Protein 4LG3 (pdb70)

Foldseek 3Di:
DAEADKDWPDWDWDCPQPPAIEIETEIAGWDADPVRDIDGDLAWQVPFQLRQLNNQLVVQVVCCVVVVGQKYKYWYWLTDADPQLIDTAWIKMARPVQCGRNNPRGGGIDPTKGWRIHGHNLLNVLSNQVRCQPVQDDPNDGPLVVSLVVSCVVVVHHSVSHRPPIDIDGDDPVSSD/DAEADKDWPDWDWDCPPPPAIEIETEIAGWDQDPVRDIDGDLAWQVPFQLHQLNHQLVVQVVCCVVVVGQKYKYWYWLTDDDPQLIHTAWIKMARPVQCPRNNPRGGGIDPTKGWRIHGHNVLNVLSNLVRCQPVQDDPNDGPLVVSLVVSCVVVVHDSVSHRPPIDIDGDDPVSSD/DLLAAADKDWPDWDWDPPPPPAIEIETEIAGWDQDPVRDIDGDLAWQVRFQSRQLNNQLVVQVVCCVPVVGQKYKYWYWLTDDDPQLIDTAWIKMARPVQCPPNNPRGGGIDPTKGWRIHGHNVLNVLSNQVRCQPVQDDPNDGPLVVSLVVSCVVVVHDSVPHRPPIDIDGDDPVSSD

Nearest PDB structures (foldseek):
  4lg3-assembly2_B  TM=9.997E-01  e=8.436E-37  Desulfovibrio piger ATCC 29098
  4lg3-assembly2_B  TM=1.001E+00  e=1.025E-35  Desulfovibrio piger ATCC 29098
  6zuo-assembly1_H  TM=5.894E-01  e=9.911E+00  Homo sapiens
  6koi-assembly12_W  TM=4.021E-01  e=6.914E+00  Homo sapiens
  4lg3-assembly2_B  TM=1.004E+00  e=1.809E-37  Desulfovibrio piger ATCC 29098

Secondary structure (DSSP, 8-state):
-PPPPEEEEEEEEE--STT--EEEEEEEEEEE-TTS-EEE-S--TTSBHHHHHHHHHHHHHHHHHHHT-SEEEEEEESSSS-TTS--EEEEEEE-TTS-TTTSSS--SEEEEEE-SB---HHHHHHHHHHH--GGGEETTEE-HHHHHHHHHHHHTS-GGG---SS--EE--GGGG-/--PPPEEEEEEEEEEEETTEEEEEEEEEEEEE-TTS-EEE-S--TTSBHHHHHHHHHHHHHHHHHHHT-SEEEEEEESSS--TTS--EEEEEEE-TTS-TTTSSS--SEEEEEE-SB---HHHHHHHHHHH--GGGEETTEE-HHHHHHHHHHHHTS-GGG---SS--EE--GGGG-/-TTPPPPEEEEEEEEEEEETTEEEEEEEEEEEEE-TTS-EEE-S--TTSBHHHHHHHHHHHHHHHHHHHT-SEEEEEEESSSS-TTS--EEEEEEE-TTS-TTTSSS--SEEEEEE-SB---HHHHHHHHHHH--GGGEETTEE-HHHHHHHHHHHTTS-GGG---SS--EE--GGGG-

Radius of gyration: 26.56 Å; Cα contacts (8 Å, |Δi|>4): 1195; chains: 3; bounding box: 52×63×89 Å

CATH classification: 3.10.310.90 (+1 more: 6.10.20.130)

Solvent-accessible surface area: 26287 Å² total

Organism: NCBI:txid411464

Sequence (533 aa):
SEAQFFAPTKESPYEGIPGRLRYNVRIVLVEQDKQGNYIARRDSSTVSKRQLAATVIAAARYYAQEKRAAVVSITLDSQPGPAFGKTVLATATYAPDGKGVSGSDDWTWNTLQATPRGLTAQELKIQCLWGERGKFQVDGSTDERRLKAAIAKKLKIPAEKVLNPVFPEPFPQEWTRSEAQFFAPTKESPYEGIPGRLRYNVRIVLVEQDKQGNYIARRDSSTVSKRRQLAATVIAAARYYAQEKRAAVVSITLDSQPGPAFGKTVLATATYAPDGKGVSGSDDWTWNTLQATPRGLTAQELKIQCLWGERGKFQVDGSTDERRLKAAIAKKLKIPAEKVLNPVFPEPFPQEWTREQSEAQFFAPTKESPYEGIPGRLRYNVRIVLVEQDKQGNYIARRDSSTVSKRQLAATVIAAARYYAQEEKRAAVVSITLDSQPGPAFGKTVLATATYAPDGKGVSGSDDWTWNTLQATPRGLTAQELKIQCLWGERGKFQVDGSSTDERRRRLKAAIAKKLKIPAEKVLNPVFPEPFPQEEWTR

InterPro domains:
  IPR032383 Domain of unknown function DUF4875 [PF16175] (76-197)

Structure (mmCIF, N/CA/C/O backbone):
data_4LG3
#
_entry.id   4LG3
#
_cell.length_a   85.413
_cell.length_b   85.413
_cell.length_c   197.896
_cell.angle_alpha   90.000
_cell.angle_beta   90.000
_cell.angle_gamma   120.000
#
_symmetry.space_group_name_H-M   'P 32 2 1'
#
loop_
_entity.id
_entity.type
_entity.pdbx_description
1 polymer 'Uncharacterized protein'
2 non-polymer 'SULFATE ION'
3 non-polymer 1,2-ETHANEDIOL
4 water water
#
loop_
_atom_site.group_PDB
_atom_site.id
_atom_site.type_symbol
_atom_site.label_atom_id
_atom_site.label_alt_id
_atom_site.label_comp_id
_atom_site.label_asym_id
_atom_site.label_entity_id
_atom_site.label_seq_id
_atom_site.pdbx_PDB_ins_code
_atom_site.Cartn_x
_atom_site.Cartn_y
_atom_site.Cartn_z
_atom_site.occupancy
_atom_site.B_iso_or_equiv
_atom_site.auth_seq_id
_atom_site.auth_comp_id
_atom_site.auth_asym_id
_atom_site.auth_atom_id
_atom_site.pdbx_PDB_model_num
ATOM 1 N N . SER A 1 5 ? 18.276 40.632 34.038 1.00 79.94 33 SER A N 1
ATOM 2 C CA . SER A 1 5 ? 17.925 41.984 34.489 1.00 77.88 33 SER A CA 1
ATOM 3 C C . SER A 1 5 ? 16.754 42.580 33.671 1.00 78.59 33 SER A C 1
ATOM 4 O O . SER A 1 5 ? 16.503 43.790 33.726 1.00 78.64 33 SER A O 1
ATOM 6 N N . GLU A 1 6 ? 16.048 41.735 32.912 1.00 71.59 34 GLU A N 1
ATOM 7 C CA . GLU A 1 6 ? 14.930 42.159 32.076 1.00 68.91 34 GLU A CA 1
ATOM 8 C C . GLU A 1 6 ? 13.573 41.844 32.750 1.00 61.83 34 GLU A C 1
ATOM 9 O O . GLU A 1 6 ? 13.482 40.979 33.627 1.00 58.36 34 GLU A O 1
ATOM 15 N N . ALA A 1 7 ? 12.526 42.558 32.313 1.00 53.38 35 ALA A N 1
ATOM 16 C CA . ALA A 1 7 ? 11.178 42.432 32.824 1.00 50.17 35 ALA A CA 1
ATOM 17 C C . ALA A 1 7 ? 10.574 41.075 32.480 1.00 53.17 35 ALA A C 1
ATOM 18 O O . ALA A 1 7 ? 10.812 40.532 31.387 1.00 55.53 35 ALA A O 1
ATOM 20 N N . GLN A 1 8 ? 9.803 40.530 33.421 1.00 46.52 36 GLN A N 1
ATOM 21 C CA . GLN A 1 8 ? 9.116 39.249 33.261 1.00 45.82 36 GLN A CA 1
ATOM 22 C C . GLN A 1 8 ? 7.718 39.458 32.709 1.00 49.30 36 GLN A C 1
ATOM 23 O O . GLN A 1 8 ? 7.206 40.566 32.802 1.00 47.62 36 GLN A O 1
ATOM 29 N N . PHE A 1 9 ? 7.110 38.409 32.113 1.00 46.70 37 PHE A N 1
ATOM 30 C CA . PHE A 1 9 ? 5.735 38.493 31.634 1.00 45.02 37 PHE A CA 1
ATOM 31 C C . PHE A 1 9 ? 4.779 38.677 32.796 1.00 45.05 37 PHE A C 1
ATOM 32 O O . PHE A 1 9 ? 4.893 38.018 33.832 1.00 43.72 37 PHE A O 1
ATOM 40 N N . PHE A 1 10 ? 3.873 39.631 32.635 1.00 39.00 38 PHE A N 1
ATOM 41 C CA . PHE A 1 10 ? 2.908 39.916 33.674 1.00 38.27 38 PHE A CA 1
ATOM 42 C C . PHE A 1 10 ? 1.531 40.117 33.070 1.00 41.65 38 PHE A C 1
ATOM 43 O O . PHE A 1 10 ? 1.377 40.263 31.863 1.00 40.45 38 PHE A O 1
ATOM 51 N N . ALA A 1 11 ? 0.531 40.104 33.931 1.00 38.41 39 ALA A N 1
ATOM 52 C CA . ALA A 1 11 ? -0.856 40.388 33.587 1.00 36.64 39 ALA A CA 1
ATOM 53 C C . ALA A 1 11 ? -1.470 41.170 34.742 1.00 40.22 39 ALA A C 1
ATOM 54 O O . ALA A 1 11 ? -1.215 40.843 35.902 1.00 38.24 39 ALA A O 1
ATOM 56 N N . PRO A 1 12 ? -2.226 42.245 34.472 1.00 39.22 40 PRO A N 1
ATOM 57 C CA . PRO A 1 12 ? -2.875 42.958 35.596 1.00 38.84 40 PRO A CA 1
ATOM 58 C C . PRO A 1 12 ? -4.017 42.122 36.210 1.00 41.88 40 PRO A C 1
ATOM 59 O O . PRO A 1 12 ? -4.653 41.329 35.501 1.00 39.93 40 PRO A O 1
ATOM 63 N N . THR A 1 13 ? -4.279 42.310 37.514 1.00 38.55 41 THR A N 1
ATOM 64 C CA . THR A 1 13 ? -5.382 41.641 38.218 1.00 39.23 41 THR A CA 1
ATOM 65 C C . THR A 1 13 ? -6.345 42.692 38.744 1.00 43.13 41 THR A C 1
ATOM 66 O O . THR A 1 13 ? -7.466 42.369 39.155 1.00 44.27 41 THR A O 1
ATOM 70 N N . LYS A 1 14 ? -5.872 43.943 38.788 1.00 38.07 42 LYS A N 1
ATOM 71 C CA . LYS A 1 14 ? -6.616 45.078 39.308 1.00 39.11 42 LYS A CA 1
ATOM 72 C C . LYS A 1 14 ? -6.012 46.374 38.790 1.00 41.91 42 LYS A C 1
ATOM 73 O O . LYS A 1 14 ? -4.795 46.525 38.796 1.00 40.38 42 LYS A O 1
ATOM 79 N N . GLU A 1 15 ? -6.887 47.318 38.394 1.00 38.37 43 GLU A N 1
ATOM 80 C CA . GLU A 1 15 ? -6.546 48.646 37.860 1.00 36.88 43 GLU A CA 1
ATOM 81 C C . GLU A 1 15 ? -7.564 49.656 38.333 1.00 43.05 43 GLU A C 1
ATOM 82 O O . GLU A 1 15 ? -8.770 49.415 38.203 1.00 39.99 43 GLU A O 1
ATOM 88 N N . SER A 1 16 ? -7.115 50.780 38.894 1.00 42.95 44 SER A N 1
ATOM 89 C CA . SER A 1 16 ? -8.085 51.803 39.319 1.00 44.36 44 SER A CA 1
ATOM 90 C C . SER A 1 16 ? -7.466 53.185 39.369 1.00 47.40 44 SER A C 1
ATOM 91 O O . SER A 1 16 ? -6.347 53.342 39.849 1.00 46.18 44 SER A O 1
ATOM 94 N N . PRO A 1 17 ? -8.199 54.196 38.884 1.00 44.56 45 PRO A N 1
ATOM 95 C CA . PRO A 1 17 ? -7.702 55.571 38.992 1.00 44.82 45 PRO A CA 1
ATOM 96 C C . PRO A 1 17 ? -8.008 56.206 40.346 1.00 45.89 45 PRO A C 1
ATOM 97 O O . PRO A 1 17 ? -8.937 55.796 41.043 1.00 45.65 45 PRO A O 1
ATOM 101 N N . TYR A 1 18 ? -7.231 57.238 40.688 1.00 42.49 46 TYR A N 1
ATOM 102 C CA . TYR A 1 18 ? -7.405 58.081 41.862 1.00 42.51 46 TYR A CA 1
ATOM 103 C C . TYR A 1 18 ? -7.163 59.516 41.431 1.00 48.03 46 TYR A C 1
ATOM 104 O O . TYR A 1 18 ? -6.079 59.861 40.953 1.00 45.69 46 TYR A O 1
ATOM 113 N N . GLU A 1 19 ? -8.216 60.333 41.553 1.00 48.65 47 GLU A N 1
ATOM 114 C CA . GLU A 1 19 ? -8.198 61.728 41.142 1.00 50.49 47 GLU A CA 1
ATOM 115 C C . GLU A 1 19 ? -8.388 62.716 42.335 1.00 54.61 47 GLU A C 1
ATOM 116 O O . GLU A 1 19 ? -8.944 63.800 42.155 1.00 58.22 47 GLU A O 1
ATOM 122 N N . GLY A 1 20 ? -7.908 62.347 43.517 1.00 48.60 48 GLY A N 1
ATOM 123 C CA . GLY A 1 20 ? -8.022 63.168 44.720 1.00 48.85 48 GLY A CA 1
ATOM 124 C C . GLY A 1 20 ? -7.210 64.443 44.689 1.00 51.97 48 GLY A C 1
ATOM 125 O O . GLY A 1 20 ? -7.539 65.413 45.375 1.00 55.39 48 GLY A O 1
ATOM 126 N N . ILE A 1 21 ? -6.131 64.418 43.917 1.00 46.15 49 ILE A N 1
ATOM 127 C CA . ILE A 1 21 ? -5.243 65.535 43.701 1.00 47.28 49 ILE A CA 1
ATOM 128 C C . ILE A 1 21 ? -5.651 66.158 42.356 1.00 53.05 49 ILE A C 1
ATOM 129 O O . ILE A 1 21 ? -5.468 65.533 41.293 1.00 49.65 49 ILE A O 1
ATOM 134 N N . PRO A 1 22 ? -6.300 67.352 42.420 1.00 54.22 50 PRO A N 1
ATOM 135 C CA . PRO A 1 22 ? -6.772 68.017 41.183 1.00 55.74 50 PRO A CA 1
ATOM 136 C C . PRO A 1 22 ? -5.662 68.229 40.136 1.00 59.49 50 PRO A C 1
ATOM 137 O O . PRO A 1 22 ? -4.554 68.685 40.470 1.00 57.10 50 PRO A O 1
ATOM 141 N N . GLY A 1 23 ? -5.972 67.808 38.898 1.00 57.86 51 GLY A N 1
ATOM 142 C CA . GLY A 1 23 ? -5.081 67.849 37.739 1.00 58.50 51 GLY A CA 1
ATOM 143 C C . GLY A 1 23 ? -3.916 66.875 37.786 1.00 61.76 51 GLY A C 1
ATOM 144 O O . GLY A 1 23 ? -2.910 67.076 37.105 1.00 63.65 51 GLY A O 1
ATOM 145 N N . ARG A 1 24 ? -4.019 65.827 38.599 1.00 56.30 52 ARG A N 1
ATOM 146 C CA . ARG A 1 24 ? -2.931 64.875 38.763 1.00 53.83 52 ARG A CA 1
ATOM 147 C C . ARG A 1 24 ? -3.513 63.489 38.986 1.00 53.91 52 ARG A C 1
ATOM 148 O O . ARG A 1 24 ? -3.741 63.070 40.125 1.00 54.25 52 ARG A O 1
ATOM 156 N N . LEU A 1 25 ? -3.779 62.806 37.879 1.00 47.50 53 LEU A N 1
ATOM 157 C CA . LEU A 1 25 ? -4.340 61.468 37.852 1.00 46.54 53 LEU A CA 1
ATOM 158 C C . LEU A 1 25 ? -3.310 60.432 38.297 1.00 49.52 53 LEU A C 1
ATOM 159 O O . LEU A 1 25 ? -2.213 60.353 37.736 1.00 50.36 53 LEU A O 1
ATOM 164 N N . ARG A 1 26 ? -3.692 59.631 39.293 1.00 43.71 54 ARG A N 1
ATOM 165 C CA . ARG A 1 26 ? -2.924 58.503 39.789 1.00 41.13 54 ARG A CA 1
ATOM 166 C C . ARG A 1 26 ? -3.559 57.199 39.264 1.00 42.06 54 ARG A C 1
ATOM 167 O O . ARG A 1 26 ? -4.784 57.082 39.223 1.00 40.44 54 ARG A O 1
ATOM 175 N N . TYR A 1 27 ? -2.738 56.239 38.832 1.00 37.41 55 TYR A N 1
ATOM 176 C CA . TYR A 1 27 ? -3.279 54.972 38.365 1.00 36.41 55 TYR A CA 1
ATOM 177 C C . TYR A 1 27 ? -2.627 53.880 39.156 1.00 40.40 55 TYR A C 1
ATOM 178 O O . TYR A 1 27 ? -1.403 53.756 39.150 1.00 39.70 55 TYR A O 1
ATOM 187 N N . ASN A 1 28 ? -3.431 53.132 39.922 1.00 38.95 56 ASN A N 1
ATOM 188 C CA . ASN A 1 28 ? -2.915 52.054 40.782 1.00 38.17 56 ASN A CA 1
ATOM 189 C C . ASN A 1 28 ? -3.204 50.731 40.140 1.00 40.36 56 ASN A C 1
ATOM 190 O O . ASN A 1 28 ? -4.337 50.474 39.709 1.00 40.22 56 ASN A O 1
ATOM 195 N N . VAL A 1 29 ? -2.152 49.899 40.017 1.00 35.04 57 VAL A N 1
ATOM 196 C CA . VAL A 1 29 ? -2.269 48.606 39.346 1.00 31.83 57 VAL A CA 1
ATOM 197 C C . VAL A 1 29 ? -1.619 47.497 40.159 1.00 36.63 57 VAL A C 1
ATOM 198 O O . VAL A 1 29 ? -0.504 47.652 40.663 1.00 34.67 57 VAL A O 1
ATOM 202 N N . ARG A 1 30 ? -2.303 46.345 40.211 1.00 35.16 58 ARG A N 1
ATOM 203 C CA . ARG A 1 30 ? -1.797 45.089 40.789 1.00 33.38 58 ARG A CA 1
ATOM 204 C C . ARG A 1 30 ? -1.538 44.154 39.642 1.00 38.59 58 ARG A C 1
ATOM 205 O O . ARG A 1 30 ? -2.403 43.980 38.776 1.00 39.22 58 ARG A O 1
ATOM 213 N N . ILE A 1 31 ? -0.334 43.579 39.596 1.00 35.01 59 ILE A N 1
ATOM 214 C CA . ILE A 1 31 ? 0.048 42.670 38.527 1.00 34.17 59 ILE A CA 1
ATOM 215 C C . ILE A 1 31 ? 0.494 41.349 39.133 1.00 39.79 59 ILE A C 1
ATOM 216 O O . ILE A 1 31 ? 0.773 41.276 40.335 1.00 40.95 59 ILE A O 1
ATOM 221 N N . VAL A 1 32 ? 0.540 40.297 38.300 1.00 35.54 60 VAL A N 1
ATOM 222 C CA . VAL A 1 32 ? 1.051 38.966 38.665 1.00 34.92 60 VAL A CA 1
ATOM 223 C C . VAL A 1 32 ? 1.956 38.481 37.528 1.00 41.11 60 VAL A C 1
ATOM 224 O O . VAL A 1 32 ? 1.754 38.877 36.370 1.00 40.05 60 VAL A O 1
ATOM 228 N N . LEU A 1 33 ? 2.897 37.567 37.854 1.00 39.33 61 LEU A N 1
ATOM 229 C CA . LEU A 1 33 ? 3.749 36.928 36.869 1.00 40.02 61 LEU A CA 1
ATOM 230 C C . LEU A 1 33 ? 2.979 35.830 36.181 1.00 45.07 61 LEU A C 1
ATOM 231 O O . LEU A 1 33 ? 2.280 35.057 36.851 1.00 46.13 61 LEU A O 1
ATOM 236 N N . VAL A 1 34 ? 3.108 35.746 34.853 1.00 40.12 62 VAL A N 1
ATOM 237 C CA . VAL A 1 34 ? 2.427 34.712 34.070 1.00 39.87 62 VAL A CA 1
ATOM 238 C C . VAL A 1 34 ? 3.406 33.929 33.202 1.00 45.15 62 VAL A C 1
ATOM 239 O O . VAL A 1 34 ? 4.546 34.348 32.971 1.00 44.28 62 VAL A O 1
ATOM 243 N N . GLU A 1 35 ? 2.941 32.778 32.714 1.00 44.28 63 GLU A N 1
ATOM 244 C CA . GLU A 1 35 ? 3.695 31.963 31.752 1.00 45.66 63 GLU A CA 1
ATOM 245 C C . GLU A 1 35 ? 2.728 31.259 30.829 1.00 49.53 63 GLU A C 1
ATOM 246 O O . GLU A 1 35 ? 1.552 31.165 31.154 1.00 46.78 63 GLU A O 1
ATOM 252 N N . GLN A 1 36 ? 3.219 30.728 29.706 1.00 51.63 64 GLN A N 1
ATOM 253 C CA . GLN A 1 36 ? 2.416 29.902 28.784 1.00 53.21 64 GLN A CA 1
ATOM 254 C C . GLN A 1 36 ? 2.468 28.450 29.190 1.00 59.34 64 GLN A C 1
ATOM 255 O O . GLN A 1 36 ? 3.564 27.945 29.474 1.00 56.32 64 GLN A O 1
ATOM 261 N N . ASP A 1 37 ? 1.305 27.759 29.182 1.00 60.95 65 ASP A N 1
ATOM 262 C CA . ASP A 1 37 ? 1.246 26.317 29.439 1.00 64.21 65 ASP A CA 1
ATOM 263 C C . ASP A 1 37 ? 1.443 25.578 28.096 1.00 74.25 65 ASP A C 1
ATOM 264 O O . ASP A 1 37 ? 1.506 26.232 27.043 1.00 74.04 65 ASP A O 1
ATOM 269 N N . LYS A 1 38 ? 1.516 24.232 28.129 1.00 75.71 66 LYS A N 1
ATOM 270 C CA . LYS A 1 38 ? 1.714 23.371 26.951 1.00 78.93 66 LYS A CA 1
ATOM 271 C C . LYS A 1 38 ? 0.688 23.636 25.819 1.00 83.76 66 LYS A C 1
ATOM 272 O O . LYS A 1 38 ? 1.042 23.526 24.642 1.00 85.70 66 LYS A O 1
ATOM 278 N N . GLN A 1 39 ? -0.551 24.030 26.177 1.00 78.13 67 GLN A N 1
ATOM 279 C CA . GLN A 1 39 ? -1.635 24.335 25.234 1.00 78.26 67 GLN A CA 1
ATOM 280 C C . GLN A 1 39 ? -1.506 25.760 24.651 1.00 80.66 67 GLN A C 1
ATOM 281 O O . GLN A 1 39 ? -2.287 26.131 23.772 1.00 79.74 67 GLN A O 1
ATOM 287 N N . GLY A 1 40 ? -0.536 26.535 25.154 1.00 76.66 68 GLY A N 1
ATOM 288 C CA . GLY A 1 40 ? -0.297 27.911 24.730 1.00 74.81 68 GLY A CA 1
ATOM 289 C C . GLY A 1 40 ? -1.099 28.945 25.499 1.00 75.09 68 GLY A C 1
ATOM 290 O O . GLY A 1 40 ? -1.089 30.130 25.139 1.00 74.47 68 GLY A O 1
ATOM 291 N N . ASN A 1 41 ? -1.798 28.512 26.566 1.00 69.32 69 ASN A N 1
ATOM 292 C CA . ASN A 1 41 ? -2.602 29.401 27.421 1.00 66.28 69 ASN A CA 1
ATOM 293 C C . ASN A 1 41 ? -1.745 30.042 28.512 1.00 65.04 69 ASN A C 1
ATOM 294 O O . ASN A 1 41 ? -0.803 29.420 29.001 1.00 64.28 69 ASN A O 1
ATOM 299 N N . TYR A 1 42 ? -2.077 31.278 28.907 1.00 57.66 70 TYR A N 1
ATOM 300 C CA . TYR A 1 42 ? -1.332 31.960 29.959 1.00 53.49 70 TYR A CA 1
ATOM 301 C C . TYR A 1 42 ? -1.961 31.656 31.299 1.00 56.48 70 TYR A C 1
ATOM 302 O O . TYR A 1 42 ? -3.191 31.618 31.440 1.00 57.73 70 TYR A O 1
ATOM 311 N N . ILE A 1 43 ? -1.103 31.303 32.247 1.00 49.90 71 ILE A N 1
ATOM 312 C CA . ILE A 1 43 ? -1.477 30.935 33.604 1.00 48.21 71 ILE A CA 1
ATOM 313 C C . ILE A 1 43 ? -0.610 31.702 34.578 1.00 49.20 71 ILE A C 1
ATOM 314 O O . ILE A 1 43 ? 0.452 32.205 34.193 1.00 49.00 71 ILE A O 1
ATOM 319 N N . ALA A 1 44 ? -1.027 31.745 35.844 1.00 43.02 72 ALA A N 1
ATOM 320 C CA . ALA A 1 44 ? -0.201 32.296 36.913 1.00 41.26 72 ALA A CA 1
ATOM 321 C C . ALA A 1 44 ? 1.084 31.476 36.968 1.00 46.93 72 ALA A C 1
ATOM 322 O O . ALA A 1 44 ? 1.013 30.253 36.849 1.00 50.72 72 ALA A O 1
ATOM 324 N N . ARG A 1 45 ? 2.247 32.133 37.019 1.00 43.05 73 ARG A N 1
ATOM 325 C CA . ARG A 1 45 ? 3.549 31.469 37.013 1.00 43.83 73 ARG A CA 1
ATOM 326 C C . ARG A 1 45 ? 3.636 30.461 38.175 1.00 49.51 73 ARG A C 1
ATOM 327 O O . ARG A 1 45 ? 3.463 30.827 39.337 1.00 48.78 73 ARG A O 1
ATOM 335 N N . ARG A 1 46 ? 3.852 29.186 37.822 1.00 48.30 74 ARG A N 1
ATOM 336 C CA . ARG A 1 46 ? 3.865 28.036 38.718 1.00 49.24 74 ARG A CA 1
ATOM 337 C C . ARG A 1 46 ? 4.962 28.130 39.783 1.00 52.29 74 ARG A C 1
ATOM 338 O O . ARG A 1 46 ? 4.721 27.747 40.919 1.00 51.85 74 ARG A O 1
ATOM 346 N N . ASP A 1 47 ? 6.154 28.624 39.414 1.00 48.26 75 ASP A N 1
ATOM 347 C CA . ASP A 1 47 ? 7.299 28.753 40.312 1.00 47.01 75 ASP A CA 1
ATOM 348 C C . ASP A 1 47 ? 8.148 29.955 39.898 1.00 46.57 75 ASP A C 1
ATOM 349 O O . ASP A 1 47 ? 8.643 29.983 38.787 1.00 46.68 75 ASP A O 1
ATOM 354 N N . SER A 1 48 ? 8.306 30.941 40.778 1.00 41.66 76 SER A N 1
ATOM 355 C CA . SER A 1 48 ? 9.125 32.133 40.507 1.00 40.91 76 SER A CA 1
ATOM 356 C C . SER A 1 48 ? 10.402 32.182 41.415 1.00 45.62 76 SER A C 1
ATOM 357 O O . SER A 1 48 ? 11.082 33.216 41.472 1.00 44.12 76 SER A O 1
ATOM 360 N N . SER A 1 49 ? 10.777 31.053 42.044 1.00 43.74 77 SER A N 1
ATOM 361 C CA . SER A 1 49 ? 11.930 31.046 42.964 1.00 45.21 77 SER A CA 1
ATOM 362 C C . SER A 1 49 ? 13.282 31.280 42.263 1.00 51.35 77 SER A C 1
ATOM 363 O O . SER A 1 49 ? 14.265 31.636 42.938 1.00 51.25 77 SER A O 1
ATOM 366 N N . THR A 1 50 ? 13.312 31.148 40.921 1.00 48.44 78 THR A N 1
ATOM 367 C CA . THR A 1 50 ? 14.519 31.378 40.109 1.00 50.01 78 THR A CA 1
ATOM 368 C C . THR A 1 50 ? 14.519 32.780 39.487 1.00 52.19 78 THR A C 1
ATOM 369 O O . THR A 1 50 ? 15.473 33.133 38.808 1.00 54.41 78 THR A O 1
ATOM 373 N N . VAL A 1 51 ? 13.464 33.572 39.734 1.00 46.13 79 VAL A N 1
ATOM 374 C CA . VAL A 1 51 ? 13.344 34.955 39.276 1.00 44.44 79 VAL A CA 1
ATOM 375 C C . VAL A 1 51 ? 14.145 35.822 40.269 1.00 48.35 79 VAL A C 1
ATOM 376 O O . VAL A 1 51 ? 13.892 35.769 41.472 1.00 46.50 79 VAL A O 1
ATOM 380 N N . SER A 1 52 ? 15.165 36.549 39.766 1.00 44.99 80 SER A N 1
ATOM 381 C CA . SER A 1 52 ? 15.997 37.413 40.595 1.00 44.32 80 SER A CA 1
ATOM 382 C C . SER A 1 52 ? 15.243 38.676 41.068 1.00 50.41 80 SER A C 1
ATOM 383 O O . SER A 1 52 ? 14.201 39.041 40.514 1.00 49.43 80 SER A O 1
ATOM 386 N N . LYS A 1 53 ? 15.805 39.345 42.086 1.00 49.32 81 LYS A N 1
ATOM 387 C CA . LYS A 1 53 ? 15.320 40.603 42.637 1.00 48.52 81 LYS A CA 1
ATOM 388 C C . LYS A 1 53 ? 15.310 41.654 41.520 1.00 54.05 81 LYS A C 1
ATOM 389 O O . LYS A 1 53 ? 14.360 42.441 41.407 1.00 53.03 81 LYS A O 1
ATOM 395 N N . ARG A 1 54 ? 16.376 41.641 40.694 1.00 50.57 82 ARG A N 1
ATOM 396 C CA . ARG A 1 54 ? 16.560 42.547 39.574 1.00 50.81 82 ARG A CA 1
ATOM 397 C C . ARG A 1 54 ? 15.437 42.350 38.543 1.00 54.06 82 ARG A C 1
ATOM 398 O O . ARG A 1 54 ? 14.888 43.330 38.053 1.00 55.87 82 ARG A O 1
ATOM 406 N N . GLN A 1 55 ? 15.047 41.105 38.272 1.00 47.86 83 GLN A N 1
ATOM 407 C CA . GLN A 1 55 ? 13.973 40.791 37.332 1.00 45.71 83 GLN A CA 1
ATOM 408 C C . GLN A 1 55 ? 12.608 41.226 37.878 1.00 47.84 83 GLN A C 1
ATOM 409 O O . GLN A 1 55 ? 11.791 41.732 37.117 1.00 46.93 83 GLN A O 1
ATOM 415 N N . LEU A 1 56 ? 12.382 41.067 39.197 1.00 42.65 84 LEU A N 1
ATOM 416 C CA . LEU A 1 56 ? 11.151 41.488 39.856 1.00 39.86 84 LEU A CA 1
ATOM 417 C C . LEU A 1 56 ? 11.012 43.011 39.785 1.00 43.94 84 LEU A C 1
ATOM 418 O O . LEU A 1 56 ? 9.939 43.515 39.467 1.00 41.74 84 LEU A O 1
ATOM 423 N N . ALA A 1 57 ? 12.109 43.740 40.046 1.00 43.78 85 ALA A N 1
ATOM 424 C CA . ALA A 1 57 ? 12.182 45.204 39.958 1.00 43.28 85 ALA A CA 1
ATOM 425 C C . ALA A 1 57 ? 11.946 45.675 38.512 1.00 47.03 85 ALA A C 1
ATOM 426 O O . ALA A 1 57 ? 11.119 46.553 38.293 1.00 46.47 85 ALA A O 1
ATOM 428 N N . ALA A 1 58 ? 12.615 45.043 37.529 1.00 43.98 86 ALA A N 1
ATOM 429 C CA . ALA A 1 58 ? 12.474 45.373 36.105 1.00 43.79 86 ALA A CA 1
ATOM 430 C C . ALA A 1 58 ? 11.035 45.202 35.627 1.00 46.08 86 ALA A C 1
ATOM 431 O O . ALA A 1 58 ? 10.604 45.953 34.758 1.00 45.76 86 ALA A O 1
ATOM 433 N N . THR A 1 59 ? 10.288 44.243 36.218 1.00 40.38 87 THR A N 1
ATOM 434 C CA . THR A 1 59 ? 8.896 43.954 35.871 1.00 38.16 87 THR A CA 1
ATOM 435 C C . THR A 1 59 ? 7.986 45.128 36.293 1.00 40.65 87 THR A C 1
ATOM 436 O O . THR A 1 59 ? 7.180 45.600 35.479 1.00 40.42 87 THR A O 1
ATOM 440 N N . VAL A 1 60 ? 8.141 45.612 37.540 1.00 35.17 88 VAL A N 1
ATOM 441 C CA . VAL A 1 60 ? 7.322 46.704 38.061 1.00 35.45 88 VAL A CA 1
ATOM 442 C C . VAL A 1 60 ? 7.723 48.025 37.410 1.00 42.91 88 VAL A C 1
ATOM 443 O O . VAL A 1 60 ? 6.837 48.836 37.132 1.00 44.02 88 VAL A O 1
ATOM 447 N N . ILE A 1 61 ? 9.033 48.215 37.110 1.00 40.79 89 ILE A N 1
ATOM 448 C CA . ILE A 1 61 ? 9.520 49.401 36.403 1.00 40.18 89 ILE A CA 1
ATOM 449 C C . ILE A 1 61 ? 8.849 49.465 35.030 1.00 43.63 89 ILE A C 1
ATOM 450 O O . ILE A 1 61 ? 8.266 50.490 34.717 1.00 45.04 89 ILE A O 1
ATOM 455 N N . ALA A 1 62 ? 8.884 48.371 34.246 1.00 40.58 90 ALA A N 1
ATOM 456 C CA . ALA A 1 62 ? 8.307 48.279 32.894 1.00 40.46 90 ALA A CA 1
ATOM 457 C C . ALA A 1 62 ? 6.801 48.444 32.910 1.00 45.53 90 ALA A C 1
ATOM 458 O O . ALA A 1 62 ? 6.272 49.087 32.016 1.00 45.74 90 ALA A O 1
ATOM 460 N N . ALA A 1 63 ? 6.102 47.874 33.920 1.00 41.80 91 ALA A N 1
ATOM 461 C CA . ALA A 1 63 ? 4.662 48.014 34.045 1.00 39.47 91 ALA A CA 1
ATOM 462 C C . ALA A 1 63 ? 4.311 49.482 34.339 1.00 44.49 91 ALA A C 1
ATOM 463 O O . ALA A 1 63 ? 3.416 50.024 33.689 1.00 45.62 91 ALA A O 1
ATOM 465 N N . ALA A 1 64 ? 5.059 50.142 35.255 1.00 41.20 92 ALA A N 1
ATOM 466 C CA . ALA A 1 64 ? 4.853 51.566 35.620 1.00 41.38 92 ALA A CA 1
ATOM 467 C C . ALA A 1 64 ? 4.960 52.478 34.387 1.00 45.61 92 ALA A C 1
ATOM 468 O O . ALA A 1 64 ? 4.069 53.283 34.155 1.00 46.80 92 ALA A O 1
ATOM 470 N N . ARG A 1 65 ? 6.012 52.304 33.586 1.00 41.26 93 ARG A N 1
ATOM 471 C CA . ARG A 1 65 ? 6.281 53.030 32.352 1.00 41.73 93 ARG A CA 1
ATOM 472 C C . ARG A 1 65 ? 5.185 52.807 31.322 1.00 44.11 93 ARG A C 1
ATOM 473 O O . ARG A 1 65 ? 4.732 53.778 30.712 1.00 45.50 93 ARG A O 1
ATOM 481 N N . TYR A 1 66 ? 4.707 51.565 31.194 1.00 39.25 94 TYR A N 1
ATOM 482 C CA . TYR A 1 66 ? 3.622 51.185 30.286 1.00 39.49 94 TYR A CA 1
ATOM 483 C C . TYR A 1 66 ? 2.319 51.907 30.646 1.00 43.51 94 TYR A C 1
ATOM 484 O O . TYR A 1 66 ? 1.744 52.563 29.791 1.00 45.72 94 TYR A O 1
ATOM 493 N N . TYR A 1 67 ? 1.881 51.816 31.898 1.00 38.43 95 TYR A N 1
ATOM 494 C CA . TYR A 1 67 ? 0.636 52.405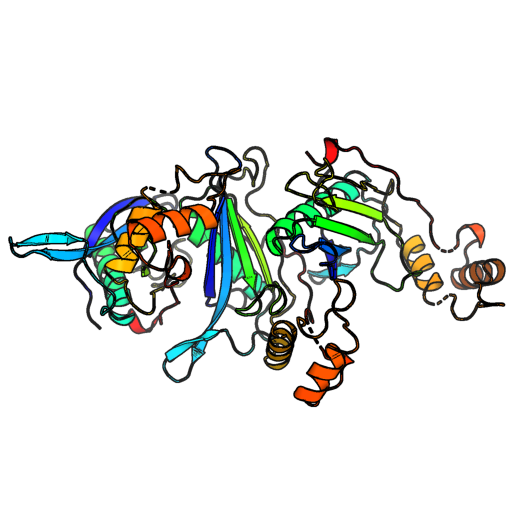 32.348 1.00 38.29 95 TYR A CA 1
ATOM 495 C C . TYR A 1 67 ? 0.654 53.919 32.329 1.00 46.56 95 TYR A C 1
ATOM 496 O O . TYR A 1 67 ? -0.387 54.510 32.042 1.00 47.75 95 TYR A O 1
ATOM 505 N N . ALA A 1 68 ? 1.807 54.549 32.592 1.00 45.09 96 ALA A N 1
ATOM 506 C CA . ALA A 1 68 ? 1.941 56.010 32.553 1.00 45.46 96 ALA A CA 1
ATOM 507 C C . ALA A 1 68 ? 1.637 56.515 31.124 1.00 50.44 96 ALA A C 1
ATOM 508 O O . ALA A 1 68 ? 0.835 57.424 30.946 1.00 49.76 96 ALA A O 1
ATOM 510 N N . GLN A 1 69 ? 2.200 55.834 30.127 1.00 49.30 97 GLN A N 1
ATOM 511 C CA . GLN A 1 69 ? 2.031 56.098 28.710 1.00 52.37 97 GLN A CA 1
ATOM 512 C C . GLN A 1 69 ? 0.588 55.778 28.240 1.00 58.54 97 GLN A C 1
ATOM 513 O O . GLN A 1 69 ? -0.051 56.625 27.627 1.00 62.04 97 GLN A O 1
ATOM 519 N N . GLU A 1 70 ? 0.090 54.581 28.543 1.00 52.92 98 GLU A N 1
ATOM 520 C CA . GLU A 1 70 ? -1.201 54.092 28.094 1.00 51.81 98 GLU A CA 1
ATOM 521 C C . GLU A 1 70 ? -2.376 54.821 28.739 1.00 53.26 98 GLU A C 1
ATOM 522 O O . GLU A 1 70 ? -3.319 55.155 28.026 1.00 55.49 98 GLU A O 1
ATOM 528 N N . LYS A 1 71 ? -2.341 55.066 30.054 1.00 46.06 99 LYS A N 1
ATOM 529 C CA . LYS A 1 71 ? -3.467 55.733 30.712 1.00 45.36 99 LYS A CA 1
ATOM 530 C C . LYS A 1 71 ? -3.278 57.256 30.814 1.00 51.10 99 LYS A C 1
ATOM 531 O O . LYS A 1 71 ? -4.185 57.942 31.312 1.00 52.27 99 LYS A O 1
ATOM 537 N N . ARG A 1 72 ? -2.122 57.783 30.349 1.00 48.65 100 ARG A N 1
ATOM 538 C CA . ARG A 1 72 ? -1.806 59.209 30.420 1.00 51.33 100 ARG A CA 1
ATOM 539 C C . ARG A 1 72 ? -1.922 59.665 31.879 1.00 52.53 100 ARG A C 1
ATOM 540 O O . ARG A 1 72 ? -2.574 60.667 32.186 1.00 54.17 100 ARG A O 1
ATOM 548 N N . ALA A 1 73 ? -1.339 58.872 32.781 1.00 45.06 101 ALA A N 1
ATOM 549 C CA . ALA A 1 73 ? -1.367 59.168 34.204 1.00 43.10 101 ALA A CA 1
ATOM 550 C C . ALA A 1 73 ? -0.136 59.985 34.612 1.00 46.51 101 ALA A C 1
ATOM 551 O O . ALA A 1 73 ? 0.953 59.770 34.088 1.00 45.66 101 ALA A O 1
ATOM 553 N N . ALA A 1 74 ? -0.304 60.900 35.567 1.00 44.83 102 ALA A N 1
ATOM 554 C CA . ALA A 1 74 ? 0.810 61.689 36.098 1.00 45.73 102 ALA A CA 1
ATOM 555 C C . ALA A 1 74 ? 1.612 60.840 37.116 1.00 49.96 102 ALA A C 1
ATOM 556 O O . ALA A 1 74 ? 2.818 61.033 37.302 1.00 50.97 102 ALA A O 1
ATOM 558 N N . VAL A 1 75 ? 0.921 59.905 37.774 1.00 44.56 103 VAL A N 1
ATOM 559 C CA . VAL A 1 75 ? 1.479 59.029 38.807 1.00 43.58 103 VAL A CA 1
ATOM 560 C C . VAL A 1 75 ? 0.962 57.624 38.581 1.00 46.84 103 VAL A C 1
ATOM 561 O O . VAL A 1 75 ? -0.236 57.444 38.337 1.00 45.59 103 VAL A O 1
ATOM 565 N N . VAL A 1 76 ? 1.850 56.624 38.716 1.00 42.77 104 VAL A N 1
ATOM 566 C CA . VAL A 1 76 ? 1.476 55.221 38.554 1.00 39.76 104 VAL A CA 1
ATOM 567 C C . VAL A 1 76 ? 2.113 54.398 39.653 1.00 42.71 104 VAL A C 1
ATOM 568 O O . VAL A 1 76 ? 3.323 54.419 39.820 1.00 43.63 104 VAL A O 1
ATOM 572 N N . SER A 1 77 ? 1.292 53.654 40.379 1.00 38.67 105 SER A N 1
ATOM 573 C CA . SER A 1 77 ? 1.722 52.717 41.415 1.00 37.22 105 SER A CA 1
ATOM 574 C C . SER A 1 77 ? 1.501 51.307 40.938 1.00 38.33 105 SER A C 1
ATOM 575 O O . SER A 1 77 ? 0.415 50.984 40.478 1.00 36.98 105 SER A O 1
ATOM 578 N N . ILE A 1 78 ? 2.550 50.485 40.983 1.00 37.39 106 ILE A N 1
ATOM 579 C CA . ILE A 1 78 ? 2.490 49.068 40.572 1.00 36.45 106 ILE A CA 1
ATOM 580 C C . ILE A 1 78 ? 2.833 48.166 41.772 1.00 37.76 106 ILE A C 1
ATOM 581 O O . ILE A 1 78 ? 3.822 48.397 42.448 1.00 38.11 106 ILE A O 1
ATOM 586 N N . THR A 1 79 ? 2.021 47.151 42.017 1.00 33.51 107 THR A N 1
ATOM 587 C CA . THR A 1 79 ? 2.285 46.138 43.033 1.00 32.98 107 THR A CA 1
ATOM 588 C C . THR A 1 79 ? 2.289 44.793 42.335 1.00 38.32 107 THR A C 1
ATOM 589 O O . THR A 1 79 ? 1.294 44.431 41.690 1.00 37.59 107 THR A O 1
ATOM 593 N N . LEU A 1 80 ? 3.414 44.059 42.458 1.00 33.36 108 LEU A N 1
ATOM 594 C CA . LEU A 1 80 ? 3.518 42.716 41.933 1.00 32.49 108 LEU A CA 1
ATOM 595 C C . LEU A 1 80 ? 3.197 41.748 43.067 1.00 38.24 108 LEU A C 1
ATOM 596 O O . LEU A 1 80 ? 3.893 41.735 44.082 1.00 37.92 108 LEU A O 1
ATOM 601 N N . ASP A 1 81 ? 2.125 40.952 42.890 1.00 36.36 109 ASP A N 1
ATOM 602 C CA . ASP A 1 81 ? 1.725 39.939 43.873 1.00 37.18 109 ASP A CA 1
ATOM 603 C C . ASP A 1 81 ? 2.299 38.559 43.509 1.00 40.67 109 ASP A C 1
ATOM 604 O O . ASP A 1 81 ? 2.585 38.303 42.346 1.00 39.45 109 ASP A O 1
ATOM 609 N N . SER A 1 82 ? 2.462 37.683 44.511 1.00 39.47 110 SER A N 1
ATOM 610 C CA . SER A 1 82 ? 3.011 36.326 44.361 1.00 41.04 110 SER A CA 1
ATOM 611 C C . SER A 1 82 ? 2.156 35.455 43.447 1.00 46.63 110 SER A C 1
ATOM 612 O O . SER A 1 82 ? 2.676 34.542 42.806 1.00 49.12 110 SER A O 1
ATOM 615 N N . GLN A 1 83 ? 0.857 35.740 43.385 1.00 41.62 111 GLN A N 1
ATOM 616 C CA . GLN A 1 83 ? -0.112 35.011 42.583 1.00 41.85 111 GLN A CA 1
ATOM 617 C C . GLN A 1 83 ? -1.493 35.671 42.678 1.00 43.42 111 GLN A C 1
ATOM 618 O O . GLN A 1 83 ? -1.720 36.460 43.598 1.00 41.63 111 GLN A O 1
ATOM 624 N N . PRO A 1 84 ? -2.460 35.344 41.786 1.00 39.22 112 PRO A N 1
ATOM 625 C CA . PRO A 1 84 ? -3.836 35.855 41.995 1.00 38.17 112 PRO A CA 1
ATOM 626 C C . PRO A 1 84 ? -4.416 35.266 43.291 1.00 44.01 112 PRO A C 1
ATOM 627 O O . PRO A 1 84 ? -4.064 34.164 43.688 1.00 44.94 112 PRO A O 1
ATOM 631 N N . GLY A 1 85 ? -5.291 35.987 43.942 1.00 40.85 113 GLY A N 1
ATOM 632 C CA . GLY A 1 85 ? -5.898 35.486 45.163 1.00 41.87 113 GLY A CA 1
ATOM 633 C C . GLY A 1 85 ? -6.408 36.556 46.101 1.00 43.94 113 GLY A C 1
ATOM 634 O O . GLY A 1 85 ? -6.233 37.746 45.834 1.00 41.72 113 GLY A O 1
ATOM 635 N N . PRO A 1 86 ? -7.030 36.152 47.231 1.00 41.96 114 PRO A N 1
ATOM 636 C CA . PRO A 1 86 ? -7.512 37.161 48.206 1.00 42.59 114 PRO A CA 1
ATOM 637 C C . PRO A 1 86 ? -6.339 37.836 48.937 1.00 49.20 114 PRO A C 1
ATOM 638 O O . PRO A 1 86 ? -5.189 37.453 48.736 1.00 49.87 114 PRO A O 1
ATOM 642 N N . ALA A 1 87 ? -6.624 38.831 49.787 1.00 46.48 115 ALA A N 1
ATOM 643 C CA . ALA A 1 87 ? -5.621 39.594 50.538 1.00 45.43 115 ALA A CA 1
ATOM 644 C C . ALA A 1 87 ? -4.611 38.710 51.269 1.00 50.76 115 ALA A C 1
ATOM 645 O O . ALA A 1 87 ? -3.424 39.025 51.265 1.00 51.71 115 ALA A O 1
ATOM 647 N N . PHE A 1 88 ? -5.069 37.617 51.910 1.00 47.15 116 PHE A N 1
ATOM 648 C CA . PHE A 1 88 ? -4.177 36.744 52.679 1.00 45.29 116 PHE A CA 1
ATOM 649 C C . PHE A 1 88 ? -4.009 35.386 52.012 1.00 48.25 116 PHE A C 1
ATOM 650 O O . PHE A 1 88 ? -3.838 34.386 52.690 1.00 49.32 116 PHE A O 1
ATOM 658 N N . GLY A 1 89 ? -4.012 35.392 50.676 1.00 43.68 117 GLY A N 1
ATOM 659 C CA . GLY A 1 89 ? -3.790 34.227 49.828 1.00 43.53 117 GLY A CA 1
ATOM 660 C C . GLY A 1 89 ? -2.637 34.480 48.875 1.00 46.94 117 GLY A C 1
ATOM 661 O O . GLY A 1 89 ? -2.415 33.715 47.931 1.00 47.44 117 GLY A O 1
ATOM 662 N N . LYS A 1 90 ? -1.893 35.576 49.118 1.00 42.02 118 LYS A N 1
ATOM 663 C CA . LYS A 1 90 ? -0.785 36.046 48.277 1.00 41.66 118 LYS A CA 1
ATOM 664 C C . LYS A 1 90 ? -0.005 37.072 49.046 1.00 44.00 118 LYS A C 1
ATOM 665 O O . LYS A 1 90 ? -0.490 37.545 50.082 1.00 41.77 118 LYS A O 1
ATOM 671 N N . THR A 1 91 ? 1.206 37.421 48.542 1.00 40.34 119 THR A N 1
ATOM 672 C CA . THR A 1 91 ? 2.086 38.427 49.147 1.00 38.50 119 THR A CA 1
ATOM 673 C C . THR A 1 91 ? 2.710 39.288 48.061 1.00 38.63 119 THR A C 1
ATOM 674 O O . THR A 1 91 ? 2.672 38.937 46.901 1.00 36.06 119 THR A O 1
ATOM 678 N N . VAL A 1 92 ? 3.311 40.395 48.461 1.00 37.23 120 VAL A N 1
ATOM 679 C CA . VAL A 1 92 ? 3.996 41.370 47.617 1.00 36.61 120 VAL A CA 1
ATOM 680 C C . VAL A 1 92 ? 5.390 40.869 47.292 1.00 40.97 120 VAL A C 1
ATOM 681 O O . VAL A 1 92 ? 6.171 40.598 48.202 1.00 41.50 120 VAL A O 1
ATOM 685 N N . LEU A 1 93 ? 5.697 40.791 45.992 1.00 37.52 121 LEU A N 1
ATOM 686 C CA . LEU A 1 93 ? 7.013 40.440 45.472 1.00 36.96 121 LEU A CA 1
ATOM 687 C C . LEU A 1 93 ? 7.819 41.704 45.087 1.00 41.83 121 LEU A C 1
ATOM 688 O O . LEU A 1 93 ? 9.042 41.690 45.153 1.00 43.58 121 LEU A O 1
ATOM 693 N N . ALA A 1 94 ? 7.137 42.792 44.695 1.00 36.63 122 ALA A N 1
ATOM 694 C CA . ALA A 1 94 ? 7.785 44.025 44.261 1.00 36.51 122 ALA A CA 1
ATOM 695 C C . ALA A 1 94 ? 6.791 45.148 44.165 1.00 39.55 122 ALA A C 1
ATOM 696 O O . ALA A 1 94 ? 5.611 44.901 43.897 1.00 39.07 122 ALA A O 1
ATOM 698 N N . THR A 1 95 ? 7.281 46.395 44.308 1.00 36.57 123 THR A N 1
ATOM 699 C CA . THR A 1 95 ? 6.505 47.636 44.187 1.00 36.41 123 THR A CA 1
ATOM 700 C C . THR A 1 95 ? 7.339 48.730 43.545 1.00 42.92 123 THR A C 1
ATOM 701 O O . THR A 1 95 ? 8.561 48.749 43.706 1.00 42.81 123 THR A O 1
ATOM 705 N N . ALA A 1 96 ? 6.655 49.706 42.914 1.00 40.55 124 ALA A N 1
ATOM 706 C CA . ALA A 1 96 ? 7.260 50.892 42.314 1.00 40.61 124 ALA A CA 1
ATOM 707 C C . ALA A 1 96 ? 6.203 51.941 42.025 1.00 43.48 124 ALA A C 1
ATOM 708 O O . ALA A 1 96 ? 5.128 51.623 41.506 1.00 41.55 124 ALA A O 1
ATOM 710 N N . THR A 1 97 ? 6.516 53.197 42.363 1.00 40.08 125 THR A N 1
ATOM 711 C CA . THR A 1 97 ? 5.690 54.350 42.056 1.00 38.77 125 THR A CA 1
ATOM 712 C C . THR A 1 97 ? 6.525 55.252 41.111 1.00 42.81 125 THR A C 1
ATOM 713 O O . THR A 1 97 ? 7.681 55.550 41.375 1.00 42.41 125 THR A O 1
ATOM 717 N N . TYR A 1 98 ? 5.917 55.637 40.007 1.00 39.98 126 TYR A N 1
ATOM 718 C CA . TYR A 1 98 ? 6.484 56.428 38.928 1.00 39.99 126 TYR A CA 1
ATOM 719 C C . TYR A 1 98 ? 5.685 57.701 38.670 1.00 44.72 126 TYR A C 1
ATOM 720 O O . TYR A 1 98 ? 4.473 57.633 38.435 1.00 46.30 126 TYR A O 1
ATOM 729 N N . ALA A 1 99 ? 6.371 58.853 38.717 1.00 41.11 127 ALA A N 1
ATOM 730 C CA . ALA A 1 99 ? 5.850 60.194 38.430 1.00 41.26 127 ALA A CA 1
ATOM 731 C C . ALA A 1 99 ? 6.722 60.789 37.308 1.00 48.17 127 ALA A C 1
ATOM 732 O O . ALA A 1 99 ? 7.729 61.433 37.609 1.00 49.33 127 ALA A O 1
ATOM 734 N N . PRO A 1 100 ? 6.395 60.509 36.011 1.00 44.11 128 PRO A N 1
ATOM 735 C CA . PRO A 1 100 ? 7.265 60.960 34.901 1.00 46.19 128 PRO A CA 1
ATOM 736 C C . PRO A 1 100 ? 7.731 62.426 34.948 1.00 54.12 128 PRO A C 1
ATOM 737 O O . PRO A 1 100 ? 8.853 62.699 34.538 1.00 56.36 128 PRO A O 1
ATOM 741 N N . ASP A 1 101 ? 6.893 63.352 35.432 1.00 51.50 129 ASP A N 1
ATOM 742 C CA . ASP A 1 101 ? 7.227 64.780 35.482 1.00 53.79 129 ASP A CA 1
ATOM 743 C C . ASP A 1 101 ? 8.138 65.163 36.701 1.00 59.69 129 ASP A C 1
ATOM 744 O O . ASP A 1 101 ? 8.494 66.334 36.844 1.00 63.54 129 ASP A O 1
ATOM 749 N N . GLY A 1 102 ? 8.505 64.188 37.527 1.00 52.67 130 GLY A N 1
ATOM 750 C CA . GLY A 1 102 ? 9.397 64.377 38.663 1.00 53.08 130 GLY A CA 1
ATOM 751 C C . GLY A 1 102 ? 8.841 65.158 39.842 1.00 59.63 130 GLY A C 1
ATOM 752 O O . GLY A 1 102 ? 9.612 65.710 40.632 1.00 61.60 130 GLY A O 1
ATOM 753 N N . LYS A 1 103 ? 7.504 65.174 39.994 1.00 55.71 131 LYS A N 1
ATOM 754 C CA . LYS A 1 103 ? 6.781 65.920 41.030 1.00 55.23 131 LYS A CA 1
ATOM 755 C C . LYS A 1 103 ? 5.999 65.004 41.998 1.00 57.29 131 LYS A C 1
ATOM 756 O O . LYS A 1 103 ? 5.127 65.468 42.723 1.00 58.32 131 LYS A O 1
ATOM 762 N N . GLY A 1 104 ? 6.353 63.736 42.017 1.00 52.20 132 GLY A N 1
ATOM 763 C CA . GLY A 1 104 ? 5.776 62.731 42.898 1.00 50.93 132 GLY A CA 1
ATOM 764 C C . GLY A 1 104 ? 4.279 62.512 42.825 1.00 53.89 132 GLY A C 1
ATOM 765 O O . GLY A 1 104 ? 3.664 62.659 41.773 1.00 51.90 132 GLY A O 1
ATOM 766 N N . VAL A 1 105 ? 3.687 62.161 43.967 1.00 52.29 133 VAL A N 1
ATOM 767 C CA . VAL A 1 105 ? 2.251 61.947 44.094 1.00 51.16 133 VAL A CA 1
ATOM 768 C C . VAL A 1 105 ? 1.518 63.313 44.216 1.00 57.50 133 VAL A C 1
ATOM 769 O O . VAL A 1 105 ? 0.512 63.530 43.528 1.00 58.45 133 VAL A O 1
ATOM 773 N N . SER A 1 106 ? 2.033 64.226 45.061 1.00 54.19 134 SER A N 1
ATOM 774 C CA . SER A 1 106 ? 1.407 65.527 45.335 1.00 55.76 134 SER A CA 1
ATOM 775 C C . SER A 1 106 ? 1.434 66.537 44.179 1.00 63.35 134 SER A C 1
ATOM 776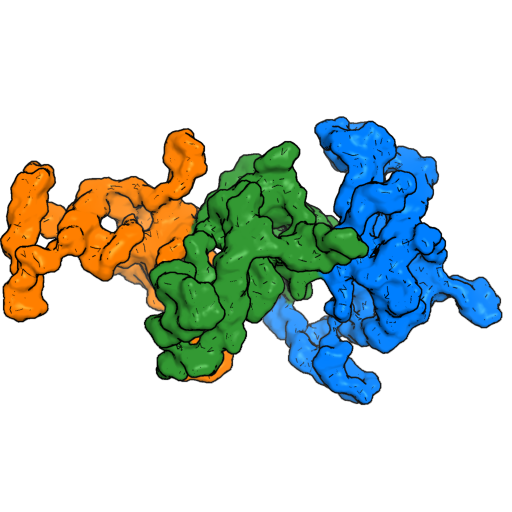 O O . SER A 1 106 ? 0.530 67.378 44.091 1.00 64.53 134 SER A O 1
ATOM 779 N N . GLY A 1 107 ? 2.486 66.505 43.361 1.00 59.53 135 GLY A N 1
ATOM 780 C CA . GLY A 1 107 ? 2.658 67.489 42.302 1.00 61.38 135 GLY A CA 1
ATOM 781 C C . GLY A 1 107 ? 3.622 68.595 42.711 1.00 69.18 135 GLY A C 1
ATOM 782 O O . GLY A 1 107 ? 3.937 69.488 41.912 1.00 70.84 135 GLY A O 1
ATOM 783 N N . SER A 1 108 ? 4.090 68.544 43.973 1.00 66.32 136 SER A N 1
ATOM 784 C CA . SER A 1 108 ? 5.065 69.481 44.536 1.00 68.85 136 SER A CA 1
ATOM 785 C C . SER A 1 108 ? 6.197 68.711 45.253 1.00 73.37 136 SER A C 1
ATOM 786 O O . SER A 1 108 ? 7.009 69.312 45.964 1.00 75.03 136 SER A O 1
ATOM 789 N N . ASP A 1 109 ? 6.277 67.384 45.023 1.00 68.13 137 ASP A N 1
ATOM 790 C CA . ASP A 1 109 ? 7.387 66.573 45.515 1.00 67.63 137 ASP A CA 1
ATOM 791 C C . ASP A 1 109 ? 8.566 66.754 44.528 1.00 72.16 137 ASP A C 1
ATOM 792 O O . ASP A 1 109 ? 8.457 67.521 43.550 1.00 71.17 137 ASP A O 1
ATOM 797 N N . ASP A 1 110 ? 9.693 66.073 44.787 1.00 69.04 138 ASP A N 1
ATOM 798 C CA . ASP A 1 110 ? 10.850 66.187 43.901 1.00 69.64 138 ASP A CA 1
ATOM 799 C C . ASP A 1 110 ? 11.437 64.799 43.655 1.00 70.21 138 ASP A C 1
ATOM 800 O O . ASP A 1 110 ? 12.567 64.503 44.054 1.00 71.82 138 ASP A O 1
ATOM 805 N N . TRP A 1 111 ? 10.643 63.930 43.031 1.00 62.40 139 TRP A N 1
ATOM 806 C CA . TRP A 1 111 ? 11.079 62.577 42.697 1.00 59.61 139 TRP A CA 1
ATOM 807 C C . TRP A 1 111 ? 10.294 62.050 41.538 1.00 59.54 139 TRP A C 1
ATOM 808 O O . TRP A 1 111 ? 9.147 62.449 41.333 1.00 57.98 139 TRP A O 1
ATOM 819 N N . THR A 1 112 ? 10.908 61.107 40.804 1.00 54.95 140 THR A N 1
ATOM 820 C CA . THR A 1 112 ? 10.345 60.429 39.640 1.00 52.27 140 THR A CA 1
ATOM 821 C C . THR A 1 112 ? 9.995 58.999 40.038 1.00 55.61 140 THR A C 1
ATOM 822 O O . THR A 1 112 ? 8.968 58.476 39.620 1.00 54.06 140 THR A O 1
ATOM 826 N N . TRP A 1 113 ? 10.851 58.374 40.848 1.00 53.54 141 TRP A N 1
ATOM 827 C CA . TRP A 1 113 ? 10.654 57.004 41.324 1.00 51.23 141 TRP A CA 1
ATOM 828 C C . TRP A 1 113 ? 10.679 56.961 42.855 1.00 54.20 141 TRP A C 1
ATOM 829 O O . TRP A 1 113 ? 11.496 57.630 43.488 1.00 55.46 141 TRP A O 1
ATOM 840 N N . ASN A 1 114 ? 9.766 56.189 43.439 1.00 48.79 142 ASN A N 1
ATOM 841 C CA . ASN A 1 114 ? 9.668 56.014 44.889 1.00 48.30 142 ASN A CA 1
ATOM 842 C C . ASN A 1 114 ? 9.023 54.684 45.216 1.00 50.29 142 ASN A C 1
ATOM 843 O O . ASN A 1 114 ? 8.452 54.048 44.322 1.00 50.52 142 ASN A O 1
ATOM 848 N N . THR A 1 115 ? 9.121 54.257 46.485 1.00 45.34 143 THR A N 1
ATOM 849 C CA . THR A 1 115 ? 8.507 53.044 47.039 1.00 44.19 143 THR A CA 1
ATOM 850 C C . THR A 1 115 ? 9.013 51.858 46.243 1.00 47.46 143 THR A C 1
ATOM 851 O O . THR A 1 115 ? 8.238 51.013 45.760 1.00 48.09 143 THR A O 1
ATOM 855 N N . LEU A 1 116 ? 10.342 51.823 46.079 1.00 43.76 144 LEU A N 1
ATOM 856 C CA . LEU A 1 116 ? 11.010 50.796 45.301 1.00 42.15 144 LEU A CA 1
ATOM 857 C C . LEU A 1 116 ? 11.290 49.615 46.182 1.00 43.89 144 LEU A C 1
ATOM 858 O O . LEU A 1 116 ? 12.070 49.733 47.110 1.00 44.76 144 LEU A O 1
ATOM 863 N N . GLN A 1 117 ? 10.570 48.515 45.970 1.00 38.47 145 GLN A N 1
ATOM 864 C CA . GLN A 1 117 ? 10.743 47.301 46.762 1.00 39.23 145 GLN A CA 1
ATOM 865 C C . GLN A 1 117 ? 10.747 46.090 45.895 1.00 43.03 145 GLN A C 1
ATOM 866 O O . GLN A 1 117 ? 10.094 46.080 44.865 1.00 44.16 145 GLN A O 1
ATOM 872 N N . ALA A 1 118 ? 11.501 45.079 46.292 1.00 40.25 146 ALA A N 1
ATOM 873 C CA . ALA A 1 118 ? 11.549 43.788 45.617 1.00 41.16 146 ALA A CA 1
ATOM 874 C C . ALA A 1 118 ? 12.059 42.746 46.592 1.00 48.46 146 ALA A C 1
ATOM 875 O O . ALA A 1 118 ? 12.926 43.048 47.417 1.00 50.80 146 ALA A O 1
ATOM 877 N N . THR A 1 119 ? 11.475 41.547 46.549 1.00 44.95 147 THR A N 1
ATOM 878 C CA . THR A 1 119 ? 11.900 40.432 47.398 1.00 45.46 147 THR A CA 1
ATOM 879 C C . THR A 1 119 ? 13.224 39.882 46.810 1.00 51.75 147 THR A C 1
ATOM 880 O O . THR A 1 119 ? 13.446 40.015 45.600 1.00 50.80 147 THR A O 1
ATOM 884 N N . PRO A 1 120 ? 14.104 39.221 47.596 1.00 50.64 148 PRO A N 1
ATOM 885 C CA . PRO A 1 120 ? 15.367 38.710 46.993 1.00 51.36 148 PRO A CA 1
ATOM 886 C C . PRO A 1 120 ? 15.157 37.644 45.908 1.00 55.26 148 PRO A C 1
ATOM 887 O O . PRO A 1 120 ? 16.069 37.388 45.134 1.00 57.46 148 PRO A O 1
ATOM 891 N N . ARG A 1 121 ? 13.956 37.046 45.841 1.00 51.48 149 ARG A N 1
ATOM 892 C CA . ARG A 1 121 ? 13.528 36.000 44.881 1.00 50.80 149 ARG A CA 1
ATOM 893 C C . ARG A 1 121 ? 12.015 35.873 44.860 1.00 53.51 149 ARG A C 1
ATOM 894 O O . ARG A 1 121 ? 11.351 36.387 45.767 1.00 53.98 149 ARG A O 1
ATOM 902 N N . GLY A 1 122 ? 11.492 35.130 43.885 1.00 48.32 150 GLY A N 1
ATOM 903 C CA . GLY A 1 122 ? 10.075 34.781 43.834 1.00 46.33 150 GLY A CA 1
ATOM 904 C C . GLY A 1 122 ? 9.813 33.553 44.691 1.00 49.51 150 GLY A C 1
ATOM 905 O O . GLY A 1 122 ? 10.686 33.135 45.454 1.00 52.07 150 GLY A O 1
ATOM 906 N N . LEU A 1 123 ? 8.643 32.927 44.565 1.00 44.33 151 LEU A N 1
ATOM 907 C CA . LEU A 1 123 ? 8.314 31.793 45.442 1.00 44.07 151 LEU A CA 1
ATOM 908 C C . LEU A 1 123 ? 8.250 30.457 44.712 1.00 50.37 151 LEU A C 1
ATOM 909 O O . LEU A 1 123 ? 7.995 30.404 43.508 1.00 50.13 151 LEU A O 1
ATOM 914 N N . THR A 1 124 ? 8.480 29.366 45.456 1.00 49.42 152 THR A N 1
ATOM 915 C CA . THR A 1 124 ? 8.420 28.002 44.919 1.00 50.74 152 THR A CA 1
ATOM 916 C C . THR A 1 124 ? 6.957 27.605 44.752 1.00 54.66 152 THR A C 1
ATOM 917 O O . THR A 1 124 ? 6.081 28.193 45.392 1.00 55.01 152 THR A O 1
ATOM 921 N N . ALA A 1 125 ? 6.692 26.578 43.950 1.00 51.54 153 ALA A N 1
ATOM 922 C CA . ALA A 1 125 ? 5.331 26.054 43.770 1.00 51.06 153 ALA A CA 1
ATOM 923 C C . ALA A 1 125 ? 4.724 25.673 45.125 1.00 55.28 153 ALA A C 1
ATOM 924 O O . ALA A 1 125 ? 3.544 25.930 45.360 1.00 52.97 153 ALA A O 1
ATOM 926 N N . GLN A 1 126 ? 5.552 25.090 46.028 1.00 54.43 154 GLN A N 1
ATOM 927 C CA . GLN A 1 126 ? 5.112 24.683 47.366 1.00 54.88 154 GLN A CA 1
ATOM 928 C C . GLN A 1 126 ? 4.746 25.896 48.228 1.00 55.64 154 GLN A C 1
ATOM 929 O O . GLN A 1 126 ? 3.721 25.872 48.906 1.00 54.16 154 GLN A O 1
ATOM 935 N N . GLU A 1 127 ? 5.569 26.960 48.168 1.00 51.04 155 GLU A N 1
ATOM 936 C CA . GLU A 1 127 ? 5.327 28.213 48.899 1.00 47.63 155 GLU A CA 1
ATOM 937 C C . GLU A 1 127 ? 4.019 28.866 48.424 1.00 48.39 155 GLU A C 1
ATOM 938 O O . GLU A 1 127 ? 3.231 29.342 49.241 1.00 48.49 155 GLU A O 1
ATOM 944 N N . LEU A 1 128 ? 3.775 28.824 47.120 1.00 42.86 156 LEU A N 1
ATOM 945 C CA . LEU A 1 128 ? 2.582 29.372 46.480 1.00 41.23 156 LEU A CA 1
ATOM 946 C C . LEU A 1 128 ? 1.331 28.574 46.834 1.00 46.23 156 LEU A C 1
ATOM 947 O O . LEU A 1 128 ? 0.275 29.167 47.061 1.00 46.01 156 LEU A O 1
ATOM 952 N N . LYS A 1 129 ? 1.458 27.245 46.931 1.00 45.67 157 LYS A N 1
ATOM 953 C CA . LYS A 1 129 ? 0.379 26.346 47.332 1.00 47.16 157 LYS A CA 1
ATOM 954 C C . LYS A 1 129 ? 0.022 26.606 48.800 1.00 52.87 157 LYS A C 1
ATOM 955 O O . LYS A 1 129 ? -1.166 26.634 49.126 1.00 54.66 157 LYS A O 1
ATOM 961 N N . ILE A 1 130 ? 1.031 26.823 49.672 1.00 49.00 158 ILE A N 1
ATOM 962 C CA . ILE A 1 130 ? 0.808 27.071 51.104 1.00 50.57 158 ILE A CA 1
ATOM 963 C C . ILE A 1 130 ? -0.018 28.364 51.254 1.00 55.32 158 ILE A C 1
ATOM 964 O O . ILE A 1 130 ? -0.985 28.384 52.038 1.00 55.84 158 ILE A O 1
ATOM 969 N N . GLN A 1 131 ? 0.346 29.419 50.468 1.00 50.30 159 GLN A N 1
ATOM 970 C CA . GLN A 1 131 ? -0.328 30.739 50.414 1.00 48.29 159 GLN A CA 1
ATOM 971 C C . GLN A 1 131 ? -1.776 30.614 49.994 1.00 53.09 159 GLN A C 1
ATOM 972 O O . GLN A 1 131 ? -2.644 31.256 50.576 1.00 52.36 159 GLN A O 1
ATOM 978 N N . CYS A 1 132 ? -2.018 29.777 48.986 1.00 52.08 160 CYS A N 1
ATOM 979 C CA . CYS A 1 132 ? -3.344 29.487 48.458 1.00 54.15 160 CYS A CA 1
ATOM 980 C C . CYS A 1 132 ? -4.208 28.780 49.533 1.00 56.88 160 CYS A C 1
ATOM 981 O O . CYS A 1 132 ? -5.355 29.194 49.754 1.00 56.27 160 CYS A O 1
ATOM 984 N N . LEU A 1 133 ? -3.640 27.763 50.230 1.00 52.37 161 LEU A N 1
ATOM 985 C CA . LEU A 1 133 ? -4.331 27.057 51.305 1.00 54.16 161 LEU A CA 1
ATOM 986 C C . LEU A 1 133 ? -4.602 27.995 52.468 1.00 58.54 161 LEU A C 1
ATOM 987 O O . LEU A 1 133 ? -5.725 28.024 52.948 1.00 58.15 161 LEU A O 1
ATOM 992 N N . TRP A 1 134 ? -3.606 28.827 52.854 1.00 56.22 162 TRP A N 1
ATOM 993 C CA . TRP A 1 134 ? -3.719 29.863 53.892 1.00 55.51 162 TRP A CA 1
ATOM 994 C C . TRP A 1 134 ? -4.950 30.728 53.629 1.00 58.66 162 TRP A C 1
ATOM 995 O O . TRP A 1 134 ? -5.813 30.825 54.494 1.00 59.13 162 TRP A O 1
ATOM 1006 N N . GLY A 1 135 ? -5.035 31.292 52.421 1.00 54.05 163 GLY A N 1
ATOM 1007 C CA . GLY A 1 135 ? -6.144 32.137 51.989 1.00 53.69 163 GLY A CA 1
ATOM 1008 C C . GLY A 1 135 ? -7.513 31.481 51.998 1.00 60.82 163 GLY A C 1
ATOM 1009 O O . GLY A 1 135 ? -8.501 32.119 52.366 1.00 61.80 163 GLY A O 1
ATOM 1010 N N . GLU A 1 136 ? -7.582 30.205 51.610 1.00 58.66 164 GLU A N 1
ATOM 1011 C CA . GLU A 1 136 ? -8.816 29.428 51.525 1.00 60.57 164 GLU A CA 1
ATOM 1012 C C . GLU A 1 136 ? -9.345 28.964 52.863 1.00 64.87 164 GLU A C 1
ATOM 1013 O O . GLU A 1 136 ? -10.563 28.848 53.040 1.00 65.78 164 GLU A O 1
ATOM 1027 N N . ARG A 1 138 ? -8.089 30.070 56.273 1.00 58.27 166 ARG A N 1
ATOM 1028 C CA . ARG A 1 138 ? -7.954 30.985 57.416 1.00 57.76 166 ARG A CA 1
ATOM 1029 C C . ARG A 1 138 ? -9.285 31.422 58.047 1.00 63.55 166 ARG A C 1
ATOM 1030 O O . ARG A 1 138 ? -9.346 31.544 59.276 1.00 63.82 166 ARG A O 1
ATOM 1038 N N . GLY A 1 139 ? -10.331 31.576 57.225 1.00 61.16 167 GLY A N 1
ATOM 1039 C CA . GLY A 1 139 ? -11.680 31.922 57.681 1.00 62.82 167 GLY A CA 1
ATOM 1040 C C . GLY A 1 139 ? -12.283 30.935 58.676 1.00 70.32 167 GLY A C 1
ATOM 1041 O O . GLY A 1 139 ? -13.140 31.315 59.479 1.00 70.74 167 GLY A O 1
ATOM 1042 N N . LYS A 1 140 ? -11.819 29.663 58.647 1.00 68.76 168 LYS A N 1
ATOM 1043 C CA . LYS A 1 140 ? -12.262 28.603 59.565 1.00 72.93 168 LYS A CA 1
ATOM 1044 C C . LYS A 1 140 ? -11.387 28.557 60.831 1.00 77.73 168 LYS A C 1
ATOM 1045 O O . LYS A 1 140 ? -11.617 27.723 61.703 1.00 80.98 168 LYS A O 1
ATOM 1051 N N . PHE A 1 141 ? -10.374 29.424 60.921 1.00 72.22 169 PHE A N 1
ATOM 1052 C CA . PHE A 1 141 ? -9.427 29.447 62.033 1.00 72.90 169 PHE A CA 1
ATOM 1053 C C . PHE A 1 141 ? -9.389 30.829 62.717 1.00 75.01 169 PHE A C 1
ATOM 1054 O O . PHE A 1 141 ? -8.351 31.225 63.270 1.00 74.34 169 PHE A O 1
ATOM 1062 N N . GLN A 1 142 ? -10.526 31.543 62.714 1.00 70.36 170 GLN A N 1
ATOM 1063 C CA . GLN A 1 142 ? -10.606 32.856 63.351 1.00 69.63 170 GLN A CA 1
ATOM 1064 C C . GLN A 1 142 ? -10.981 32.716 64.821 1.00 78.46 170 GLN A C 1
ATOM 1065 O O . GLN A 1 142 ? -12.003 32.107 65.136 1.00 81.29 170 GLN A O 1
ATOM 1071 N N . VAL A 1 143 ? -10.125 33.226 65.721 1.00 75.70 171 VAL A N 1
ATOM 1072 C CA . VAL A 1 143 ? -10.343 33.189 67.167 1.00 79.45 171 VAL A CA 1
ATOM 1073 C C . VAL A 1 143 ? -10.064 34.591 67.722 1.00 85.21 171 VAL A C 1
ATOM 1074 O O . VAL A 1 143 ? -8.910 35.043 67.699 1.00 84.50 171 VAL A O 1
ATOM 1078 N N . ASP A 1 144 ? -11.129 35.268 68.212 1.00 83.23 172 ASP A N 1
ATOM 1079 C CA . ASP A 1 144 ? -11.126 36.616 68.798 1.00 83.17 172 ASP A CA 1
ATOM 1080 C C . ASP A 1 144 ? -10.521 37.656 67.848 1.00 83.20 172 ASP A C 1
ATOM 1081 O O . ASP A 1 144 ? -9.620 38.404 68.240 1.00 83.43 172 ASP A O 1
ATOM 1086 N N . GLY A 1 145 ? -11.021 37.674 66.609 1.00 76.69 173 GLY A N 1
ATOM 1087 C CA . GLY A 1 145 ? -10.587 38.597 65.560 1.00 72.92 173 GLY A CA 1
ATOM 1088 C C . GLY A 1 145 ? -9.201 38.371 64.988 1.00 73.49 173 GLY A C 1
ATOM 1089 O O . GLY A 1 145 ? -8.674 39.235 64.278 1.00 69.74 173 GLY A O 1
ATOM 1090 N N . SER A 1 146 ? -8.584 37.222 65.292 1.00 71.68 174 SER A N 1
ATOM 1091 C CA . SER A 1 146 ? -7.250 36.909 64.773 1.00 69.99 174 SER A CA 1
ATOM 1092 C C . SER A 1 146 ? -7.145 35.436 64.390 1.00 73.92 174 SER A C 1
ATOM 1093 O O . SER A 1 146 ? -7.835 34.588 64.964 1.00 76.98 174 SER A O 1
ATOM 1096 N N . THR A 1 147 ? -6.302 35.143 63.390 1.00 66.74 175 THR A N 1
ATOM 1097 C CA . THR A 1 147 ? -6.074 33.788 62.908 1.00 66.30 175 THR A CA 1
ATOM 1098 C C . THR A 1 147 ? -5.316 32.993 63.968 1.00 70.42 175 THR A C 1
ATOM 1099 O O . THR A 1 147 ? -4.294 33.463 64.480 1.00 69.83 175 THR A O 1
ATOM 1103 N N . ASP A 1 148 ? -5.812 31.787 64.284 1.00 67.30 176 ASP A N 1
ATOM 1104 C CA . ASP A 1 148 ? -5.125 30.857 65.171 1.00 68.72 176 ASP A CA 1
ATOM 1105 C C . ASP A 1 148 ? -4.045 30.204 64.290 1.00 70.94 176 ASP A C 1
ATOM 1106 O O . ASP A 1 148 ? -4.303 29.189 63.622 1.00 72.18 176 ASP A O 1
ATOM 1111 N N . GLU A 1 149 ? -2.865 30.862 64.216 1.00 63.86 177 GLU A N 1
ATOM 1112 C CA . GLU A 1 149 ? -1.749 30.456 63.364 1.00 62.50 177 GLU A CA 1
ATOM 1113 C C . GLU A 1 149 ? -1.293 29.022 63.633 1.00 71.73 177 GLU A C 1
ATOM 1114 O O . GLU A 1 149 ? -1.060 28.279 62.677 1.00 70.14 177 GLU A O 1
ATOM 1120 N N . ARG A 1 150 ? -1.201 28.635 64.930 1.00 72.74 178 ARG A N 1
ATOM 1121 C CA . ARG A 1 150 ? -0.783 27.311 65.402 1.00 76.27 178 ARG A CA 1
ATOM 1122 C C . ARG A 1 150 ? -1.611 26.200 64.735 1.00 81.83 178 ARG A C 1
ATOM 1123 O O . ARG A 1 150 ? -1.039 25.291 64.127 1.00 82.79 178 ARG A O 1
ATOM 1131 N N . ARG A 1 151 ? -2.953 26.303 64.835 1.00 77.75 179 ARG A N 1
ATOM 1132 C CA . ARG A 1 151 ? -3.907 25.350 64.278 1.00 78.03 179 ARG A CA 1
ATOM 1133 C C . ARG A 1 151 ? -3.965 25.420 62.745 1.00 77.10 179 ARG A C 1
ATOM 1134 O O . ARG A 1 151 ? -4.119 24.370 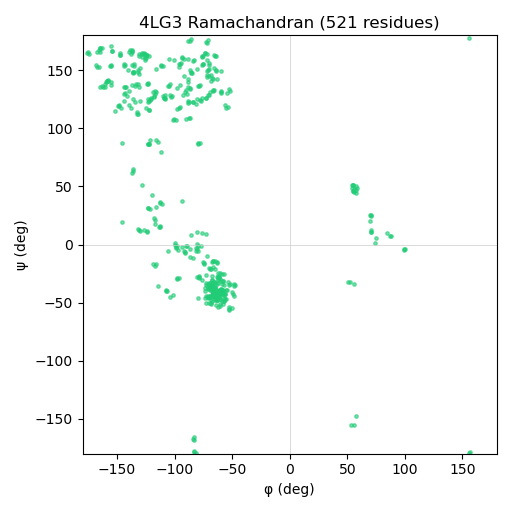62.117 1.00 78.01 179 ARG A O 1
ATOM 1142 N N . LEU A 1 152 ? -3.840 26.628 62.139 1.00 68.20 180 LEU A N 1
ATOM 1143 C CA . LEU A 1 152 ? -3.849 26.763 60.677 1.00 64.88 180 LEU A CA 1
ATOM 1144 C C . LEU A 1 152 ? -2.579 26.149 60.079 1.00 70.26 180 LEU A C 1
ATOM 1145 O O . LEU A 1 152 ? -2.688 25.408 59.099 1.00 70.37 180 LEU A O 1
ATOM 1150 N N . LYS A 1 153 ? -1.394 26.437 60.680 1.00 67.34 181 LYS A N 1
ATOM 1151 C CA . LYS A 1 153 ? -0.099 25.880 60.272 1.00 67.76 181 LYS A CA 1
ATOM 1152 C C . LYS A 1 153 ? -0.135 24.333 60.312 1.00 74.84 181 LYS A C 1
ATOM 1153 O O . LYS A 1 153 ? 0.347 23.691 59.377 1.00 74.67 181 LYS A O 1
ATOM 1159 N N . ALA A 1 154 ? -0.730 23.749 61.378 1.00 73.40 182 ALA A N 1
ATOM 1160 C CA . ALA A 1 154 ? -0.841 22.298 61.572 1.00 76.23 182 ALA A CA 1
ATOM 1161 C C . ALA A 1 154 ? -1.753 21.617 60.531 1.00 80.65 182 ALA A C 1
ATOM 1162 O O . ALA A 1 154 ? -1.405 20.541 60.040 1.00 80.90 182 ALA A O 1
ATOM 1164 N N . ALA A 1 155 ? -2.911 22.234 60.203 1.00 76.14 183 ALA A N 1
ATOM 1165 C CA . ALA A 1 155 ? -3.868 21.698 59.235 1.00 75.78 183 ALA A CA 1
ATOM 1166 C C . ALA A 1 155 ? -3.288 21.704 57.817 1.00 77.91 183 ALA A C 1
ATOM 1167 O O . ALA A 1 155 ? -3.567 20.774 57.057 1.00 78.96 183 ALA A O 1
ATOM 1169 N N . ILE A 1 156 ? -2.477 22.743 57.461 1.00 71.06 184 ILE A N 1
ATOM 1170 C CA . ILE A 1 156 ? -1.839 22.836 56.137 1.00 68.12 184 ILE A CA 1
ATOM 1171 C C . ILE A 1 156 ? -0.749 21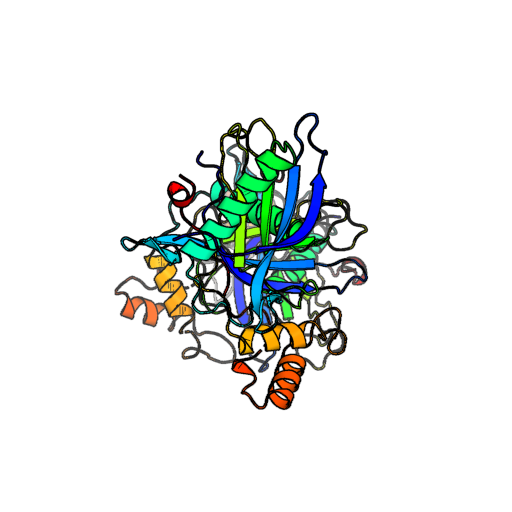.767 56.090 1.00 72.07 184 ILE A C 1
ATOM 1172 O O . ILE A 1 156 ? -0.685 21.002 55.132 1.00 70.95 184 ILE A O 1
ATOM 1177 N N . ALA A 1 157 ? 0.039 21.664 57.171 1.00 71.21 185 ALA A N 1
ATOM 1178 C CA . ALA A 1 157 ? 1.109 20.678 57.339 1.00 73.05 185 ALA A CA 1
ATOM 1179 C C . ALA A 1 157 ? 0.577 19.261 57.166 1.00 81.85 185 ALA A C 1
ATOM 1180 O O . ALA A 1 157 ? 1.166 18.493 56.412 1.00 83.07 185 ALA A O 1
ATOM 1182 N N . LYS A 1 158 ? -0.565 18.937 57.811 1.00 80.50 186 LYS A N 1
ATOM 1183 C CA . LYS A 1 158 ? -1.215 17.626 57.753 1.00 83.54 186 LYS A CA 1
ATOM 1184 C C . LYS A 1 158 ? -1.719 17.312 56.347 1.00 88.59 186 LYS A C 1
ATOM 1185 O O . LYS A 1 158 ? -1.666 16.162 55.921 1.00 91.15 186 LYS A O 1
ATOM 1191 N N . LYS A 1 159 ? -2.202 18.330 55.636 1.00 82.87 187 LYS A N 1
ATOM 1192 C CA . LYS A 1 159 ? -2.727 18.195 54.285 1.00 82.23 187 LYS A CA 1
ATOM 1193 C C . LYS A 1 159 ? -1.598 17.959 53.257 1.00 87.32 187 LYS A C 1
ATOM 1194 O O . LYS A 1 159 ? -1.733 17.110 52.377 1.00 89.28 187 LYS A O 1
ATOM 1200 N N . LEU A 1 160 ? -0.501 18.713 53.367 1.00 81.96 188 LEU A N 1
ATOM 1201 C CA . LEU A 1 160 ? 0.618 18.643 52.428 1.00 80.36 188 LEU A CA 1
ATOM 1202 C C . LEU A 1 160 ? 1.692 17.655 52.865 1.00 86.46 188 LEU A C 1
ATOM 1203 O O . LEU A 1 160 ? 2.642 17.418 52.114 1.00 86.40 188 LEU A O 1
ATOM 1208 N N . LYS A 1 161 ? 1.537 17.075 54.066 1.00 84.85 189 LYS A N 1
ATOM 1209 C CA . LYS A 1 161 ? 2.445 16.086 54.651 1.00 87.76 189 LYS A CA 1
ATOM 1210 C C . LYS A 1 161 ? 3.886 16.664 54.715 1.00 89.41 189 LYS A C 1
ATOM 1211 O O . LYS A 1 161 ? 4.865 16.023 54.318 1.00 90.40 189 LYS A O 1
ATOM 1217 N N . ILE A 1 162 ? 3.983 17.903 55.225 1.00 83.29 190 ILE A N 1
ATOM 1218 C CA . ILE A 1 162 ? 5.224 18.672 55.408 1.00 81.77 190 ILE A CA 1
ATOM 1219 C C . ILE A 1 162 ? 5.294 19.193 56.871 1.00 87.78 190 ILE A C 1
ATOM 1220 O O . ILE A 1 162 ? 4.246 19.236 57.520 1.00 88.15 190 ILE A O 1
ATOM 1225 N N . PRO A 1 163 ? 6.469 19.609 57.424 1.00 84.65 191 PRO A N 1
ATOM 1226 C CA . PRO A 1 163 ? 6.464 20.150 58.803 1.00 84.49 191 PRO A CA 1
ATOM 1227 C C . PRO A 1 163 ? 5.812 21.538 58.864 1.00 83.65 191 PRO A C 1
ATOM 1228 O O . PRO A 1 163 ? 5.944 22.318 57.921 1.00 80.37 191 PRO A O 1
ATOM 1232 N N . ALA A 1 164 ? 5.119 21.842 59.976 1.00 80.04 192 ALA A N 1
ATOM 1233 C CA . ALA A 1 164 ? 4.420 23.110 60.202 1.00 77.52 192 ALA A CA 1
ATOM 1234 C C . ALA A 1 164 ? 5.363 24.334 60.212 1.00 79.77 192 ALA A C 1
ATOM 1235 O O . ALA A 1 164 ? 4.914 25.452 59.926 1.00 77.44 192 ALA A O 1
ATOM 1237 N N . GLU A 1 165 ? 6.660 24.127 60.517 1.00 76.94 193 GLU A N 1
ATOM 1238 C CA . GLU A 1 165 ? 7.642 25.215 60.561 1.00 75.68 193 GLU A CA 1
ATOM 1239 C C . GLU A 1 165 ? 7.985 25.720 59.125 1.00 76.69 193 GLU A C 1
ATOM 1240 O O . GLU A 1 165 ? 8.626 26.768 58.972 1.00 73.60 193 GLU A O 1
ATOM 1246 N N . LYS A 1 166 ? 7.520 24.979 58.100 1.00 72.85 194 LYS A N 1
ATOM 1247 C CA . LYS A 1 166 ? 7.661 25.306 56.686 1.00 70.77 194 LYS A CA 1
ATOM 1248 C C . LYS A 1 166 ? 6.374 26.005 56.183 1.00 71.28 194 LYS A C 1
ATOM 1249 O O . LYS A 1 166 ? 6.341 26.456 55.043 1.00 69.13 194 LYS A O 1
ATOM 1255 N N . VAL A 1 167 ? 5.326 26.114 57.047 1.00 66.52 195 VAL A N 1
ATOM 1256 C CA . VAL A 1 167 ? 4.030 26.723 56.722 1.00 63.89 195 VAL A CA 1
ATOM 1257 C C . VAL A 1 167 ? 3.965 28.183 57.223 1.00 67.94 195 VAL A C 1
ATOM 1258 O O . VAL A 1 167 ? 3.987 28.442 58.422 1.00 69.39 195 VAL A O 1
ATOM 1270 N N . LEU A 1 169 ? 2.505 32.356 55.444 1.00 52.11 197 LEU A N 1
ATOM 1271 C CA . LEU A 1 169 ? 1.948 33.122 54.353 1.00 48.04 197 LEU A CA 1
ATOM 1272 C C . LEU A 1 169 ? 3.066 33.871 53.623 1.00 54.54 197 LEU A C 1
ATOM 1273 O O . LEU A 1 169 ? 3.075 33.892 52.388 1.00 53.35 197 LEU A O 1
ATOM 1278 N N . ASN A 1 170 ? 3.999 34.480 54.388 1.00 53.40 198 ASN A N 1
ATOM 1279 C CA . ASN A 1 170 ? 5.069 35.300 53.845 1.00 52.45 198 ASN A CA 1
ATOM 1280 C C . ASN A 1 170 ? 6.455 34.647 54.108 1.00 56.38 198 ASN A C 1
ATOM 1281 O O . ASN A 1 170 ? 7.104 34.947 55.122 1.00 57.09 198 ASN A O 1
ATOM 1286 N N . PRO A 1 171 ? 6.923 33.764 53.180 1.00 50.04 199 PRO A N 1
ATOM 1287 C CA . PRO A 1 171 ? 8.242 33.135 53.361 1.00 50.14 199 PRO A CA 1
ATOM 1288 C C . PRO A 1 171 ? 9.410 34.073 53.091 1.00 53.86 199 PRO A C 1
ATOM 1289 O O . PRO A 1 171 ? 10.534 33.732 53.418 1.00 54.22 199 PRO A O 1
ATOM 1293 N N . VAL A 1 172 ? 9.163 35.213 52.427 1.00 51.83 200 VAL A N 1
ATOM 1294 C CA . VAL A 1 172 ? 10.201 36.153 51.989 1.00 52.88 200 VAL A CA 1
ATOM 1295 C C . VAL A 1 172 ? 9.592 37.549 51.931 1.00 57.81 200 VAL A C 1
ATOM 1296 O O . VAL A 1 172 ? 8.752 37.825 51.066 1.00 59.97 200 VAL A O 1
ATOM 1300 N N . PHE A 1 173 ? 10.077 38.434 52.791 1.00 52.23 201 PHE A N 1
ATOM 1301 C CA . PHE A 1 173 ? 9.677 39.833 52.883 1.00 49.58 201 PHE A CA 1
ATOM 1302 C C . PHE A 1 173 ? 10.382 40.702 51.812 1.00 54.91 201 PHE A C 1
ATOM 1303 O O . PHE A 1 173 ? 11.536 40.436 51.429 1.00 56.20 201 PHE A O 1
ATOM 1311 N N . PRO A 1 174 ? 9.729 41.797 51.373 1.00 51.18 202 PRO A N 1
ATOM 1312 C CA . PRO A 1 174 ? 10.370 42.672 50.377 1.00 50.79 202 PRO A CA 1
ATOM 1313 C C . PRO A 1 174 ? 11.511 43.458 50.990 1.00 53.00 202 PRO A C 1
ATOM 1314 O O . PRO A 1 174 ? 11.591 43.600 52.198 1.00 54.84 202 PRO A O 1
ATOM 1318 N N . GLU A 1 175 ? 12.410 43.919 50.147 1.00 48.78 203 GLU A N 1
ATOM 1319 C CA . GLU A 1 175 ? 13.538 44.776 50.516 1.00 50.16 203 GLU A CA 1
ATOM 1320 C C . GLU A 1 175 ? 13.488 46.008 49.647 1.00 51.63 203 GLU A C 1
ATOM 1321 O O . GLU A 1 175 ? 13.003 45.879 48.519 1.00 48.72 203 GLU A O 1
ATOM 1327 N N . PRO A 1 176 ? 14.110 47.157 50.017 1.00 47.93 204 PRO A N 1
ATOM 1328 C CA . PRO A 1 176 ? 14.197 48.257 49.038 1.00 46.60 204 PRO A CA 1
ATOM 1329 C C . PRO A 1 176 ? 15.063 47.827 47.843 1.00 50.02 204 PRO A C 1
ATOM 1330 O O . PRO A 1 176 ? 15.772 46.824 47.930 1.00 52.90 204 PRO A O 1
ATOM 1334 N N . PHE A 1 177 ? 14.972 48.525 46.721 1.00 43.09 205 PHE A N 1
ATOM 1335 C CA . PHE A 1 177 ? 15.839 48.232 45.572 1.00 43.28 205 PHE A CA 1
ATOM 1336 C C . PHE A 1 177 ? 16.407 49.568 45.104 1.00 50.82 205 PHE A C 1
ATOM 1337 O O . PHE A 1 177 ? 15.773 50.612 45.346 1.00 48.10 205 PHE A O 1
ATOM 1345 N N . PRO A 1 178 ? 17.640 49.584 44.550 1.00 51.66 206 PRO A N 1
ATOM 1346 C CA . PRO A 1 178 ? 18.275 50.871 44.243 1.00 54.08 206 PRO A CA 1
ATOM 1347 C C . PRO A 1 178 ? 17.596 51.669 43.134 1.00 58.81 206 PRO A C 1
ATOM 1348 O O . PRO A 1 178 ? 17.102 51.124 42.148 1.00 57.26 206 PRO A O 1
ATOM 1352 N N . GLN A 1 179 ? 17.599 52.989 43.333 1.00 57.39 207 GLN A N 1
ATOM 1353 C CA . GLN A 1 179 ? 17.073 54.021 42.450 1.00 57.61 207 GLN A CA 1
ATOM 1354 C C . GLN A 1 179 ? 17.722 53.941 41.045 1.00 61.90 207 GLN A C 1
ATOM 1355 O O . GLN A 1 179 ? 17.043 54.206 40.062 1.00 61.47 207 GLN A O 1
ATOM 1361 N N . GLU A 1 180 ? 19.023 53.566 40.966 1.00 60.45 208 GLU A N 1
ATOM 1362 C CA . GLU A 1 180 ? 19.814 53.454 39.730 1.00 61.69 208 GLU A CA 1
ATOM 1363 C C . GLU A 1 180 ? 19.279 52.345 38.789 1.00 62.52 208 GLU A C 1
ATOM 1364 O O . GLU A 1 180 ? 19.526 52.401 37.582 1.00 62.90 208 GLU A O 1
ATOM 1370 N N . TRP A 1 181 ? 18.523 51.373 39.328 1.00 56.74 209 TRP A N 1
ATOM 1371 C CA . TRP A 1 181 ? 17.905 50.288 38.549 1.00 55.27 209 TRP A CA 1
ATOM 1372 C C . TRP A 1 181 ? 16.785 50.787 37.616 1.00 57.83 209 TRP A C 1
ATOM 1373 O O . TRP A 1 181 ? 16.418 50.079 36.681 1.00 56.60 209 TRP A O 1
ATOM 1384 N N . THR A 1 182 ? 16.212 51.967 37.915 1.00 56.40 210 THR A N 1
ATOM 1385 C CA . THR A 1 182 ? 15.120 52.613 37.180 1.00 56.78 210 THR A CA 1
ATOM 1386 C C . THR A 1 182 ? 15.644 53.468 36.020 1.00 69.47 210 THR A C 1
ATOM 1387 O O . THR A 1 182 ? 14.842 53.980 35.236 1.00 70.12 210 THR A O 1
ATOM 1391 N N . ARG A 1 183 ? 16.976 53.691 35.956 1.00 70.94 211 ARG A N 1
ATOM 1392 C CA . ARG A 1 183 ? 17.612 54.504 34.917 1.00 78.72 211 ARG A CA 1
ATOM 1393 C C . ARG A 1 183 ? 17.630 53.715 33.607 1.00 104.41 211 ARG A C 1
ATOM 1394 O O . ARG A 1 183 ? 18.176 52.586 33.596 1.00 108.21 211 ARG A O 1
ATOM 1403 N N . SER B 1 5 ? -10.357 64.161 79.329 1.00 81.37 33 SER B N 1
ATOM 1404 C CA . SER B 1 5 ? -10.473 62.718 79.573 1.00 78.90 33 SER B CA 1
ATOM 1405 C C . SER B 1 5 ? -9.575 61.876 78.637 1.00 77.49 33 SER B C 1
ATOM 1406 O O . SER B 1 5 ? -9.779 60.662 78.513 1.00 77.34 33 SER B O 1
ATOM 1408 N N . GLU B 1 6 ? -8.585 62.516 77.989 1.00 69.72 34 GLU B N 1
ATOM 1409 C CA . GLU B 1 6 ? -7.658 61.825 77.109 1.00 67.23 34 GLU B CA 1
ATOM 1410 C C . GLU B 1 6 ? -6.280 61.651 77.772 1.00 64.68 34 GLU B C 1
ATOM 1411 O O . GLU B 1 6 ? -5.927 62.346 78.725 1.00 61.31 34 GLU B O 1
ATOM 1417 N N . ALA B 1 7 ? -5.516 60.691 77.248 1.00 60.21 35 ALA B N 1
ATOM 1418 C CA . ALA B 1 7 ? -4.186 60.325 77.716 1.00 57.11 35 ALA B CA 1
ATOM 1419 C C . ALA B 1 7 ? -3.203 61.474 77.543 1.00 58.07 35 ALA B C 1
ATOM 1420 O O . ALA B 1 7 ? -3.277 62.213 76.578 1.00 60.30 35 ALA B O 1
ATOM 1422 N N . GLN B 1 8 ? -2.308 61.624 78.490 1.00 51.96 36 GLN B N 1
ATOM 1423 C CA . GLN B 1 8 ? -1.269 62.645 78.471 1.00 51.47 36 GLN B CA 1
ATOM 1424 C C . GLN B 1 8 ? -0.009 62.093 77.866 1.00 56.18 36 GLN B C 1
ATOM 1425 O O . GLN B 1 8 ? 0.165 60.879 77.859 1.00 56.08 36 GLN B O 1
ATOM 1431 N N . PHE B 1 9 ? 0.899 62.969 77.401 1.00 54.11 37 PHE B N 1
ATOM 1432 C CA . PHE B 1 9 ? 2.190 62.535 76.867 1.00 53.18 37 PHE B CA 1
ATOM 1433 C C . PHE B 1 9 ? 3.018 61.933 77.989 1.00 56.51 37 PHE B C 1
ATOM 1434 O O . PHE B 1 9 ? 3.063 62.465 79.113 1.00 54.70 37 PHE B O 1
ATOM 1442 N N . PHE B 1 10 ? 3.596 60.773 77.710 1.00 53.08 38 PHE B N 1
ATOM 1443 C CA . PHE B 1 10 ? 4.395 60.050 78.686 1.00 49.58 38 PHE B CA 1
ATOM 1444 C C . PHE B 1 10 ? 5.644 59.511 78.010 1.00 52.71 38 PHE B C 1
ATOM 1445 O O . PHE B 1 10 ? 5.751 59.516 76.770 1.00 52.68 38 PHE B O 1
ATOM 1453 N N . ALA B 1 11 ? 6.589 59.060 78.850 1.00 47.23 39 ALA B N 1
ATOM 1454 C CA . ALA B 1 11 ? 7.818 58.404 78.471 1.00 47.19 39 ALA B CA 1
ATOM 1455 C C . ALA B 1 11 ? 8.122 57.329 79.507 1.00 51.74 39 ALA B C 1
ATOM 1456 O O . ALA B 1 11 ? 7.969 57.589 80.713 1.00 50.36 39 ALA B O 1
ATOM 1458 N N . PRO B 1 12 ? 8.530 56.105 79.084 1.00 48.04 40 PRO B N 1
ATOM 1459 C CA . PRO B 1 12 ? 8.889 55.087 80.080 1.00 45.47 40 PRO B CA 1
ATOM 1460 C C . PRO B 1 12 ? 10.225 55.420 80.759 1.00 48.37 40 PRO B C 1
ATOM 1461 O O . PRO B 1 12 ? 11.084 56.040 80.136 1.00 50.44 40 PRO B O 1
ATOM 1465 N N . THR B 1 13 ? 10.395 55.034 82.027 1.00 41.85 41 THR B N 1
ATOM 1466 C CA . THR B 1 13 ? 11.645 55.220 82.768 1.00 42.42 41 THR B CA 1
ATOM 1467 C C . THR B 1 13 ? 12.227 53.847 83.121 1.00 49.51 41 THR B C 1
ATOM 1468 O O . THR B 1 13 ? 13.393 53.738 83.531 1.00 51.74 41 THR B O 1
ATOM 1472 N N . LYS B 1 14 ? 11.372 52.805 83.030 1.00 43.96 42 LYS B N 1
ATOM 1473 C CA . LYS B 1 14 ? 11.717 51.435 83.377 1.00 44.23 42 LYS B CA 1
ATOM 1474 C C . LYS B 1 14 ? 10.744 50.479 82.727 1.00 46.54 42 LYS B C 1
ATOM 1475 O O . LYS B 1 14 ? 9.540 50.717 82.741 1.00 45.61 42 LYS B O 1
ATOM 1481 N N . GLU B 1 15 ? 11.281 49.405 82.157 1.00 42.71 43 GLU B N 1
ATOM 1482 C CA . GLU B 1 15 ? 10.557 48.327 81.490 1.00 42.20 43 GLU B CA 1
ATOM 1483 C C . GLU B 1 15 ? 11.214 47.003 81.818 1.00 45.49 43 GLU B C 1
ATOM 1484 O O . GLU B 1 15 ? 12.422 46.850 81.608 1.00 46.42 43 GLU B O 1
ATOM 1490 N N . SER B 1 16 ? 10.445 46.028 82.300 1.00 41.20 44 SER B N 1
ATOM 1491 C CA . SER B 1 16 ? 11.059 44.722 82.566 1.00 41.45 44 SER B CA 1
ATOM 1492 C C . SER B 1 16 ? 10.037 43.605 82.525 1.00 41.59 44 SER B C 1
ATOM 1493 O O . SER B 1 16 ? 8.932 43.738 83.067 1.00 38.70 44 SER B O 1
ATOM 1496 N N . PRO B 1 17 ? 10.435 42.467 81.938 1.00 40.37 45 PRO B N 1
ATOM 1497 C CA . PRO B 1 17 ? 9.545 41.296 81.946 1.00 41.17 45 PRO B CA 1
ATOM 1498 C C . PRO B 1 17 ? 9.666 40.470 83.235 1.00 49.11 45 PRO B C 1
ATOM 1499 O O . PRO B 1 17 ? 10.693 40.513 83.923 1.00 49.21 45 PRO B O 1
ATOM 1503 N N . TYR B 1 18 ? 8.612 39.695 83.532 1.00 48.07 46 TYR B N 1
ATOM 1504 C CA . TYR B 1 18 ? 8.521 38.764 84.647 1.00 48.94 46 TYR B CA 1
ATOM 1505 C C . TYR B 1 18 ? 7.827 37.523 84.126 1.00 55.68 46 TYR B C 1
ATOM 1506 O O . TYR B 1 18 ? 6.701 37.600 83.620 1.00 54.29 46 TYR B O 1
ATOM 1515 N N . GLU B 1 19 ? 8.532 36.380 84.201 1.00 56.14 47 GLU B N 1
ATOM 1516 C CA . GLU B 1 19 ? 8.030 35.112 83.689 1.00 58.18 47 GLU B CA 1
ATOM 1517 C C . GLU B 1 19 ? 7.921 34.062 84.814 1.00 64.71 47 GLU B C 1
ATOM 1518 O O . GLU B 1 19 ? 8.221 32.892 84.586 1.00 66.57 47 GLU B O 1
ATOM 1524 N N . GLY B 1 20 ? 7.417 34.469 85.987 1.00 61.92 48 GLY B N 1
ATOM 1525 C CA . GLY B 1 20 ? 7.224 33.586 87.144 1.00 63.55 48 GLY B CA 1
ATOM 1526 C C . GLY B 1 20 ? 6.191 32.500 86.912 1.00 70.23 48 GLY B C 1
ATOM 1527 O O . GLY B 1 20 ? 6.319 31.384 87.421 1.00 71.72 48 GLY B O 1
ATOM 1528 N N . ILE B 1 21 ? 5.174 32.817 86.110 1.00 68.19 49 ILE B N 1
ATOM 1529 C CA . ILE B 1 21 ? 4.125 31.886 85.694 1.00 68.91 49 ILE B CA 1
ATOM 1530 C C . ILE B 1 21 ? 4.494 31.464 84.266 1.00 73.30 49 ILE B C 1
ATOM 1531 O O . ILE B 1 21 ? 4.438 32.294 83.347 1.00 71.72 49 ILE B O 1
ATOM 1536 N N . PRO B 1 22 ? 4.964 30.210 84.086 1.00 71.80 50 PRO B N 1
ATOM 1537 C CA . PRO B 1 22 ? 5.406 29.760 82.750 1.00 72.00 50 PRO B CA 1
ATOM 1538 C C . PRO B 1 22 ? 4.365 29.976 81.653 1.00 74.32 50 PRO B C 1
ATOM 1539 O O . PRO B 1 22 ? 3.172 29.733 81.849 1.00 72.91 50 PRO B O 1
ATOM 1543 N N . GLY B 1 23 ? 4.832 30.514 80.530 1.00 71.11 51 GLY B N 1
ATOM 1544 C CA . GLY B 1 23 ? 3.995 30.816 79.372 1.00 70.23 51 GLY B CA 1
ATOM 1545 C C . GLY B 1 23 ? 3.099 32.026 79.539 1.00 71.28 51 GLY B C 1
ATOM 1546 O O . GLY B 1 23 ? 2.330 32.352 78.633 1.00 71.04 51 GLY B O 1
ATOM 1547 N N . ARG B 1 24 ? 3.182 32.708 80.695 1.00 65.59 52 ARG B N 1
ATOM 1548 C CA . ARG B 1 24 ? 2.374 33.891 80.963 1.00 62.38 52 ARG B CA 1
ATOM 1549 C C . ARG B 1 24 ? 3.290 35.079 81.298 1.00 64.06 52 ARG B C 1
ATOM 1550 O O . ARG B 1 24 ? 3.595 35.343 82.464 1.00 63.44 52 ARG B O 1
ATOM 1558 N N . LEU B 1 25 ? 3.737 35.784 80.243 1.00 59.25 53 LEU B N 1
ATOM 1559 C CA . LEU B 1 25 ? 4.646 36.913 80.340 1.00 56.83 53 LEU B CA 1
ATOM 1560 C C . LEU B 1 25 ? 3.957 38.150 80.919 1.00 54.32 53 LEU B C 1
ATOM 1561 O O . LEU B 1 25 ? 2.933 38.608 80.405 1.00 53.55 53 LEU B O 1
ATOM 1566 N N . ARG B 1 26 ? 4.563 38.695 81.983 1.00 46.07 54 ARG B N 1
ATOM 1567 C CA . ARG B 1 26 ? 4.146 39.932 82.607 1.00 42.64 54 ARG B CA 1
ATOM 1568 C C . ARG B 1 26 ? 5.130 41.020 82.206 1.00 43.74 54 ARG B C 1
ATOM 1569 O O . ARG B 1 26 ? 6.324 40.783 82.181 1.00 42.69 54 ARG B O 1
ATOM 1577 N N . TYR B 1 27 ? 4.636 42.197 81.856 1.00 41.55 55 TYR B N 1
ATOM 1578 C CA . TYR B 1 27 ? 5.513 43.294 81.500 1.00 41.40 55 TYR B CA 1
ATOM 1579 C C . TYR B 1 27 ? 5.213 44.453 82.417 1.00 44.31 55 TYR B C 1
ATOM 1580 O O . TYR B 1 27 ? 4.088 44.953 82.445 1.00 43.34 55 TYR B O 1
ATOM 1589 N N . ASN B 1 28 ? 6.197 44.820 83.234 1.00 41.32 56 ASN B N 1
ATOM 1590 C CA . ASN B 1 28 ? 6.028 45.909 84.198 1.00 39.82 56 ASN B CA 1
ATOM 1591 C C . ASN B 1 28 ? 6.729 47.140 83.690 1.00 42.17 56 ASN B C 1
ATOM 1592 O O . ASN B 1 28 ? 7.904 47.072 83.291 1.00 41.28 56 ASN B O 1
ATOM 1597 N N . VAL B 1 29 ? 5.968 48.260 83.643 1.00 37.70 57 VAL B N 1
ATOM 1598 C CA . VAL B 1 29 ? 6.465 49.508 83.107 1.00 37.94 57 VAL B CA 1
ATOM 1599 C C . VAL B 1 29 ? 6.196 50.677 84.059 1.00 42.02 57 VAL B C 1
ATOM 1600 O O . VAL B 1 29 ? 5.108 50.829 84.599 1.00 39.48 57 VAL B O 1
ATOM 1604 N N . ARG B 1 30 ? 7.211 51.513 84.225 1.00 42.06 58 ARG B N 1
ATOM 1605 C CA . ARG B 1 30 ? 7.132 52.765 84.972 1.00 42.32 58 ARG B CA 1
ATOM 1606 C C . ARG B 1 30 ? 7.192 53.873 83.974 1.00 45.58 58 ARG B C 1
ATOM 1607 O O . ARG B 1 30 ? 8.093 53.878 83.130 1.00 46.40 58 ARG B O 1
ATOM 1615 N N . ILE B 1 31 ? 6.195 54.765 84.002 1.00 40.30 59 ILE B N 1
ATOM 1616 C CA . ILE B 1 31 ? 6.135 55.894 83.067 1.00 39.63 59 ILE B CA 1
ATOM 1617 C C . ILE B 1 31 ? 6.100 57.210 83.859 1.00 42.24 59 ILE B C 1
ATOM 1618 O O . ILE B 1 31 ? 5.824 57.216 85.066 1.00 40.36 59 ILE B O 1
ATOM 1623 N N . VAL B 1 32 ? 6.415 58.312 83.169 1.00 39.93 60 VAL B N 1
ATOM 1624 C CA . VAL B 1 32 ? 6.371 59.674 83.719 1.00 40.24 60 VAL B CA 1
ATOM 1625 C C . VAL B 1 32 ? 5.706 60.564 82.692 1.00 46.33 60 VAL B C 1
ATOM 1626 O O . VAL B 1 32 ? 5.792 60.284 81.493 1.00 48.94 60 VAL B O 1
ATOM 1630 N N . LEU B 1 33 ? 5.081 61.651 83.151 1.00 42.86 61 LEU B N 1
ATOM 1631 C CA . LEU B 1 33 ? 4.486 62.644 82.264 1.00 44.16 61 LEU B CA 1
ATOM 1632 C C . LEU B 1 33 ? 5.560 63.531 81.708 1.00 48.03 61 LEU B C 1
ATOM 1633 O O . LEU B 1 33 ? 6.461 63.960 82.438 1.00 46.78 61 LEU B O 1
ATOM 1638 N N . VAL B 1 34 ? 5.470 63.814 80.412 1.00 47.54 62 VAL B N 1
ATOM 1639 C CA . VAL B 1 34 ? 6.439 64.687 79.735 1.00 48.51 62 VAL B CA 1
ATOM 1640 C C . VAL B 1 34 ? 5.745 65.848 79.022 1.00 57.16 62 VAL B C 1
ATOM 1641 O O . VAL B 1 34 ? 4.543 65.811 78.771 1.00 59.21 62 VAL B O 1
ATOM 1645 N N . GLU B 1 35 ? 6.511 66.871 78.686 1.00 54.81 63 GLU B N 1
ATOM 1646 C CA . GLU B 1 35 ? 6.011 67.991 77.912 1.00 56.45 63 GLU B CA 1
ATOM 1647 C C . GLU B 1 35 ? 7.132 68.514 77.042 1.00 61.67 63 GLU B C 1
ATOM 1648 O O . GLU B 1 35 ? 8.293 68.216 77.323 1.00 58.30 63 GLU B O 1
ATOM 1654 N N . GLN B 1 36 ? 6.791 69.303 76.009 1.00 65.18 64 GLN B N 1
ATOM 1655 C CA . GLN B 1 36 ? 7.776 69.971 75.151 1.00 69.98 64 GLN B CA 1
ATOM 1656 C C . GLN B 1 36 ? 8.177 71.306 75.746 1.00 78.24 64 GLN B C 1
ATOM 1657 O O . GLN B 1 36 ? 7.296 72.082 76.130 1.00 78.03 64 GLN B O 1
ATOM 1663 N N . ASP B 1 37 ? 9.488 71.597 75.792 1.00 78.58 65 ASP B N 1
ATOM 1664 C CA . ASP B 1 37 ? 9.989 72.895 76.246 1.00 81.47 65 ASP B CA 1
ATOM 1665 C C . ASP B 1 37 ? 10.008 73.877 75.035 1.00 90.84 65 ASP B C 1
ATOM 1666 O O . ASP B 1 37 ? 9.713 73.467 73.903 1.00 90.99 65 ASP B O 1
ATOM 1671 N N . LYS B 1 38 ? 10.348 75.160 75.276 1.00 90.82 66 LYS B N 1
ATOM 1672 C CA . LYS B 1 38 ? 10.400 76.219 74.249 1.00 95.01 66 LYS B CA 1
ATOM 1673 C C . LYS B 1 38 ? 11.244 75.820 73.010 1.00 102.12 66 LYS B C 1
ATOM 1674 O O . LYS B 1 38 ? 10.880 76.179 71.887 1.00 103.54 66 LYS B O 1
ATOM 1676 N N . GLN B 1 39 ? 12.323 75.033 73.219 1.00 99.06 67 GLN B N 1
ATOM 1677 C CA . GLN B 1 39 ? 13.237 74.546 72.173 1.00 101.84 67 GLN B CA 1
ATOM 1678 C C . GLN B 1 39 ? 12.663 73.325 71.408 1.00 102.54 67 GLN B C 1
ATOM 1679 O O . GLN B 1 39 ? 13.281 72.857 70.446 1.00 103.11 67 GLN B O 1
ATOM 1685 N N . GLY B 1 40 ? 11.511 72.824 71.854 1.00 95.92 68 GLY B N 1
ATOM 1686 C CA . GLY B 1 40 ? 10.850 71.659 71.273 1.00 94.11 68 GLY B CA 1
ATOM 1687 C C . GLY B 1 40 ? 11.306 70.327 71.844 1.00 93.81 68 GLY B C 1
ATOM 1688 O O . GLY B 1 40 ? 10.910 69.281 71.330 1.00 92.02 68 GLY B O 1
ATOM 1689 N N . ASN B 1 41 ? 12.132 70.350 72.913 1.00 89.13 69 ASN B N 1
ATOM 1690 C CA . ASN B 1 41 ? 12.651 69.145 73.582 1.00 86.17 69 ASN B CA 1
ATOM 1691 C C . ASN B 1 41 ? 11.672 68.623 74.633 1.00 82.06 69 ASN B C 1
ATOM 1692 O O . ASN B 1 41 ? 10.971 69.409 75.265 1.00 80.33 69 ASN B O 1
ATOM 1697 N N . TYR B 1 42 ? 11.644 67.297 74.838 1.00 73.28 70 TYR B N 1
ATOM 1698 C CA . TYR B 1 42 ? 10.748 66.709 75.814 1.00 67.78 70 TYR B CA 1
ATOM 1699 C C . TYR B 1 42 ? 11.452 66.569 77.136 1.00 71.52 70 TYR B C 1
ATOM 1700 O O . TYR B 1 42 ? 12.571 66.054 77.204 1.00 73.87 70 TYR B O 1
ATOM 1709 N N . ILE B 1 43 ? 10.799 67.078 78.185 1.00 63.81 71 ILE B N 1
ATOM 1710 C CA . ILE B 1 43 ? 11.304 67.093 79.551 1.00 61.12 71 ILE B CA 1
ATOM 1711 C C . ILE B 1 43 ? 10.264 66.509 80.459 1.00 59.89 71 ILE B C 1
ATOM 1712 O O . ILE B 1 43 ? 9.093 66.453 80.076 1.00 57.83 71 ILE B O 1
ATOM 1717 N N . ALA B 1 44 ? 10.667 66.148 81.693 1.00 54.95 72 ALA B N 1
ATOM 1718 C CA . ALA B 1 44 ? 9.728 65.725 82.740 1.00 50.94 72 ALA B CA 1
ATOM 1719 C C . ALA B 1 44 ? 8.777 66.901 82.975 1.00 55.42 72 ALA B C 1
ATOM 1720 O O . ALA B 1 44 ? 9.242 68.044 83.055 1.00 56.25 72 ALA B O 1
ATOM 1722 N N . ARG B 1 45 ? 7.456 66.642 82.976 1.00 51.20 73 ARG B N 1
ATOM 1723 C CA . ARG B 1 45 ? 6.442 67.674 83.152 1.00 51.05 73 ARG B CA 1
ATOM 1724 C C . ARG B 1 45 ? 6.699 68.459 84.455 1.00 56.80 73 ARG B C 1
ATOM 1725 O O . ARG B 1 45 ? 6.701 67.877 85.549 1.00 56.53 73 ARG B O 1
ATOM 1733 N N . ARG B 1 46 ? 6.958 69.773 84.303 1.00 53.76 74 ARG B N 1
ATOM 1734 C CA . ARG B 1 46 ? 7.310 70.722 85.360 1.00 53.67 74 ARG B CA 1
ATOM 1735 C C . ARG B 1 46 ? 6.235 70.836 86.453 1.00 56.36 74 ARG B C 1
ATOM 1736 O O . ARG B 1 46 ? 6.564 70.919 87.641 1.00 56.98 74 ARG B O 1
ATOM 1744 N N . ASP B 1 47 ? 4.961 70.817 86.054 1.00 50.18 75 ASP B N 1
ATOM 1745 C CA . ASP B 1 47 ? 3.823 70.944 86.948 1.00 48.14 75 ASP B CA 1
ATOM 1746 C C . ASP B 1 47 ? 2.644 70.142 86.373 1.00 50.67 75 ASP B C 1
ATOM 1747 O O . ASP B 1 47 ? 2.165 70.440 85.285 1.00 50.57 75 ASP B O 1
ATOM 1752 N N . SER B 1 48 ? 2.155 69.149 87.123 1.00 46.55 76 SER B N 1
ATOM 1753 C CA . SER B 1 48 ? 1.025 68.333 86.680 1.00 45.15 76 SER B CA 1
ATOM 1754 C C . SER B 1 48 ? -0.207 68.562 87.563 1.00 48.85 76 SER B C 1
ATOM 1755 O O . SER B 1 48 ? -1.173 67.811 87.445 1.00 48.70 76 SER B O 1
ATOM 1758 N N . SER B 1 49 ? -0.225 69.644 88.376 1.00 46.78 77 SER B N 1
ATOM 1759 C CA . SER B 1 49 ? -1.359 69.908 89.300 1.00 47.39 77 SER B CA 1
ATOM 1760 C C . SER B 1 49 ? -2.681 70.241 88.572 1.00 55.85 77 SER B C 1
ATOM 1761 O O . SER B 1 49 ? -3.749 70.160 89.179 1.00 56.34 77 SER B O 1
ATOM 1764 N N . THR B 1 50 ? -2.605 70.541 87.271 1.00 55.47 78 THR B N 1
ATOM 1765 C CA . THR B 1 50 ? -3.742 70.881 86.415 1.00 57.25 78 THR B CA 1
ATOM 1766 C C . THR B 1 50 ? -4.194 69.673 85.587 1.00 58.65 78 THR B C 1
ATOM 1767 O O . THR B 1 50 ? -5.146 69.787 84.815 1.00 59.91 78 THR B O 1
ATOM 1771 N N . VAL B 1 51 ? -3.513 68.529 85.749 1.00 51.73 79 VAL B N 1
ATOM 1772 C CA . VAL B 1 51 ? -3.870 67.264 85.091 1.00 50.42 79 VAL B CA 1
ATOM 1773 C C . VAL B 1 51 ? -4.955 66.606 85.957 1.00 52.65 79 VAL B C 1
ATOM 1774 O O . VAL B 1 51 ? -4.747 66.423 87.162 1.00 50.43 79 VAL B O 1
ATOM 1778 N N . SER B 1 52 ? -6.130 66.321 85.365 1.00 49.03 80 SER B N 1
ATOM 1779 C CA . SER B 1 52 ? -7.231 65.709 86.108 1.00 47.83 80 SER B CA 1
ATOM 1780 C C . SER B 1 52 ? -6.970 64.216 86.409 1.00 50.44 80 SER B C 1
ATOM 1781 O O . SER B 1 52 ? -6.105 63.602 85.779 1.00 49.62 80 SER B O 1
ATOM 1784 N N . LYS B 1 53 ? -7.752 63.639 87.357 1.00 46.70 81 LYS B N 1
ATOM 1785 C CA . LYS B 1 53 ? -7.725 62.221 87.713 1.00 44.46 81 LYS B CA 1
ATOM 1786 C C . LYS B 1 53 ? -8.046 61.375 86.467 1.00 49.21 81 LYS B C 1
ATOM 1787 O O . LYS B 1 53 ? -7.412 60.338 86.237 1.00 49.70 81 LYS B O 1
ATOM 1793 N N . ARG B 1 54 ? -9.036 61.836 85.686 1.00 47.02 82 ARG B N 1
ATOM 1794 C CA A ARG B 1 54 ? -9.471 61.152 84.475 0.50 47.76 82 ARG B CA 1
ATOM 1795 C CA B ARG B 1 54 ? -9.488 61.213 84.448 0.50 47.55 82 ARG B CA 1
ATOM 1796 C C . ARG B 1 54 ? -8.339 61.121 83.445 1.00 49.57 82 ARG B C 1
ATOM 1797 O O . ARG B 1 54 ? -8.139 60.080 82.822 1.00 49.49 82 ARG B O 1
ATOM 1812 N N . GLN B 1 55 ? -7.549 62.203 83.337 1.00 45.37 83 GLN B N 1
ATOM 1813 C CA . GLN B 1 55 ? -6.408 62.267 82.427 1.00 45.03 83 GLN B CA 1
ATOM 1814 C C . GLN B 1 55 ? -5.265 61.355 82.886 1.00 47.42 83 GLN B C 1
ATOM 1815 O O . GLN B 1 55 ? -4.624 60.726 82.049 1.00 47.41 83 GLN B O 1
ATOM 1821 N N . LEU B 1 56 ? -5.032 61.268 84.208 1.00 42.23 84 LEU B N 1
ATOM 1822 C CA . LEU B 1 56 ? -4.007 60.392 84.784 1.00 40.46 84 LEU B CA 1
ATOM 1823 C C . LEU B 1 56 ? -4.350 58.926 84.524 1.00 44.36 84 LEU B C 1
ATOM 1824 O O . LEU B 1 56 ? -3.492 58.170 84.104 1.00 42.85 84 LEU B O 1
ATOM 1829 N N . ALA B 1 57 ? -5.625 58.547 84.727 1.00 43.55 85 ALA B N 1
ATOM 1830 C CA . ALA B 1 57 ? -6.140 57.201 84.467 1.00 43.07 85 ALA B CA 1
ATOM 1831 C C . ALA B 1 57 ? -6.034 56.865 82.963 1.00 49.79 85 ALA B C 1
ATOM 1832 O O . ALA B 1 57 ? -5.519 55.811 82.613 1.00 51.14 85 ALA B O 1
ATOM 1834 N N . ALA B 1 58 ? -6.471 57.786 82.077 1.00 46.37 86 ALA B N 1
ATOM 1835 C CA . ALA B 1 58 ? -6.426 57.599 80.634 1.00 46.36 86 ALA B CA 1
ATOM 1836 C C . ALA B 1 58 ? -5.001 57.344 80.139 1.00 50.13 86 ALA B C 1
ATOM 1837 O O . ALA B 1 58 ? -4.814 56.597 79.167 1.00 50.85 86 ALA B O 1
ATOM 1839 N N . THR B 1 59 ? -3.999 57.930 80.825 1.00 44.23 87 THR B N 1
ATOM 1840 C CA . THR B 1 59 ? -2.584 57.797 80.473 1.00 43.33 87 THR B CA 1
ATOM 1841 C C . THR B 1 59 ? -2.117 56.358 80.713 1.00 45.42 87 THR B C 1
ATOM 1842 O O . THR B 1 59 ? -1.528 55.760 79.813 1.00 44.99 87 THR B O 1
ATOM 1846 N N . VAL B 1 60 ? -2.399 55.801 81.919 1.00 41.13 88 VAL B N 1
ATOM 1847 C CA . VAL B 1 60 ? -1.975 54.445 82.297 1.00 38.88 88 VAL B CA 1
ATOM 1848 C C . VAL B 1 60 ? -2.787 53.408 81.494 1.00 46.14 88 VAL B C 1
ATOM 1849 O O . VAL B 1 60 ? -2.231 52.374 81.126 1.00 45.78 88 VAL B O 1
ATOM 1853 N N . ILE B 1 61 ? -4.078 53.700 81.181 1.00 44.24 89 ILE B N 1
ATOM 1854 C CA . ILE B 1 61 ? -4.895 52.785 80.369 1.00 45.18 89 ILE B CA 1
ATOM 1855 C C . ILE B 1 61 ? -4.279 52.673 78.957 1.00 49.05 89 ILE B C 1
ATOM 1856 O O . ILE B 1 61 ? -4.070 51.553 78.482 1.00 48.63 89 ILE B O 1
ATOM 1861 N N . ALA B 1 62 ? -3.923 53.826 78.335 1.00 45.42 90 ALA B N 1
ATOM 1862 C CA . ALA B 1 62 ? -3.327 53.883 76.993 1.00 45.71 90 ALA B CA 1
ATOM 1863 C C . ALA B 1 62 ? -1.953 53.240 76.972 1.00 49.92 90 ALA B C 1
ATOM 1864 O O . ALA B 1 62 ? -1.656 52.509 76.041 1.00 52.36 90 ALA B O 1
ATOM 1866 N N . ALA B 1 63 ? -1.146 53.443 78.020 1.00 45.74 91 ALA B N 1
ATOM 1867 C CA . ALA B 1 63 ? 0.170 52.830 78.131 1.00 44.03 91 ALA B CA 1
ATOM 1868 C C . ALA B 1 63 ? 0.038 51.294 78.241 1.00 48.52 91 ALA B C 1
ATOM 1869 O O . ALA B 1 63 ? 0.725 50.588 77.498 1.00 49.53 91 ALA B O 1
ATOM 1871 N N . ALA B 1 64 ? -0.916 50.783 79.078 1.00 43.80 92 ALA B N 1
ATOM 1872 C CA . ALA B 1 64 ? -1.179 49.344 79.258 1.00 41.89 92 ALA B CA 1
ATOM 1873 C C . ALA B 1 64 ? -1.544 48.650 77.927 1.00 45.27 92 ALA B C 1
ATOM 1874 O O . ALA B 1 64 ? -0.934 47.646 77.594 1.00 48.01 92 ALA B O 1
ATOM 1876 N N . ARG B 1 65 ? -2.510 49.185 77.175 1.00 41.40 93 ARG B N 1
ATOM 1877 C CA . ARG B 1 65 ? -2.912 48.708 75.841 1.00 42.37 93 ARG B CA 1
ATOM 1878 C C . ARG B 1 65 ? -1.745 48.760 74.830 1.00 47.95 93 ARG B C 1
ATOM 1879 O O . ARG B 1 65 ? -1.631 47.874 73.985 1.00 50.86 93 ARG B O 1
ATOM 1887 N N . TYR B 1 66 ? -0.898 49.802 74.893 1.00 44.31 94 TYR B N 1
ATOM 1888 C CA . TYR B 1 66 ? 0.255 49.942 74.000 1.00 45.05 94 TYR B CA 1
ATOM 1889 C C . TYR B 1 66 ? 1.268 48.806 74.238 1.00 48.45 94 TYR B C 1
ATOM 1890 O O . TYR B 1 66 ? 1.646 48.101 73.299 1.00 48.73 94 TYR B O 1
ATOM 1899 N N . TYR B 1 67 ? 1.676 48.611 75.507 1.00 42.98 95 TYR B N 1
ATOM 1900 C CA . TYR B 1 67 ? 2.669 47.612 75.865 1.00 40.89 95 TYR B CA 1
ATOM 1901 C C . TYR B 1 67 ? 2.200 46.183 75.676 1.00 43.68 95 TYR B C 1
ATOM 1902 O O . TYR B 1 67 ? 3.020 45.326 75.341 1.00 42.70 95 TYR B O 1
ATOM 1911 N N . ALA B 1 68 ? 0.898 45.931 75.829 1.00 43.29 96 ALA B N 1
ATOM 1912 C CA . ALA B 1 68 ? 0.322 44.592 75.636 1.00 45.39 96 ALA B CA 1
ATOM 1913 C C . ALA B 1 68 ? 0.510 44.163 74.202 1.00 54.78 96 ALA B C 1
ATOM 1914 O O . ALA B 1 68 ? 0.909 43.023 73.937 1.00 57.57 96 ALA B O 1
ATOM 1916 N N . GLN B 1 69 ? 0.294 45.116 73.285 1.00 51.64 97 GLN B N 1
ATOM 1917 C CA . GLN B 1 69 ? 0.408 44.961 71.841 1.00 54.32 97 GLN B CA 1
ATOM 1918 C C . GLN B 1 69 ? 1.893 44.860 71.431 1.00 57.41 97 GLN B C 1
ATOM 1919 O O . GLN B 1 69 ? 2.270 43.940 70.714 1.00 58.42 97 GLN B O 1
ATOM 1925 N N . GLU B 1 70 ? 2.718 45.807 71.899 1.00 51.55 98 GLU B N 1
ATOM 1926 C CA . GLU B 1 70 ? 4.121 45.925 71.536 1.00 50.96 98 GLU B CA 1
ATOM 1927 C C . GLU B 1 70 ? 4.965 44.721 72.046 1.00 53.27 98 GLU B C 1
ATOM 1928 O O . GLU B 1 70 ? 5.779 44.199 71.265 1.00 54.21 98 GLU B O 1
ATOM 1934 N N . LYS B 1 71 ? 4.763 44.277 73.303 1.00 46.99 99 LYS B N 1
ATOM 1935 C CA . LYS B 1 71 ? 5.574 43.185 73.844 1.00 46.61 99 LYS B CA 1
ATOM 1936 C C . LYS B 1 71 ? 4.881 41.824 73.773 1.00 54.71 99 LYS B C 1
ATOM 1937 O O . LYS B 1 71 ? 5.521 40.796 74.088 1.00 56.97 99 LYS B O 1
ATOM 1943 N N . ARG B 1 72 ? 3.615 41.787 73.304 1.00 50.94 100 ARG B N 1
ATOM 1944 C CA . ARG B 1 72 ? 2.820 40.549 73.239 1.00 51.85 100 ARG B CA 1
ATOM 1945 C C . ARG B 1 72 ? 2.786 39.906 74.649 1.00 52.46 100 ARG B C 1
ATOM 1946 O O . ARG B 1 72 ? 3.046 38.711 74.830 1.00 52.82 100 ARG B O 1
ATOM 1954 N N . ALA B 1 73 ? 2.531 40.751 75.641 1.00 44.80 101 ALA B N 1
ATOM 1955 C CA . ALA B 1 73 ? 2.474 40.349 77.025 1.00 43.48 101 ALA B CA 1
ATOM 1956 C C . ALA B 1 73 ? 1.068 39.905 77.381 1.00 47.97 101 ALA B C 1
ATOM 1957 O O . ALA B 1 73 ? 0.100 40.486 76.897 1.00 48.65 101 ALA B O 1
ATOM 1959 N N . ALA B 1 74 ? 0.957 38.868 78.216 1.00 44.18 102 ALA B N 1
ATOM 1960 C CA . ALA B 1 74 ? -0.330 38.363 78.682 1.00 43.99 102 ALA B CA 1
ATOM 1961 C C . ALA B 1 74 ? -0.852 39.293 79.805 1.00 49.38 102 ALA B C 1
ATOM 1962 O O . ALA B 1 74 ? -2.058 39.429 79.985 1.00 50.65 102 ALA B O 1
ATOM 1964 N N . VAL B 1 75 ? 0.068 39.951 80.527 1.00 44.03 103 VAL B N 1
ATOM 1965 C CA . VAL B 1 75 ? -0.221 40.849 81.650 1.00 43.11 103 VAL B CA 1
ATOM 1966 C C . VAL B 1 75 ? 0.685 42.048 81.570 1.00 45.37 103 VAL B C 1
ATOM 1967 O O . VAL B 1 75 ? 1.888 41.884 81.383 1.00 43.80 103 VAL B O 1
ATOM 1971 N N . VAL B 1 76 ? 0.109 43.257 81.717 1.00 42.67 104 VAL B N 1
ATOM 1972 C CA . VAL B 1 76 ? 0.876 44.503 81.695 1.00 42.17 104 VAL B CA 1
ATOM 1973 C C . VAL B 1 76 ? 0.513 45.355 82.889 1.00 45.54 104 VAL B C 1
ATOM 1974 O O . VAL B 1 76 ? -0.657 45.698 83.059 1.00 46.91 104 VAL B O 1
ATOM 1978 N N . SER B 1 77 ? 1.521 45.717 83.691 1.00 40.90 105 SER B N 1
ATOM 1979 C CA . SER B 1 77 ? 1.365 46.628 84.829 1.00 39.96 105 SER B CA 1
ATOM 1980 C C . SER B 1 77 ? 2.017 47.944 84.516 1.00 43.88 105 SER B C 1
ATOM 1981 O O . SER B 1 77 ? 3.187 47.982 84.116 1.00 44.82 105 SER B O 1
ATOM 1984 N N . ILE B 1 78 ? 1.253 49.023 84.658 1.00 39.63 106 ILE B N 1
ATOM 1985 C CA . ILE B 1 78 ? 1.769 50.370 84.426 1.00 39.15 106 ILE B CA 1
ATOM 1986 C C . ILE B 1 78 ? 1.729 51.157 85.722 1.00 41.67 106 ILE B C 1
ATOM 1987 O O . ILE B 1 78 ? 0.705 51.170 86.400 1.00 42.56 106 ILE B O 1
ATOM 1992 N N . THR B 1 79 ? 2.836 51.812 86.055 1.00 38.55 107 THR B N 1
ATOM 1993 C CA . THR B 1 79 ? 2.888 52.738 87.187 1.00 38.51 107 THR B CA 1
ATOM 1994 C C . THR B 1 79 ? 3.301 54.109 86.661 1.00 41.04 107 THR B C 1
ATOM 1995 O O . THR B 1 79 ? 4.348 54.234 86.028 1.00 43.46 107 THR B O 1
ATOM 1999 N N . LEU B 1 80 ? 2.478 55.121 86.929 1.00 35.55 108 LEU B N 1
ATOM 2000 C CA . LEU B 1 80 ? 2.800 56.492 86.561 1.00 36.72 108 LEU B CA 1
ATOM 2001 C C . LEU B 1 80 ? 3.364 57.167 87.787 1.00 40.59 108 LEU B C 1
ATOM 2002 O O . LEU B 1 80 ? 2.667 57.265 88.806 1.00 39.85 108 LEU B O 1
ATOM 2007 N N . ASP B 1 81 ? 4.649 57.589 87.700 1.00 38.09 109 ASP B N 1
ATOM 2008 C CA . ASP B 1 81 ? 5.341 58.258 88.808 1.00 38.31 109 ASP B CA 1
ATOM 2009 C C . ASP B 1 81 ? 5.244 59.779 88.661 1.00 41.64 109 ASP B C 1
ATOM 2010 O O . ASP B 1 81 ? 5.070 60.299 87.550 1.00 41.66 109 ASP B O 1
ATOM 2015 N N . SER B 1 82 ? 5.372 60.485 89.791 1.00 37.90 110 SER B N 1
ATOM 2016 C CA . SER B 1 82 ? 5.292 61.938 89.858 1.00 38.66 110 SER B CA 1
ATOM 2017 C C . SER B 1 82 ? 6.408 62.625 89.053 1.00 42.47 110 SER B C 1
ATOM 2018 O O . SER B 1 82 ? 6.232 63.744 88.555 1.00 43.09 110 SER B O 1
ATOM 2021 N N . GLN B 1 83 ? 7.534 61.950 88.923 1.00 39.19 111 GLN B N 1
ATOM 2022 C CA . GLN B 1 83 ? 8.699 62.449 88.194 1.00 41.27 111 GLN B CA 1
ATOM 2023 C C . GLN B 1 83 ? 9.769 61.360 88.143 1.00 45.72 111 GLN B C 1
ATOM 2024 O O . GLN B 1 83 ? 9.701 60.430 88.945 1.00 45.37 111 GLN B O 1
ATOM 2030 N N . PRO B 1 84 ? 10.805 61.467 87.287 1.00 44.29 112 PRO B N 1
ATOM 2031 C CA . PRO B 1 84 ? 11.913 60.505 87.391 1.00 45.22 112 PRO B CA 1
ATOM 2032 C C . PRO B 1 84 ? 12.629 60.717 88.731 1.00 51.90 112 PRO B C 1
ATOM 2033 O O . PRO B 1 84 ? 12.609 61.825 89.265 1.00 53.61 112 PRO B O 1
ATOM 2037 N N . GLY B 1 85 ? 13.239 59.682 89.274 1.00 49.81 113 GLY B N 1
ATOM 2038 C CA . GLY B 1 85 ? 13.964 59.842 90.531 1.00 51.14 113 GLY B CA 1
ATOM 2039 C C . GLY B 1 85 ? 14.114 58.578 91.344 1.00 53.77 113 GLY B C 1
ATOM 2040 O O . GLY B 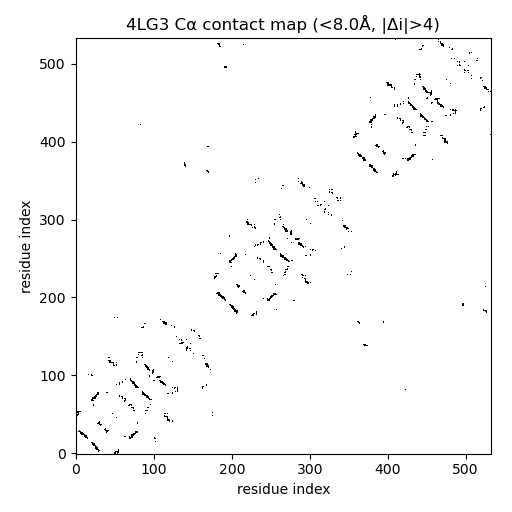1 85 ? 13.638 57.517 90.916 1.00 52.78 113 GLY B O 1
ATOM 2041 N N . PRO B 1 86 ? 14.772 58.676 92.532 1.00 50.64 114 PRO B N 1
ATOM 2042 C CA . PRO B 1 86 ? 14.934 57.484 93.385 1.00 50.70 114 PRO B CA 1
ATOM 2043 C C . PRO B 1 86 ? 13.613 57.080 94.027 1.00 55.85 114 PRO B C 1
ATOM 2044 O O . PRO B 1 86 ? 12.634 57.820 93.908 1.00 57.05 114 PRO B O 1
ATOM 2048 N N . ALA B 1 87 ? 13.590 55.931 94.725 1.00 53.30 115 ALA B N 1
ATOM 2049 C CA . ALA B 1 87 ? 12.416 55.339 95.390 1.00 51.15 115 ALA B CA 1
ATOM 2050 C C . ALA B 1 87 ? 11.629 56.350 96.248 1.00 52.06 115 ALA B C 1
ATOM 2051 O O . ALA B 1 87 ? 10.395 56.372 96.189 1.00 50.42 115 ALA B O 1
ATOM 2053 N N . PHE B 1 88 ? 12.339 57.176 97.031 1.00 47.71 116 PHE B N 1
ATOM 2054 C CA . PHE B 1 88 ? 11.682 58.131 97.921 1.00 46.62 116 PHE B CA 1
ATOM 2055 C C . PHE B 1 88 ? 11.938 59.569 97.477 1.00 50.66 116 PHE B C 1
ATOM 2056 O O . PHE B 1 88 ? 12.030 60.478 98.298 1.00 48.94 116 PHE B O 1
ATOM 2064 N N . GLY B 1 89 ? 11.974 59.751 96.161 1.00 48.33 117 GLY B N 1
ATOM 2065 C CA . GLY B 1 89 ? 12.145 61.054 95.535 1.00 48.25 117 GLY B CA 1
ATOM 2066 C C . GLY B 1 89 ? 11.046 61.313 94.539 1.00 48.95 117 GLY B C 1
ATOM 2067 O O . GLY B 1 89 ? 11.137 62.238 93.731 1.00 49.44 117 GLY B O 1
ATOM 2068 N N . LYS B 1 90 ? 10.007 60.476 94.589 1.00 42.41 118 LYS B N 1
ATOM 2069 C CA . LYS B 1 90 ? 8.854 60.492 93.691 1.00 40.70 118 LYS B CA 1
ATOM 2070 C C . LYS B 1 90 ? 7.751 59.654 94.319 1.00 45.94 118 LYS B C 1
ATOM 2071 O O . LYS B 1 90 ? 8.023 58.897 95.256 1.00 46.82 118 LYS B O 1
ATOM 2077 N N . THR B 1 91 ? 6.514 59.785 93.804 1.00 40.63 119 THR B N 1
ATOM 2078 C CA . THR B 1 91 ? 5.349 59.028 94.270 1.00 38.20 119 THR B CA 1
ATOM 2079 C C . THR B 1 91 ? 4.506 58.592 93.092 1.00 40.12 119 THR B C 1
ATOM 2080 O O . THR B 1 91 ? 4.665 59.085 91.978 1.00 39.38 119 THR B O 1
ATOM 2084 N N . VAL B 1 92 ? 3.601 57.665 93.348 1.00 38.57 120 VAL B N 1
ATOM 2085 C CA . VAL B 1 92 ? 2.651 57.096 92.390 1.00 37.92 120 VAL B CA 1
ATOM 2086 C C . VAL B 1 92 ? 1.504 58.063 92.161 1.00 42.81 120 VAL B C 1
ATOM 2087 O O . VAL B 1 92 ? 0.813 58.433 93.121 1.00 43.41 120 VAL B O 1
ATOM 2091 N N . LEU B 1 93 ? 1.278 58.428 90.874 1.00 38.45 121 LEU B N 1
ATOM 2092 C CA . LEU B 1 93 ? 0.152 59.248 90.448 1.00 37.62 121 LEU B CA 1
ATOM 2093 C C . LEU B 1 93 ? -1.027 58.370 89.930 1.00 44.67 121 LEU B C 1
ATOM 2094 O O . LEU B 1 93 ? -2.192 58.770 90.023 1.00 46.49 121 LEU B O 1
ATOM 2099 N N . ALA B 1 94 ? -0.721 57.188 89.386 1.00 40.08 122 ALA B N 1
ATOM 2100 C CA . ALA B 1 94 ? -1.719 56.312 88.774 1.00 39.13 122 ALA B CA 1
ATOM 2101 C C . ALA B 1 94 ? -1.134 54.938 88.537 1.00 41.62 122 ALA B C 1
ATOM 2102 O O . ALA B 1 94 ? 0.074 54.818 88.311 1.00 40.79 122 ALA B O 1
ATOM 2104 N N . THR B 1 95 ? -2.000 53.911 88.526 1.00 38.29 123 THR B N 1
ATOM 2105 C CA . THR B 1 95 ? -1.664 52.502 88.235 1.00 36.68 123 THR B CA 1
ATOM 2106 C C . THR B 1 95 ? -2.799 51.828 87.455 1.00 40.19 123 THR B C 1
ATOM 2107 O O . THR B 1 95 ? -3.966 52.202 87.596 1.00 39.49 123 THR B O 1
ATOM 2111 N N . ALA B 1 96 ? -2.454 50.802 86.670 1.00 37.87 124 ALA B N 1
ATOM 2112 C CA . ALA B 1 96 ? -3.397 49.942 85.950 1.00 38.73 124 ALA B CA 1
ATOM 2113 C C . ALA B 1 96 ? -2.714 48.648 85.535 1.00 45.14 124 ALA B C 1
ATOM 2114 O O . ALA B 1 96 ? -1.560 48.658 85.096 1.00 45.59 124 ALA B O 1
ATOM 2116 N N . THR B 1 97 ? -3.410 47.528 85.731 1.00 43.19 125 THR B N 1
ATOM 2117 C CA . THR B 1 97 ? -2.953 46.205 85.305 1.00 43.05 125 THR B CA 1
ATOM 2118 C C . THR B 1 97 ? -3.986 45.701 84.277 1.00 46.59 125 THR B C 1
ATOM 2119 O O . THR B 1 97 ? -5.189 45.734 84.532 1.00 46.20 125 THR B O 1
ATOM 2123 N N . TYR B 1 98 ? -3.492 45.300 83.107 1.00 41.09 126 TYR B N 1
ATOM 2124 C CA . TYR B 1 98 ? -4.254 44.818 81.970 1.00 40.47 126 TYR B CA 1
ATOM 2125 C C . TYR B 1 98 ? -3.854 43.390 81.585 1.00 43.96 126 TYR B C 1
ATOM 2126 O O . TYR B 1 98 ? -2.675 43.127 81.373 1.00 44.66 126 TYR B O 1
ATOM 2135 N N . ALA B 1 99 ? -4.841 42.479 81.519 1.00 40.95 127 ALA B N 1
ATOM 2136 C CA . ALA B 1 99 ? -4.725 41.075 81.095 1.00 40.80 127 ALA B CA 1
ATOM 2137 C C . ALA B 1 99 ? -5.686 40.882 79.920 1.00 48.55 127 ALA B C 1
ATOM 2138 O O . ALA B 1 99 ? -6.846 40.535 80.149 1.00 52.07 127 ALA B O 1
ATOM 2140 N N . PRO B 1 100 ? -5.253 41.167 78.665 1.00 44.10 128 PRO B N 1
ATOM 2141 C CA . PRO B 1 100 ? -6.192 41.105 77.514 1.00 45.78 128 PRO B CA 1
ATOM 2142 C C . PRO B 1 100 ? -7.051 39.846 77.418 1.00 53.46 128 PRO B C 1
ATOM 2143 O O . PRO B 1 100 ? -8.211 39.961 77.029 1.00 54.84 128 PRO B O 1
ATOM 2147 N N . ASP B 1 101 ? -6.516 38.665 77.797 1.00 51.96 129 ASP B N 1
ATOM 2148 C CA . ASP B 1 101 ? -7.260 37.395 77.710 1.00 53.75 129 ASP B CA 1
ATOM 2149 C C . ASP B 1 101 ? -8.314 37.209 78.856 1.00 57.94 129 ASP B C 1
ATOM 2150 O O . ASP B 1 101 ? -9.003 36.196 78.870 1.00 59.14 129 ASP B O 1
ATOM 2155 N N . GLY B 1 102 ? -8.410 38.174 79.776 1.00 53.40 130 GLY B N 1
ATOM 2156 C CA . GLY B 1 102 ? -9.360 38.181 80.882 1.00 53.92 130 GLY B CA 1
ATOM 2157 C C . GLY B 1 102 ? -9.129 37.157 81.969 1.00 58.76 130 GLY B C 1
ATOM 2158 O O . GLY B 1 102 ? -10.074 36.802 82.677 1.00 61.45 130 GLY B O 1
ATOM 2159 N N . LYS B 1 103 ? -7.866 36.702 82.129 1.00 54.02 131 LYS B N 1
ATOM 2160 C CA . LYS B 1 103 ? -7.462 35.664 83.088 1.00 54.07 131 LYS B CA 1
ATOM 2161 C C . LYS B 1 103 ? -6.478 36.180 84.169 1.00 57.70 131 LYS B C 1
ATOM 2162 O O . LYS B 1 103 ? -5.794 35.382 84.802 1.00 57.82 131 LYS B O 1
ATOM 2168 N N . GLY B 1 104 ? -6.458 37.491 84.394 1.00 53.54 132 GLY B N 1
ATOM 2169 C CA . GLY B 1 104 ? -5.633 38.130 85.409 1.00 52.43 132 GLY B CA 1
ATOM 2170 C C . GLY B 1 104 ? -4.149 37.857 85.312 1.00 56.65 132 GLY B C 1
ATOM 2171 O O . GLY B 1 104 ? -3.626 37.560 84.237 1.00 56.83 132 GLY B O 1
ATOM 2172 N N . VAL B 1 105 ? -3.466 37.971 86.434 1.00 53.37 133 VAL B N 1
ATOM 2173 C CA . VAL B 1 105 ? -2.024 37.739 86.531 1.00 53.35 133 VAL B CA 1
ATOM 2174 C C . VAL B 1 105 ? -1.719 36.220 86.449 1.00 60.09 133 VAL B C 1
ATOM 2175 O O . VAL B 1 105 ? -0.826 35.815 85.688 1.00 58.19 133 VAL B O 1
ATOM 2179 N N . SER B 1 106 ? -2.500 35.405 87.205 1.00 59.94 134 SER B N 1
ATOM 2180 C CA . SER B 1 106 ? -2.321 33.956 87.375 1.00 61.53 134 SER B CA 1
ATOM 2181 C C . SER B 1 106 ? -2.616 33.124 86.119 1.00 68.73 134 SER B C 1
ATOM 2182 O O . SER B 1 106 ? -1.984 32.089 85.918 1.00 70.59 134 SER B O 1
ATOM 2185 N N . GLY B 1 107 ? -3.591 33.540 85.325 1.00 65.43 135 GLY B N 1
ATOM 2186 C CA . GLY B 1 107 ? -4.019 32.777 84.159 1.00 66.46 135 GLY B CA 1
ATOM 2187 C C . GLY B 1 107 ? -5.276 31.982 84.446 1.00 72.84 135 GLY B C 1
ATOM 2188 O O . GLY B 1 107 ? -5.815 31.323 83.547 1.00 74.12 135 GLY B O 1
ATOM 2189 N N . SER B 1 108 ? -5.740 32.040 85.716 1.00 70.04 136 SER B N 1
ATOM 2190 C CA . SER B 1 108 ? -6.942 31.373 86.209 1.00 72.34 136 SER B CA 1
ATOM 2191 C C . SER B 1 108 ? -7.841 32.374 86.983 1.00 76.86 136 SER B C 1
ATOM 2192 O O . SER B 1 108 ? -8.814 31.968 87.623 1.00 78.40 136 SER B O 1
ATOM 2195 N N . ASP B 1 109 ? -7.537 33.687 86.887 1.00 71.79 137 ASP B N 1
ATOM 2196 C CA . ASP B 1 109 ? -8.382 34.737 87.468 1.00 70.77 137 ASP B CA 1
ATOM 2197 C C . ASP B 1 109 ? -9.520 35.025 86.464 1.00 73.37 137 ASP B C 1
ATOM 2198 O O . ASP B 1 109 ? -9.598 34.364 85.419 1.00 74.60 137 ASP B O 1
ATOM 2203 N N . ASP B 1 110 ? -10.402 35.985 86.770 1.00 67.54 138 ASP B N 1
ATOM 2204 C CA . ASP B 1 110 ? -11.490 36.333 85.860 1.00 67.54 138 ASP B CA 1
ATOM 2205 C C . ASP B 1 110 ? -11.611 37.846 85.778 1.00 67.39 138 ASP B C 1
ATOM 2206 O O . ASP B 1 110 ? -12.593 38.425 86.245 1.00 70.13 138 ASP B O 1
ATOM 2211 N N . TRP B 1 111 ? -10.581 38.496 85.238 1.00 58.00 139 TRP B N 1
ATOM 2212 C CA . TRP B 1 111 ? -10.574 39.950 85.056 1.00 55.50 139 TRP B CA 1
ATOM 2213 C C . TRP B 1 111 ? -9.633 40.356 83.971 1.00 55.50 139 TRP B C 1
ATOM 2214 O O . TRP B 1 111 ? -8.639 39.677 83.741 1.00 53.68 139 TRP B O 1
ATOM 2225 N N . THR B 1 112 ? -9.915 41.510 83.353 1.00 52.13 140 THR B N 1
ATOM 2226 C CA . THR B 1 112 ? -9.131 42.105 82.266 1.00 50.53 140 THR B CA 1
ATOM 2227 C C . THR B 1 112 ? -8.380 43.313 82.808 1.00 50.87 140 THR B C 1
ATOM 2228 O O . THR B 1 112 ? -7.227 43.519 82.454 1.00 49.06 140 THR B O 1
ATOM 2232 N N . TRP B 1 113 ? -9.040 44.100 83.672 1.00 45.62 141 TRP B N 1
ATOM 2233 C CA . TRP B 1 113 ? -8.447 45.276 84.296 1.00 42.68 141 TRP B CA 1
ATOM 2234 C C . TRP B 1 113 ? -8.514 45.148 85.814 1.00 42.98 141 TRP B C 1
ATOM 2235 O O . TRP B 1 113 ? -9.511 44.669 86.354 1.00 42.74 141 TRP B O 1
ATOM 2246 N N . ASN B 1 114 ? -7.428 45.545 86.489 1.00 36.40 142 ASN B N 1
ATOM 2247 C CA . ASN B 1 114 ? -7.333 45.527 87.934 1.00 37.10 142 ASN B CA 1
ATOM 2248 C C . ASN B 1 114 ? -6.329 46.550 88.420 1.00 41.85 142 ASN B C 1
ATOM 2249 O O . ASN B 1 114 ? -5.575 47.088 87.615 1.00 44.08 142 ASN B O 1
ATOM 2254 N N . THR B 1 115 ? -6.341 46.840 89.726 1.00 39.18 143 THR B N 1
ATOM 2255 C CA . THR B 1 115 ? -5.396 47.735 90.396 1.00 39.65 143 THR B CA 1
ATOM 2256 C C . THR B 1 115 ? -5.469 49.116 89.723 1.00 41.62 143 THR B C 1
ATOM 2257 O O . THR B 1 115 ? -4.455 49.712 89.313 1.00 40.10 143 THR B O 1
ATOM 2261 N N . LEU B 1 116 ? -6.701 49.600 89.602 1.00 37.06 144 LEU B N 1
ATOM 2262 C CA . LEU B 1 116 ? -6.988 50.866 88.952 1.00 35.56 144 LEU B CA 1
ATOM 2263 C C . LEU B 1 116 ? -6.937 51.935 89.985 1.00 40.67 144 LEU B C 1
ATOM 2264 O O . LEU B 1 116 ? -7.760 51.949 90.899 1.00 42.52 144 LEU B O 1
ATOM 2269 N N . GLN B 1 117 ? -5.892 52.757 89.924 1.00 36.86 145 GLN B N 1
ATOM 2270 C CA . GLN B 1 117 ? -5.703 53.863 90.866 1.00 36.99 145 GLN B CA 1
ATOM 2271 C C . GLN B 1 117 ? -5.275 55.100 90.163 1.00 40.07 145 GLN B C 1
ATOM 2272 O O . GLN B 1 117 ? -4.587 55.029 89.139 1.00 40.70 145 GLN B O 1
ATOM 2278 N N . ALA B 1 118 ? -5.685 56.238 90.699 1.00 36.48 146 ALA B N 1
ATOM 2279 C CA . ALA B 1 118 ? -5.275 57.546 90.186 1.00 37.34 146 ALA B CA 1
ATOM 2280 C C . ALA B 1 118 ? -5.432 58.571 91.290 1.00 43.94 146 ALA B C 1
ATOM 2281 O O . ALA B 1 118 ? -6.373 58.471 92.085 1.00 45.63 146 ALA B O 1
ATOM 2283 N N . THR B 1 119 ? -4.481 59.516 91.384 1.00 40.44 147 THR B N 1
ATOM 2284 C CA . THR B 1 119 ? -4.540 60.601 92.376 1.00 40.22 147 THR B CA 1
ATOM 2285 C C . THR B 1 119 ? -5.591 61.615 91.880 1.00 44.63 147 THR B C 1
ATOM 2286 O O . THR B 1 119 ? -5.810 61.678 90.665 1.00 43.40 147 THR B O 1
ATOM 2290 N N . PRO B 1 120 ? -6.229 62.434 92.756 1.00 41.59 148 PRO B N 1
ATOM 2291 C CA . PRO B 1 120 ? -7.239 63.399 92.250 1.00 43.63 148 PRO B CA 1
ATOM 2292 C C . PRO B 1 120 ? -6.668 64.490 91.325 1.00 50.21 148 PRO B C 1
ATOM 2293 O O . PRO B 1 120 ? -7.435 65.170 90.639 1.00 51.86 148 PRO B O 1
ATOM 2297 N N . ARG B 1 121 ? -5.323 64.639 91.301 1.00 46.80 149 ARG B N 1
ATOM 2298 C CA . ARG B 1 121 ? -4.557 65.597 90.490 1.00 46.40 149 ARG B CA 1
ATOM 2299 C C . ARG B 1 121 ? -3.080 65.208 90.470 1.00 48.70 149 ARG B C 1
ATOM 2300 O O . ARG B 1 121 ? -2.655 64.378 91.276 1.00 45.29 149 ARG B O 1
ATOM 2308 N N . GLY B 1 122 ? -2.302 65.858 89.597 1.00 46.79 150 GLY B N 1
ATOM 2309 C CA . GLY B 1 122 ? -0.852 65.711 89.593 1.00 45.76 150 GLY B CA 1
ATOM 2310 C C . GLY B 1 122 ? -0.247 66.649 90.632 1.00 49.10 150 GLY B C 1
ATOM 2311 O O . GLY B 1 122 ? -0.973 67.201 91.463 1.00 48.58 150 GLY B O 1
ATOM 2312 N N . LEU B 1 123 ? 1.078 66.877 90.591 1.00 44.92 151 LEU B N 1
ATOM 2313 C CA . LEU B 1 123 ? 1.725 67.710 91.611 1.00 43.82 151 LEU B CA 1
ATOM 2314 C C . LEU B 1 123 ? 2.246 69.048 91.067 1.00 48.28 151 LEU B C 1
ATOM 2315 O O . LEU B 1 123 ? 2.548 69.181 89.876 1.00 48.33 151 LEU B O 1
ATOM 2320 N N . THR B 1 124 ? 2.338 70.043 91.959 1.00 44.06 152 THR B N 1
ATOM 2321 C CA . THR B 1 124 ? 2.848 71.374 91.627 1.00 45.02 152 THR B CA 1
ATOM 2322 C C . THR B 1 124 ? 4.364 71.300 91.508 1.00 47.54 152 THR B C 1
ATOM 2323 O O . THR B 1 124 ? 4.977 70.375 92.051 1.00 47.23 152 THR B O 1
ATOM 2327 N N . ALA B 1 125 ? 4.970 72.294 90.872 1.00 44.09 153 ALA B N 1
ATOM 2328 C CA . ALA B 1 125 ? 6.414 72.375 90.751 1.00 45.28 153 ALA B CA 1
ATOM 2329 C C . ALA B 1 125 ? 7.059 72.378 92.160 1.00 51.03 153 ALA B C 1
ATOM 2330 O O . ALA B 1 125 ? 8.074 71.701 92.353 1.00 53.17 153 ALA B O 1
ATOM 2332 N N . GLN B 1 126 ? 6.439 73.071 93.146 1.00 46.70 154 GLN B N 1
ATOM 2333 C CA . GLN B 1 126 ? 6.933 73.121 94.523 1.00 46.25 154 GLN B CA 1
ATOM 2334 C C . GLN B 1 126 ? 6.850 71.747 95.170 1.00 50.28 154 GLN B C 1
ATOM 2335 O O . GLN B 1 126 ? 7.810 71.337 95.824 1.00 52.49 154 GLN B O 1
ATOM 2341 N N . GLU B 1 127 ? 5.729 71.032 94.984 1.00 44.12 155 GLU B N 1
ATOM 2342 C CA . GLU B 1 127 ? 5.561 69.689 95.536 1.00 43.60 155 GLU B CA 1
ATOM 2343 C C . GLU B 1 127 ? 6.609 68.723 94.989 1.00 44.34 155 GLU B C 1
ATOM 2344 O O . GLU B 1 127 ? 7.158 67.924 95.745 1.00 44.68 155 GLU B O 1
ATOM 2350 N N . LEU B 1 128 ? 6.892 68.826 93.687 1.00 40.10 156 LEU B N 1
ATOM 2351 C CA . LEU B 1 128 ? 7.864 68.024 92.961 1.00 38.93 156 LEU B CA 1
ATOM 2352 C C . LEU B 1 128 ? 9.289 68.339 93.423 1.00 46.76 156 LEU B C 1
ATOM 2353 O O . LEU B 1 128 ? 10.100 67.416 93.547 1.00 47.49 156 LEU B O 1
ATOM 2358 N N . LYS B 1 129 ? 9.592 69.634 93.692 1.00 45.22 157 LYS B N 1
ATOM 2359 C CA . LYS B 1 129 ? 10.878 70.095 94.236 1.00 46.28 157 LYS B CA 1
ATOM 2360 C C . LYS B 1 129 ? 11.078 69.530 95.646 1.00 49.65 157 LYS B C 1
ATOM 2361 O O . LYS B 1 129 ? 12.190 69.077 95.960 1.00 49.71 157 LYS B O 1
ATOM 2367 N N . ILE B 1 130 ? 9.996 69.526 96.484 1.00 45.04 158 ILE B N 1
ATOM 2368 C CA . ILE B 1 130 ? 10.063 68.996 97.848 1.00 44.62 158 ILE B CA 1
ATOM 2369 C C . ILE B 1 130 ? 10.441 67.496 97.778 1.00 47.95 158 ILE B C 1
ATOM 2370 O O . ILE B 1 130 ? 11.365 67.072 98.477 1.00 48.03 158 ILE B O 1
ATOM 2375 N N . GLN B 1 131 ? 9.778 66.735 96.888 1.00 43.74 159 GLN B N 1
ATOM 2376 C CA . GLN B 1 131 ? 10.004 65.302 96.656 1.00 42.01 159 GLN B CA 1
ATOM 2377 C C . GLN B 1 131 ? 11.427 65.025 96.248 1.00 48.97 159 GLN B C 1
ATOM 2378 O O . GLN B 1 131 ? 12.027 64.063 96.738 1.00 50.32 159 GLN B O 1
ATOM 2384 N N . CYS B 1 132 ? 11.966 65.876 95.357 1.00 47.01 160 CYS B N 1
ATOM 2385 C CA . CYS B 1 132 ? 13.331 65.803 94.844 1.00 49.51 160 CYS B CA 1
ATOM 2386 C C . CYS B 1 132 ? 14.319 66.008 96.007 1.00 54.64 160 CYS B C 1
ATOM 2387 O O . CYS B 1 132 ? 15.236 65.194 96.187 1.00 56.24 160 CYS B O 1
ATOM 2390 N N . LEU B 1 133 ? 14.088 67.038 96.830 1.00 50.72 161 LEU B N 1
ATOM 2391 C CA . LEU B 1 133 ? 14.942 67.333 97.980 1.00 52.92 161 LEU B CA 1
ATOM 2392 C C . LEU B 1 133 ? 14.890 66.237 99.014 1.00 57.31 161 LEU B C 1
ATOM 2393 O O . LEU B 1 133 ? 15.911 65.950 99.646 1.00 59.42 161 LEU B O 1
ATOM 2398 N N . TRP B 1 134 ? 13.691 65.657 99.212 1.00 51.96 162 TRP B N 1
ATOM 2399 C CA . TRP B 1 134 ? 13.434 64.570 100.137 1.00 52.37 162 TRP B CA 1
ATOM 2400 C C . TRP B 1 134 ? 14.310 63.366 99.774 1.00 58.49 162 TRP B C 1
ATOM 2401 O O . TRP B 1 134 ? 14.964 62.804 100.655 1.00 60.34 162 TRP B O 1
ATOM 2412 N N . GLY B 1 135 ? 14.321 63.000 98.489 1.00 53.97 163 GLY B N 1
ATOM 2413 C CA . GLY B 1 135 ? 15.098 61.879 97.981 1.00 54.41 163 GLY B CA 1
ATOM 2414 C C . GLY B 1 135 ? 16.587 62.118 98.084 1.00 62.03 163 GLY B C 1
ATOM 2415 O O . GLY B 1 135 ? 17.335 61.196 98.407 1.00 64.31 163 GLY B O 1
ATOM 2416 N N . GLU B 1 136 ? 17.016 63.376 97.858 1.00 58.88 164 GLU B N 1
ATOM 2417 C CA . GLU B 1 136 ? 18.410 63.814 97.896 1.00 60.68 164 GLU B CA 1
ATOM 2418 C C . GLU B 1 136 ? 19.005 63.890 99.291 1.00 64.44 164 GLU B C 1
ATOM 2419 O O . GLU B 1 136 ? 20.189 63.616 99.436 1.00 67.14 164 GLU B O 1
ATOM 2433 N N . ARG B 1 138 ? 17.374 62.616 102.499 1.00 62.10 166 ARG B N 1
ATOM 2434 C CA . ARG B 1 138 ? 17.000 61.588 103.491 1.00 62.11 166 ARG B CA 1
ATOM 2435 C C . ARG B 1 138 ? 18.192 60.716 103.956 1.00 69.65 166 ARG B C 1
ATOM 2436 O O . ARG B 1 138 ? 18.232 60.323 105.126 1.00 69.72 166 ARG B O 1
ATOM 2444 N N . GLY B 1 139 ? 19.154 60.476 103.063 1.00 69.04 167 GLY B N 1
ATOM 2445 C CA . GLY B 1 139 ? 20.368 59.713 103.353 1.00 72.54 167 GLY B CA 1
ATOM 2446 C C . GLY B 1 139 ? 21.239 60.319 104.436 1.00 81.09 167 GLY B C 1
ATOM 2447 O O . GLY B 1 139 ? 21.952 59.597 105.130 1.00 84.33 167 GLY B O 1
ATOM 2448 N N . LYS B 1 140 ? 21.174 61.650 104.601 1.00 78.40 168 LYS B N 1
ATOM 2449 C CA . LYS B 1 140 ? 21.929 62.399 105.608 1.00 82.12 168 LYS B CA 1
ATOM 2450 C C . LYS B 1 140 ? 21.164 62.499 106.936 1.00 86.62 168 LYS B C 1
ATOM 2451 O O . LYS B 1 140 ? 21.674 63.097 107.890 1.00 89.57 168 LYS B O 1
ATOM 2457 N N . PHE B 1 141 ? 19.947 61.935 106.992 1.00 80.84 169 PHE B N 1
ATOM 2458 C CA . PHE B 1 141 ? 19.054 62.006 108.151 1.00 81.21 169 PHE B CA 1
ATOM 2459 C C . PHE B 1 141 ? 18.657 60.613 108.660 1.00 89.82 169 PHE B C 1
ATOM 2460 O O . PHE B 1 141 ? 17.563 60.437 109.211 1.00 88.74 169 PHE B O 1
ATOM 2468 N N . GLN B 1 142 ? 19.562 59.636 108.511 1.00 90.95 170 GLN B N 1
ATOM 2469 C CA . GLN B 1 142 ? 19.303 58.278 108.971 1.00 92.88 170 GLN B CA 1
ATOM 2470 C C . GLN B 1 142 ? 19.721 58.122 110.434 1.00 105.04 170 GLN B C 1
ATOM 2471 O O . GLN B 1 142 ? 20.869 58.420 110.784 1.00 108.31 170 GLN B O 1
ATOM 2477 N N . VAL B 1 143 ? 18.766 57.714 111.297 1.00 103.89 171 VAL B N 1
ATOM 2478 C CA . VAL B 1 143 ? 18.998 57.480 112.726 1.00 108.46 171 VAL B CA 1
ATOM 2479 C C . VAL B 1 143 ? 18.389 56.124 113.095 1.00 114.51 171 VAL B C 1
ATOM 2480 O O . VAL B 1 143 ? 17.161 55.983 113.076 1.00 111.26 171 VAL B O 1
ATOM 2484 N N . ASP B 1 144 ? 19.263 55.136 113.430 1.00 115.84 172 ASP B N 1
ATOM 2485 C CA . ASP B 1 144 ? 18.940 53.751 113.815 1.00 117.12 172 ASP B CA 1
ATOM 2486 C C . ASP B 1 144 ? 18.071 53.049 112.744 1.00 118.58 172 ASP B C 1
ATOM 2487 O O . ASP B 1 144 ? 17.013 52.487 113.058 1.00 117.39 172 ASP B O 1
ATOM 2492 N N . GLY B 1 145 ? 18.533 53.110 111.493 1.00 113.73 173 GLY B N 1
ATOM 2493 C CA . GLY B 1 145 ? 17.867 52.514 110.337 1.00 110.41 173 GLY B CA 1
ATOM 2494 C C . GLY B 1 145 ? 16.572 53.170 109.888 1.00 110.51 173 GLY B C 1
ATOM 2495 O O . GLY B 1 145 ? 15.865 52.622 109.046 1.00 108.35 173 GLY B O 1
ATOM 2496 N N . SER B 1 146 ? 16.242 54.345 110.425 1.00 106.17 174 SER B N 1
ATOM 2497 C CA . SER B 1 146 ? 15.024 55.055 110.039 1.00 102.03 174 SER B CA 1
ATOM 2498 C C . SER B 1 146 ? 15.307 56.551 109.838 1.00 103.07 174 SER B C 1
ATOM 2499 O O . SER B 1 146 ? 16.191 57.111 110.497 1.00 105.39 174 SER B O 1
ATOM 2502 N N . THR B 1 147 ? 14.555 57.184 108.914 1.00 93.47 175 THR B N 1
ATOM 2503 C CA . THR B 1 147 ? 14.670 58.599 108.605 1.00 90.84 175 THR B CA 1
ATOM 2504 C C . THR B 1 147 ? 14.134 59.412 109.763 1.00 94.83 175 THR B C 1
ATOM 2505 O O . THR B 1 147 ? 13.005 59.177 110.217 1.00 94.31 175 THR B O 1
ATOM 2509 N N . ASP B 1 148 ? 14.938 60.383 110.224 1.00 91.20 176 ASP B N 1
ATOM 2510 C CA . ASP B 1 148 ? 14.530 61.327 111.250 1.00 90.88 176 ASP B CA 1
ATOM 2511 C C . ASP B 1 148 ? 13.679 62.368 110.511 1.00 90.18 176 ASP B C 1
ATOM 2512 O O . ASP B 1 148 ? 14.208 63.361 109.993 1.00 89.65 176 ASP B O 1
ATOM 2517 N N . GLU B 1 149 ? 12.368 62.074 110.380 1.00 82.49 177 GLU B N 1
ATOM 2518 C CA . GLU B 1 149 ? 11.402 62.900 109.656 1.00 78.48 177 GLU B CA 1
ATOM 2519 C C . GLU B 1 149 ? 11.354 64.321 110.170 1.00 81.29 177 GLU B C 1
ATOM 2520 O O . GLU B 1 149 ? 11.314 65.238 109.353 1.00 78.76 177 GLU B O 1
ATOM 2526 N N . ARG B 1 150 ? 11.369 64.499 111.517 1.00 80.01 178 ARG B N 1
ATOM 2527 C CA . ARG B 1 150 ? 11.328 65.795 112.220 1.00 80.76 178 ARG B CA 1
ATOM 2528 C C . ARG B 1 150 ? 12.421 66.736 111.692 1.00 82.54 178 ARG B C 1
ATOM 2529 O O . ARG B 1 150 ? 12.109 67.845 111.241 1.00 81.12 178 ARG B O 1
ATOM 2537 N N . ARG B 1 151 ? 13.689 66.268 111.741 1.00 78.77 179 ARG B N 1
ATOM 2538 C CA . ARG B 1 151 ? 14.888 66.979 111.309 1.00 79.25 179 ARG B CA 1
ATOM 2539 C C . ARG B 1 151 ? 14.938 67.138 109.800 1.00 78.58 179 ARG B C 1
ATOM 2540 O O . ARG B 1 151 ? 15.395 68.173 109.331 1.00 78.29 179 ARG B O 1
ATOM 2548 N N . LEU B 1 152 ? 14.458 66.136 109.041 1.00 72.62 180 LEU B N 1
ATOM 2549 C CA . LEU B 1 152 ? 14.441 66.205 107.574 1.00 69.37 180 LEU B CA 1
ATOM 2550 C C . LEU B 1 152 ? 13.429 67.255 107.093 1.00 69.10 180 LEU B C 1
ATOM 2551 O O . LEU B 1 152 ? 13.773 68.037 106.216 1.00 67.51 180 LEU B O 1
ATOM 2556 N N . LYS B 1 153 ? 12.211 67.282 107.676 1.00 64.52 181 LYS B N 1
ATOM 2557 C CA . LYS B 1 153 ? 11.159 68.247 107.329 1.00 62.54 181 LYS B CA 1
ATOM 2558 C C . LYS B 1 153 ? 11.649 69.666 107.595 1.00 68.09 181 LYS B C 1
ATOM 2559 O O . LYS B 1 153 ? 11.523 70.525 106.727 1.00 66.78 181 LYS B O 1
ATOM 2565 N N . ALA B 1 154 ? 12.253 69.887 108.784 1.00 67.38 182 ALA B N 1
ATOM 2566 C CA . ALA B 1 154 ? 12.794 71.176 109.243 1.00 68.45 182 ALA B CA 1
ATOM 2567 C C . ALA B 1 154 ? 13.985 71.648 108.397 1.00 71.69 182 ALA B C 1
ATOM 2568 O O . ALA B 1 154 ? 14.155 72.860 108.217 1.00 73.05 182 ALA B O 1
ATOM 2570 N N . ALA B 1 155 ? 14.807 70.705 107.887 1.00 66.39 183 ALA B N 1
ATOM 2571 C CA . ALA B 1 155 ? 15.960 71.037 107.045 1.00 66.54 183 ALA B CA 1
ATOM 2572 C C . ALA B 1 155 ? 15.511 71.479 105.645 1.00 66.77 183 ALA B C 1
ATOM 2573 O O . ALA B 1 155 ? 16.095 72.423 105.114 1.00 67.61 183 ALA B O 1
ATOM 2575 N N . ILE B 1 156 ? 14.472 70.817 105.059 1.00 59.84 184 ILE B N 1
ATOM 2576 C CA . ILE B 1 156 ? 13.894 71.182 103.747 1.00 57.88 184 ILE B CA 1
ATOM 2577 C C . ILE B 1 156 ? 13.120 72.515 103.931 1.00 63.00 184 ILE B C 1
ATOM 2578 O O . ILE B 1 156 ? 13.183 73.389 103.063 1.00 61.13 184 ILE B O 1
ATOM 2583 N N . ALA B 1 157 ? 12.444 72.661 105.095 1.00 62.08 185 ALA B N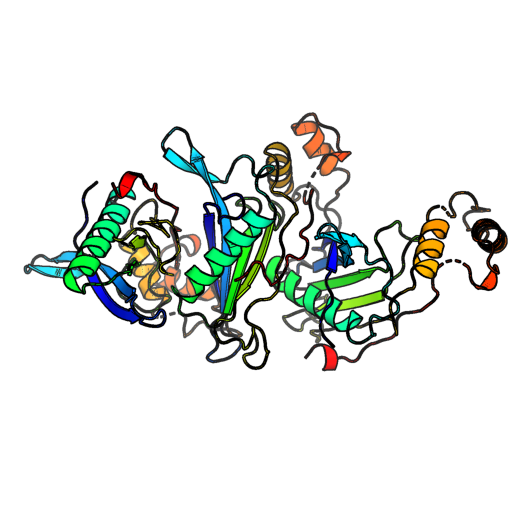 1
ATOM 2584 C CA . ALA B 1 157 ? 11.691 73.845 105.502 1.00 63.92 185 ALA B CA 1
ATOM 2585 C C . ALA B 1 157 ? 12.595 75.094 105.596 1.00 73.71 185 ALA B C 1
ATOM 2586 O O . ALA B 1 157 ? 12.163 76.187 105.217 1.00 73.99 185 ALA B O 1
ATOM 2588 N N . LYS B 1 158 ? 13.838 74.923 106.111 1.00 72.54 186 LYS B N 1
ATOM 2589 C CA . LYS B 1 158 ? 14.834 75.985 106.261 1.00 74.80 186 LYS B CA 1
ATOM 2590 C C . LYS B 1 158 ? 15.428 76.370 104.900 1.00 79.11 186 LYS B C 1
ATOM 2591 O O . LYS B 1 158 ? 15.705 77.548 104.660 1.00 80.95 186 LYS B O 1
ATOM 2597 N N . LYS B 1 159 ? 15.636 75.374 104.033 1.00 73.87 187 LYS B N 1
ATOM 2598 C CA . LYS B 1 159 ? 16.211 75.528 102.702 1.00 74.44 187 LYS B CA 1
ATOM 2599 C C . LYS B 1 159 ? 15.228 76.238 101.745 1.00 78.40 187 LYS B C 1
ATOM 2600 O O . LYS B 1 159 ? 15.635 77.138 101.012 1.00 79.90 187 LYS B O 1
ATOM 2606 N N . LEU B 1 160 ? 13.950 75.822 101.751 1.00 72.55 188 LEU B N 1
ATOM 2607 C CA . LEU B 1 160 ? 12.932 76.342 100.849 1.00 70.82 188 LEU B CA 1
ATOM 2608 C C . LEU B 1 160 ? 12.202 77.533 101.436 1.00 78.10 188 LEU B C 1
ATOM 2609 O O . LEU B 1 160 ? 11.419 78.172 100.727 1.00 78.04 188 LEU B O 1
ATOM 2614 N N . LYS B 1 161 ? 12.478 77.854 102.709 1.00 77.60 189 LYS B N 1
ATOM 2615 C CA . LYS B 1 161 ? 11.890 78.991 103.438 1.00 79.85 189 LYS B CA 1
ATOM 2616 C C . LYS B 1 161 ? 10.341 78.879 103.450 1.00 83.68 189 LYS B C 1
ATOM 2617 O O . LYS B 1 161 ? 9.634 79.869 103.240 1.00 86.44 189 LYS B O 1
ATOM 2623 N N . ILE B 1 162 ? 9.834 77.661 103.716 1.00 75.90 190 ILE B N 1
ATOM 2624 C CA . ILE B 1 162 ? 8.405 77.323 103.781 1.00 73.49 190 ILE B CA 1
ATOM 2625 C C . ILE B 1 162 ? 8.110 76.624 105.137 1.00 76.60 190 ILE B C 1
ATOM 2626 O O . ILE B 1 162 ? 9.066 76.161 105.771 1.00 76.13 190 ILE B O 1
ATOM 2631 N N . PRO B 1 163 ? 6.834 76.478 105.601 1.00 72.78 191 PRO B N 1
ATOM 2632 C CA . PRO B 1 163 ? 6.605 75.728 106.855 1.00 72.51 191 PRO B CA 1
ATOM 2633 C C . PRO B 1 163 ? 6.875 74.231 106.684 1.00 74.84 191 PRO B C 1
ATOM 2634 O O . PRO B 1 163 ? 6.578 73.670 105.627 1.00 73.41 191 PRO B O 1
ATOM 2638 N N . ALA B 1 164 ? 7.412 73.589 107.742 1.00 71.65 192 ALA B N 1
ATOM 2639 C CA . ALA B 1 164 ? 7.784 72.176 107.810 1.00 70.15 192 ALA B CA 1
ATOM 2640 C C . ALA B 1 164 ? 6.608 71.225 107.580 1.00 71.85 192 ALA B C 1
ATOM 2641 O O . ALA B 1 164 ? 6.827 70.075 107.164 1.00 70.05 192 ALA B O 1
ATOM 2643 N N . GLU B 1 165 ? 5.370 71.695 107.849 1.00 67.97 193 GLU B N 1
ATOM 2644 C CA . GLU B 1 165 ? 4.164 70.881 107.709 1.00 66.68 193 GLU B CA 1
ATOM 2645 C C . GLU B 1 165 ? 3.781 70.708 106.234 1.00 65.35 193 GLU B C 1
ATOM 2646 O O . GLU B 1 165 ? 3.002 69.812 105.920 1.00 62.08 193 GLU B O 1
ATOM 2652 N N . LYS B 1 166 ? 4.364 71.548 105.342 1.00 61.48 194 LYS B N 1
ATOM 2653 C CA . LYS B 1 166 ? 4.176 71.524 103.900 1.00 60.31 194 LYS B CA 1
ATOM 2654 C C . LYS B 1 166 ? 5.236 70.630 103.240 1.00 62.04 194 LYS B C 1
ATOM 2655 O O . LYS B 1 166 ? 5.172 70.365 102.038 1.00 61.28 194 LYS B O 1
ATOM 2661 N N . VAL B 1 167 ? 6.203 70.163 104.037 1.00 57.63 195 VAL B N 1
ATOM 2662 C CA . VAL B 1 167 ? 7.268 69.257 103.611 1.00 55.71 195 VAL B CA 1
ATOM 2663 C C . VAL B 1 167 ? 6.755 67.818 103.799 1.00 56.60 195 VAL B C 1
ATOM 2664 O O . VAL B 1 167 ? 6.784 67.275 104.901 1.00 55.85 195 VAL B O 1
ATOM 2676 N N . LEU B 1 169 ? 6.402 63.923 101.400 1.00 49.54 197 LEU B N 1
ATOM 2677 C CA . LEU B 1 169 ? 6.691 63.100 100.217 1.00 48.73 197 LEU B CA 1
ATOM 2678 C C . LEU B 1 169 ? 5.394 62.819 99.451 1.00 52.74 197 LEU B C 1
ATOM 2679 O O . LEU B 1 169 ? 5.381 62.869 98.216 1.00 53.03 197 LEU B O 1
ATOM 2684 N N . ASN B 1 170 ? 4.288 62.642 100.203 1.00 49.21 198 ASN B N 1
ATOM 2685 C CA . ASN B 1 170 ? 2.946 62.347 99.698 1.00 48.00 198 ASN B CA 1
ATOM 2686 C C . ASN B 1 170 ? 1.965 63.476 99.905 1.00 50.12 198 ASN B C 1
ATOM 2687 O O . ASN B 1 170 ? 1.135 63.350 100.797 1.00 52.82 198 ASN B O 1
ATOM 2692 N N . PRO B 1 171 ? 1.947 64.542 99.080 1.00 44.00 199 PRO B N 1
ATOM 2693 C CA . PRO B 1 171 ? 0.934 65.589 99.296 1.00 43.87 199 PRO B CA 1
ATOM 2694 C C . PRO B 1 171 ? -0.466 65.125 98.886 1.00 48.09 199 PRO B C 1
ATOM 2695 O O . PRO B 1 171 ? -1.464 65.645 99.375 1.00 47.21 199 PRO B O 1
ATOM 2699 N N . VAL B 1 172 ? -0.532 64.173 97.948 1.00 46.24 200 VAL B N 1
ATOM 2700 C CA . VAL B 1 172 ? -1.782 63.562 97.506 1.00 45.96 200 VAL B CA 1
ATOM 2701 C C . VAL B 1 172 ? -1.571 62.070 97.557 1.00 49.14 200 VAL B C 1
ATOM 2702 O O . VAL B 1 172 ? -0.444 61.580 97.448 1.00 51.35 200 VAL B O 1
ATOM 2706 N N . PHE B 1 173 ? -2.646 61.353 97.755 1.00 43.79 201 PHE B N 1
ATOM 2707 C CA . PHE B 1 173 ? -2.601 59.911 97.769 1.00 41.60 201 PHE B CA 1
ATOM 2708 C C . PHE B 1 173 ? -3.436 59.345 96.620 1.00 46.02 201 PHE B C 1
ATOM 2709 O O . PHE B 1 173 ? -4.427 59.971 96.255 1.00 44.47 201 PHE B O 1
ATOM 2717 N N . PRO B 1 174 ? -3.110 58.145 96.067 1.00 43.48 202 PRO B N 1
ATOM 2718 C CA . PRO B 1 174 ? -3.956 57.582 95.005 1.00 42.41 202 PRO B CA 1
ATOM 2719 C C . PRO B 1 174 ? -5.300 57.121 95.541 1.00 46.57 202 PRO B C 1
ATOM 2720 O O . PRO B 1 174 ? -5.458 56.865 96.730 1.00 47.16 202 PRO B O 1
ATOM 2724 N N . GLU B 1 175 ? -6.292 57.101 94.657 1.00 43.14 203 GLU B N 1
ATOM 2725 C CA . GLU B 1 175 ? -7.658 56.662 94.932 1.00 42.31 203 GLU B CA 1
ATOM 2726 C C . GLU B 1 175 ? -7.995 55.618 93.926 1.00 41.11 203 GLU B C 1
ATOM 2727 O O . GLU B 1 175 ? -7.426 55.702 92.837 1.00 41.36 203 GLU B O 1
ATOM 2733 N N . PRO B 1 176 ? -9.012 54.747 94.119 1.00 34.21 204 PRO B N 1
ATOM 2734 C CA . PRO B 1 176 ? -9.410 53.874 93.016 1.00 34.09 204 PRO B CA 1
ATOM 2735 C C . PRO B 1 176 ? -9.996 54.705 91.871 1.00 42.42 204 PRO B C 1
ATOM 2736 O O . PRO B 1 176 ? -10.363 55.865 92.068 1.00 44.07 204 PRO B O 1
ATOM 2740 N N . PHE B 1 177 ? -10.083 54.129 90.679 1.00 38.99 205 PHE B N 1
ATOM 2741 C CA . PHE B 1 177 ? -10.781 54.792 89.585 1.00 39.65 205 PHE B CA 1
ATOM 2742 C C . PHE B 1 177 ? -11.735 53.736 88.987 1.00 45.75 205 PHE B C 1
ATOM 2743 O O . PHE B 1 177 ? -11.486 52.531 89.124 1.00 44.35 205 PHE B O 1
ATOM 2751 N N . PRO B 1 178 ? -12.909 54.143 88.488 1.00 46.11 206 PRO B N 1
ATOM 2752 C CA . PRO B 1 178 ? -13.872 53.147 88.009 1.00 48.75 206 PRO B CA 1
ATOM 2753 C C . PRO B 1 178 ? -13.369 52.251 86.867 1.00 53.92 206 PRO B C 1
ATOM 2754 O O . PRO B 1 178 ? -12.580 52.654 86.009 1.00 52.42 206 PRO B O 1
ATOM 2758 N N . GLN B 1 179 ? -13.880 51.028 86.860 1.00 52.95 207 GLN B N 1
ATOM 2759 C CA . GLN B 1 179 ? -13.646 49.998 85.853 1.00 53.41 207 GLN B CA 1
ATOM 2760 C C . GLN B 1 179 ? -14.182 50.431 84.457 1.00 58.08 207 GLN B C 1
ATOM 2761 O O . GLN B 1 179 ? -13.573 50.092 83.449 1.00 55.38 207 GLN B O 1
ATOM 2767 N N . GLU B 1 180 ? -15.295 51.198 84.420 1.00 58.69 208 GLU B N 1
ATOM 2768 C CA . GLU B 1 180 ? -15.945 51.689 83.205 1.00 61.73 208 GLU B CA 1
ATOM 2769 C C . GLU B 1 180 ? -15.054 52.700 82.453 1.00 64.64 208 GLU B C 1
ATOM 2770 O O . GLU B 1 180 ? -15.244 52.879 81.249 1.00 66.21 208 GLU B O 1
ATOM 2776 N N . TRP B 1 181 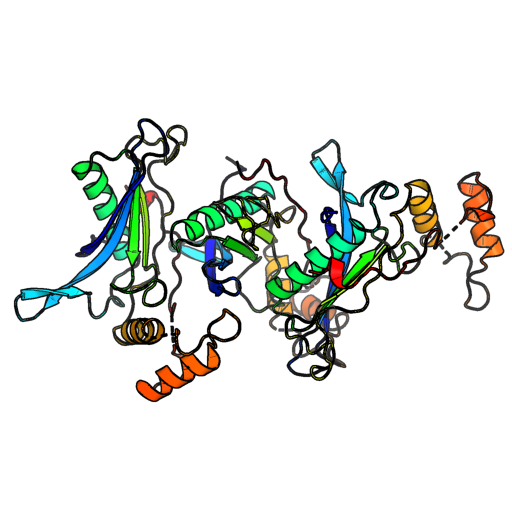? -14.055 53.308 83.132 1.00 58.58 209 TRP B N 1
ATOM 2777 C CA . TRP B 1 181 ? -13.102 54.249 82.517 1.00 56.50 209 TRP B CA 1
ATOM 2778 C C . TRP B 1 181 ? -12.148 53.561 81.534 1.00 62.22 209 TRP B C 1
ATOM 2779 O O . TRP B 1 181 ? -11.565 54.243 80.690 1.00 62.38 209 TRP B O 1
ATOM 2790 N N . THR B 1 182 ? -11.981 52.222 81.665 1.00 59.85 210 THR B N 1
ATOM 2791 C CA . THR B 1 182 ? -11.128 51.369 80.830 1.00 59.38 210 THR B CA 1
ATOM 2792 C C . THR B 1 182 ? -11.832 50.915 79.538 1.00 70.13 210 THR B C 1
ATOM 2793 O O . THR B 1 182 ? -11.181 50.325 78.674 1.00 70.61 210 THR B O 1
ATOM 2797 N N . ARG B 1 183 ? -13.158 51.133 79.440 1.00 70.87 211 ARG B N 1
ATOM 2798 C CA . ARG B 1 183 ? -13.974 50.741 78.284 1.00 79.67 211 ARG B CA 1
ATOM 2799 C C . ARG B 1 183 ? -13.755 51.736 77.132 1.00 96.75 211 ARG B C 1
ATOM 2800 O O . ARG B 1 183 ? -13.954 52.954 77.341 1.00 100.17 211 ARG B O 1
ATOM 2809 N N . GLU C 1 3 ? 14.993 66.169 52.826 1.00 100.36 31 GLU C N 1
ATOM 2810 C CA . GLU C 1 3 ? 16.221 66.672 53.444 1.00 101.00 31 GLU C CA 1
ATOM 2811 C C . GLU C 1 3 ? 16.577 65.798 54.681 1.00 102.54 31 GLU C C 1
ATOM 2812 O O . GLU C 1 3 ? 16.580 64.565 54.553 1.00 101.42 31 GLU C O 1
ATOM 2814 N N . GLN C 1 4 ? 16.866 66.416 55.868 1.00 97.20 32 GLN C N 1
ATOM 2815 C CA . GLN C 1 4 ? 17.169 65.702 57.126 1.00 93.54 32 GLN C CA 1
ATOM 2816 C C . GLN C 1 4 ? 15.865 65.529 57.959 1.00 90.83 32 GLN C C 1
ATOM 2817 O O . GLN C 1 4 ? 15.868 65.572 59.200 1.00 89.51 32 GLN C O 1
ATOM 2819 N N . SER C 1 5 ? 14.764 65.277 57.226 1.00 82.99 33 SER C N 1
ATOM 2820 C CA . SER C 1 5 ? 13.385 65.070 57.666 1.00 79.96 33 SER C CA 1
ATOM 2821 C C . SER C 1 5 ? 12.696 64.035 56.755 1.00 77.33 33 SER C C 1
ATOM 2822 O O . SER C 1 5 ? 11.464 63.963 56.723 1.00 77.45 33 SER C O 1
ATOM 2824 N N . GLU C 1 6 ? 13.509 63.221 56.031 1.00 68.59 34 GLU C N 1
ATOM 2825 C CA . GLU C 1 6 ? 13.062 62.204 55.075 1.00 65.08 34 GLU C CA 1
ATOM 2826 C C . GLU C 1 6 ? 12.979 60.794 55.690 1.00 62.56 34 GLU C C 1
ATOM 2827 O O . GLU C 1 6 ? 13.702 60.460 56.654 1.00 58.83 34 GLU C O 1
ATOM 2829 N N . ALA C 1 7 ? 12.081 59.965 55.102 1.00 56.26 35 ALA C N 1
ATOM 2830 C CA . ALA C 1 7 ? 11.906 58.577 55.492 1.00 53.65 35 ALA C CA 1
ATOM 2831 C C . ALA C 1 7 ? 13.145 57.813 55.106 1.00 57.00 35 ALA C C 1
ATOM 2832 O O . ALA C 1 7 ? 13.744 58.096 54.062 1.00 59.93 35 ALA C O 1
ATOM 2834 N N . GLN C 1 8 ? 13.559 56.887 55.971 1.00 49.16 36 GLN C N 1
ATOM 2835 C CA . GLN C 1 8 ? 14.749 56.067 55.778 1.00 45.93 36 GLN C CA 1
ATOM 2836 C C . GLN C 1 8 ? 14.383 54.772 55.117 1.00 46.97 36 GLN C C 1
ATOM 2837 O O . GLN C 1 8 ? 13.222 54.380 55.170 1.00 45.89 36 GLN C O 1
ATOM 2843 N N . PHE C 1 9 ? 15.371 54.071 54.529 1.00 43.35 37 PHE C N 1
ATOM 2844 C CA . PHE C 1 9 ? 15.129 52.759 53.942 1.00 42.20 37 PHE C CA 1
ATOM 2845 C C . PHE C 1 9 ? 14.786 51.780 55.036 1.00 46.53 37 PHE C C 1
ATOM 2846 O O . PHE C 1 9 ? 15.444 51.757 56.081 1.00 45.81 37 PHE C O 1
ATOM 2854 N N . PHE C 1 10 ? 13.707 51.022 54.815 1.00 43.33 38 PHE C N 1
ATOM 2855 C CA . PHE C 1 10 ? 13.229 50.049 55.771 1.00 41.65 38 PHE C CA 1
ATOM 2856 C C . PHE C 1 10 ? 12.848 48.781 55.069 1.00 45.86 38 PHE C C 1
ATOM 2857 O O . PHE C 1 10 ? 12.712 48.766 53.862 1.00 45.61 38 PHE C O 1
ATOM 2865 N N . ALA C 1 11 ? 12.681 47.713 55.840 1.00 43.60 39 ALA C N 1
ATOM 2866 C CA . ALA C 1 11 ? 12.207 46.407 55.395 1.00 42.58 39 ALA C CA 1
ATOM 2867 C C . ALA C 1 11 ? 11.316 45.821 56.499 1.00 45.96 39 ALA C C 1
ATOM 2868 O O . ALA C 1 11 ? 11.645 45.974 57.681 1.00 43.04 39 ALA C O 1
ATOM 2870 N N . PRO C 1 12 ? 10.140 45.228 56.156 1.00 42.95 40 PRO C N 1
ATOM 2871 C CA . PRO C 1 12 ? 9.305 44.638 57.211 1.00 40.84 40 PRO C CA 1
ATOM 2872 C C . PRO C 1 12 ? 9.938 43.354 57.770 1.00 44.42 40 PRO C C 1
ATOM 2873 O O . PRO C 1 12 ? 10.659 42.651 57.047 1.00 44.89 40 PRO C O 1
ATOM 2877 N N . THR C 1 13 ? 9.681 43.055 59.054 1.00 40.36 41 THR C N 1
ATOM 2878 C CA . THR C 1 13 ? 10.149 41.827 59.709 1.00 42.14 41 THR C CA 1
ATOM 2879 C C . THR C 1 13 ? 8.949 40.989 60.149 1.00 47.08 41 THR C C 1
ATOM 2880 O O . THR C 1 13 ? 9.078 39.794 60.414 1.00 48.43 41 THR C O 1
ATOM 2884 N N . LYS C 1 14 ? 7.784 41.632 60.227 1.00 42.51 42 LYS C N 1
ATOM 2885 C CA . LYS C 1 14 ? 6.537 41.019 60.652 1.00 42.28 42 LYS C CA 1
ATOM 2886 C C . LYS C 1 14 ? 5.344 41.846 60.162 1.00 44.19 42 LYS C C 1
ATOM 2887 O O . LYS C 1 14 ? 5.355 43.079 60.242 1.00 42.25 42 LYS C O 1
ATOM 2893 N N . GLU C 1 15 ? 4.301 41.148 59.717 1.00 40.75 43 GLU C N 1
ATOM 2894 C CA . GLU C 1 15 ? 3.044 41.703 59.217 1.00 40.60 43 GLU C CA 1
ATOM 2895 C C . GLU C 1 15 ? 1.893 40.814 59.641 1.00 48.33 43 GLU C C 1
ATOM 2896 O O . GLU C 1 15 ? 1.952 39.609 59.413 1.00 50.46 43 GLU C O 1
ATOM 2902 N N . SER C 1 16 ? 0.833 41.375 60.211 1.00 45.81 44 SER C N 1
ATOM 2903 C CA . SER C 1 16 ? -0.324 40.545 60.574 1.00 46.97 44 SER C CA 1
ATOM 2904 C C . SER C 1 16 ? -1.600 41.357 60.697 1.00 48.63 44 SER C C 1
ATOM 2905 O O . SER C 1 16 ? -1.596 42.448 61.270 1.00 46.31 44 SER C O 1
ATOM 2908 N N . PRO C 1 17 ? -2.718 40.782 60.241 1.00 47.42 45 PRO C N 1
ATOM 2909 C CA . PRO C 1 17 ? -4.006 41.466 60.388 1.00 48.81 45 PRO C CA 1
ATOM 2910 C C . PRO C 1 17 ? -4.707 41.140 61.723 1.00 56.05 45 PRO C C 1
ATOM 2911 O O . PRO C 1 17 ? -4.443 40.105 62.351 1.00 55.24 45 PRO C O 1
ATOM 2915 N N . TYR C 1 18 ? -5.640 42.018 62.124 1.00 55.34 46 TYR C N 1
ATOM 2916 C CA . TYR C 1 18 ? -6.490 41.898 63.303 1.00 56.96 46 TYR C CA 1
ATOM 2917 C C . TYR C 1 18 ? -7.879 42.465 62.967 1.00 64.04 46 TYR C C 1
ATOM 2918 O O . TYR C 1 18 ? -7.979 43.622 62.569 1.00 63.09 46 TYR C O 1
ATOM 2927 N N . GLU C 1 19 ? -8.956 41.677 63.122 1.00 63.82 47 GLU C N 1
ATOM 2928 C CA . GLU C 1 19 ? -10.286 42.215 62.842 1.00 65.15 47 GLU C CA 1
ATOM 2929 C C . GLU C 1 19 ? -11.213 41.963 64.039 1.00 71.20 47 GLU C C 1
ATOM 2930 O O . GLU C 1 19 ? -12.339 41.476 63.890 1.00 73.09 47 GLU C O 1
ATOM 2936 N N . GLY C 1 20 ? -10.735 42.359 65.216 1.00 67.82 48 GLY C N 1
ATOM 2937 C CA . GLY C 1 20 ? -11.486 42.267 66.466 1.00 69.29 48 GLY C CA 1
ATOM 2938 C C . GLY C 1 20 ? -12.745 43.105 66.428 1.00 77.06 48 GLY C C 1
ATOM 2939 O O . GLY C 1 20 ? -13.769 42.734 67.023 1.00 77.99 48 GLY C O 1
ATOM 2940 N N . ILE C 1 21 ? -12.683 44.222 65.666 1.00 73.86 49 ILE C N 1
ATOM 2941 C CA . ILE C 1 21 ? -13.820 45.097 65.422 1.00 74.91 49 ILE C CA 1
ATOM 2942 C C . ILE C 1 21 ? -14.333 44.715 64.027 1.00 78.43 49 ILE C C 1
ATOM 2943 O O . ILE C 1 21 ? -13.645 44.959 63.038 1.00 77.01 49 ILE C O 1
ATOM 2948 N N . PRO C 1 22 ? -15.507 44.043 63.954 1.00 77.11 50 PRO C N 1
ATOM 2949 C CA . PRO C 1 22 ? -16.032 43.584 62.655 1.00 77.79 50 PRO C CA 1
ATOM 2950 C C . PRO C 1 22 ? -16.110 44.675 61.587 1.00 79.47 50 PRO C C 1
ATOM 2951 O O . PRO C 1 22 ? -16.579 45.789 61.853 1.00 79.23 50 PRO C O 1
ATOM 2955 N N . GLY C 1 23 ? -15.608 44.337 60.396 1.00 74.09 51 GLY C N 1
ATOM 2956 C CA . GLY C 1 23 ? -15.564 45.235 59.248 1.00 73.81 51 GLY C CA 1
ATOM 2957 C C . GLY C 1 23 ? -14.494 46.306 59.367 1.00 74.93 51 GLY C C 1
ATOM 2958 O O . GLY C 1 23 ? -14.426 47.203 58.524 1.00 75.46 51 GLY C O 1
ATOM 2959 N N . ARG C 1 24 ? -13.656 46.236 60.426 1.00 67.44 52 ARG C N 1
ATOM 2960 C CA . ARG C 1 24 ? -12.581 47.207 60.631 1.00 65.00 52 ARG C CA 1
ATOM 2961 C C . ARG C 1 24 ? -11.215 46.467 60.682 1.00 64.81 52 ARG C C 1
ATOM 2962 O O . ARG C 1 24 ? -10.761 46.021 61.734 1.00 63.04 52 ARG C O 1
ATOM 2970 N N . LEU C 1 25 ? -10.590 46.312 59.523 1.00 60.09 53 LEU C N 1
ATOM 2971 C CA . LEU C 1 25 ? -9.320 45.613 59.442 1.00 57.57 53 LEU C CA 1
ATOM 2972 C C . LEU C 1 25 ? -8.167 46.479 59.954 1.00 58.33 53 LEU C C 1
ATOM 2973 O O . LEU C 1 25 ? -7.967 47.604 59.473 1.00 58.82 53 LEU C O 1
ATOM 2978 N N . ARG C 1 26 ? -7.407 45.926 60.919 1.00 48.86 54 ARG C N 1
ATOM 2979 C CA . ARG C 1 26 ? -6.207 46.517 61.475 1.00 45.26 54 ARG C CA 1
ATOM 2980 C C . ARG C 1 26 ? -5.012 45.748 60.915 1.00 50.64 54 ARG C C 1
ATOM 2981 O O . ARG C 1 26 ? -5.068 44.525 60.819 1.00 51.12 54 ARG C O 1
ATOM 2989 N N . TYR C 1 27 ? -3.952 46.457 60.498 1.00 46.46 55 TYR C N 1
ATOM 2990 C CA . TYR C 1 27 ? -2.762 45.794 59.988 1.00 44.76 55 TYR C CA 1
ATOM 2991 C C . TYR C 1 27 ? -1.589 46.234 60.816 1.00 45.82 55 TYR C C 1
ATOM 2992 O O . TYR C 1 27 ? -1.279 47.420 60.870 1.00 45.48 55 TYR C O 1
ATOM 3001 N N . ASN C 1 28 ? -0.983 45.289 61.535 1.00 42.01 56 ASN C N 1
ATOM 3002 C CA . ASN C 1 28 ? 0.159 45.578 62.417 1.00 40.24 56 ASN C CA 1
ATOM 3003 C C . ASN C 1 28 ? 1.436 45.139 61.746 1.00 42.88 56 ASN C C 1
ATOM 3004 O O . ASN C 1 28 ? 1.529 44.004 61.266 1.00 43.71 56 ASN C O 1
ATOM 3009 N N . VAL C 1 29 ? 2.402 46.061 61.668 1.00 37.80 57 VAL C N 1
ATOM 3010 C CA . VAL C 1 29 ? 3.667 45.826 60.983 1.00 36.83 57 VAL C CA 1
ATOM 3011 C C . VAL C 1 29 ? 4.857 46.254 61.832 1.00 41.65 57 VAL C C 1
ATOM 3012 O O . VAL C 1 29 ? 4.854 47.327 62.450 1.00 40.50 57 VAL C O 1
ATOM 3016 N N . ARG C 1 30 ? 5.900 45.418 61.807 1.00 39.58 58 ARG C N 1
ATOM 3017 C CA . ARG C 1 30 ? 7.185 45.680 62.434 1.00 38.44 58 ARG C CA 1
ATOM 3018 C C . ARG C 1 30 ? 8.177 45.891 61.310 1.00 43.10 58 ARG C C 1
ATOM 3019 O O . ARG C 1 30 ? 8.216 45.091 60.372 1.00 44.13 58 ARG C O 1
ATOM 3027 N N . ILE C 1 31 ? 8.919 47.008 61.351 1.00 38.13 59 ILE C N 1
ATOM 3028 C CA . ILE C 1 31 ? 9.911 47.325 60.322 1.00 36.26 59 ILE C CA 1
ATOM 3029 C C . ILE C 1 31 ? 11.268 47.551 60.986 1.00 40.38 59 ILE C C 1
ATOM 3030 O O . ILE C 1 31 ? 11.356 47.763 62.211 1.00 40.06 59 ILE C O 1
ATOM 3035 N N . VAL C 1 32 ? 12.326 47.503 60.181 1.00 36.60 60 VAL C N 1
ATOM 3036 C CA . VAL C 1 32 ? 13.712 47.763 60.617 1.00 35.92 60 VAL C CA 1
ATOM 3037 C C . VAL C 1 32 ? 14.382 48.623 59.565 1.00 40.40 60 VAL C C 1
ATOM 3038 O O . VAL C 1 32 ? 14.003 48.568 58.396 1.00 40.94 60 VAL C O 1
ATOM 3042 N N . LEU C 1 33 ? 15.403 49.394 59.973 1.00 37.18 61 LEU C N 1
ATOM 3043 C CA . LEU C 1 33 ? 16.195 50.231 59.075 1.00 35.84 61 LEU C CA 1
ATOM 3044 C C . LEU C 1 33 ? 17.191 49.379 58.379 1.00 41.58 61 LEU C C 1
ATOM 3045 O O . LEU C 1 33 ? 17.845 48.536 59.017 1.00 41.73 61 LEU C O 1
ATOM 3050 N N . VAL C 1 34 ? 17.339 49.606 57.074 1.00 38.30 62 VAL C N 1
ATOM 3051 C CA . VAL C 1 34 ? 18.291 48.846 56.279 1.00 38.34 62 VAL C CA 1
ATOM 3052 C C . VAL C 1 34 ? 19.236 49.768 55.511 1.00 45.08 62 VAL C C 1
ATOM 3053 O O . VAL C 1 34 ? 18.978 50.964 55.325 1.00 45.38 62 VAL C O 1
ATOM 3057 N N . GLU C 1 35 ? 20.321 49.186 55.028 1.00 43.06 63 GLU C N 1
ATOM 3058 C CA . GLU C 1 35 ? 21.259 49.900 54.162 1.00 43.44 63 GLU C CA 1
ATOM 3059 C C . GLU C 1 35 ? 21.851 48.926 53.179 1.00 47.26 63 GLU C C 1
ATOM 3060 O O . GLU C 1 35 ? 21.790 47.717 53.417 1.00 44.65 63 GLU C O 1
ATOM 3066 N N . GLN C 1 36 ? 22.446 49.440 52.094 1.00 47.80 64 GLN C N 1
ATOM 3067 C CA . GLN C 1 36 ? 23.179 48.587 51.147 1.00 49.80 64 GLN C CA 1
ATOM 3068 C C . GLN C 1 36 ? 24.619 48.420 51.610 1.00 58.33 64 GLN C C 1
ATOM 3069 O O . GLN C 1 36 ? 25.255 49.423 51.956 1.00 58.81 64 GLN C O 1
ATOM 3075 N N . ASP C 1 37 ? 25.152 47.181 51.583 1.00 58.07 65 ASP C N 1
ATOM 3076 C CA . ASP C 1 37 ? 26.567 46.915 51.881 1.00 59.16 65 ASP C CA 1
ATOM 3077 C C . ASP C 1 37 ? 27.382 47.108 50.587 1.00 66.12 65 ASP C C 1
ATOM 3078 O O . ASP C 1 37 ? 26.790 47.362 49.530 1.00 66.65 65 ASP C O 1
ATOM 3083 N N . LYS C 1 38 ? 28.722 46.970 50.666 1.00 65.52 66 LYS C N 1
ATOM 3084 C CA . LYS C 1 38 ? 29.654 47.156 49.547 1.00 67.49 66 LYS C CA 1
ATOM 3085 C C . LYS C 1 38 ? 29.273 46.314 48.309 1.00 70.12 66 LYS C C 1
ATOM 3086 O O . LYS C 1 38 ? 29.403 46.796 47.183 1.00 70.55 66 LYS C O 1
ATOM 3092 N N . GLN C 1 39 ? 28.725 45.097 48.533 1.00 65.63 67 GLN C N 1
ATOM 3093 C CA . GLN C 1 39 ? 28.298 44.136 47.492 1.00 64.77 67 GLN C CA 1
ATOM 3094 C C . GLN C 1 39 ? 26.925 44.468 46.923 1.00 65.31 67 GLN C C 1
ATOM 3095 O O . GLN C 1 39 ? 26.450 43.759 46.026 1.00 64.69 67 GLN C O 1
ATOM 3101 N N . GLY C 1 40 ? 26.284 45.515 47.461 1.00 60.42 68 GLY C N 1
ATOM 3102 C CA . GLY C 1 40 ? 24.958 45.947 47.037 1.00 58.69 68 GLY C CA 1
ATOM 3103 C C . GLY C 1 40 ? 23.813 45.204 47.711 1.00 62.13 68 GLY C C 1
ATOM 3104 O O . GLY C 1 40 ? 22.659 45.373 47.315 1.00 62.37 68 GLY C O 1
ATOM 3105 N N . ASN C 1 41 ? 24.110 44.392 48.743 1.00 57.61 69 ASN C N 1
ATOM 3106 C CA . ASN C 1 41 ? 23.097 43.655 49.494 1.00 56.12 69 ASN C CA 1
ATOM 3107 C C . ASN C 1 41 ? 22.517 44.519 50.593 1.00 57.95 69 ASN C C 1
ATOM 3108 O O . ASN C 1 41 ? 23.225 45.345 51.166 1.00 58.71 69 ASN C O 1
ATOM 3113 N N . TYR C 1 42 ? 21.238 44.325 50.908 1.00 51.41 70 TYR C N 1
ATOM 3114 C CA . TYR C 1 42 ? 20.604 45.086 51.978 1.00 48.54 70 TYR C CA 1
ATOM 3115 C C . TYR C 1 42 ? 20.747 44.323 53.261 1.00 52.52 70 TYR C C 1
ATOM 3116 O O . TYR C 1 42 ? 20.540 43.102 53.306 1.00 53.88 70 TYR C O 1
ATOM 3125 N N . ILE C 1 43 ? 21.204 45.039 54.286 1.00 46.62 71 ILE C N 1
ATOM 3126 C CA . ILE C 1 43 ? 21.465 44.501 55.612 1.00 44.00 71 ILE C CA 1
ATOM 3127 C C . ILE C 1 43 ? 20.809 45.394 56.634 1.00 44.15 71 ILE C C 1
ATOM 3128 O O . ILE C 1 43 ? 20.500 46.546 56.336 1.00 42.86 71 ILE C O 1
ATOM 3133 N N . ALA C 1 44 ? 20.620 44.881 57.841 1.00 39.50 72 ALA C N 1
ATOM 3134 C CA . ALA C 1 44 ? 20.159 45.688 58.950 1.00 38.81 72 ALA C CA 1
ATOM 3135 C C . ALA C 1 44 ? 21.201 46.812 59.158 1.00 44.61 72 ALA C C 1
ATOM 3136 O O . ALA C 1 44 ? 22.409 46.544 59.141 1.00 45.04 72 ALA C O 1
ATOM 3138 N N . ARG C 1 45 ? 20.735 48.060 59.263 1.00 41.12 73 ARG C N 1
ATOM 3139 C CA . ARG C 1 45 ? 21.583 49.220 59.420 1.00 41.98 73 ARG C CA 1
ATOM 3140 C C . ARG C 1 45 ? 22.553 49.044 60.619 1.00 48.04 73 ARG C C 1
ATOM 3141 O O . ARG C 1 45 ? 22.115 48.876 61.757 1.00 49.27 73 ARG C O 1
ATOM 3149 N N . ARG C 1 46 ? 23.859 49.060 60.323 1.00 42.66 74 ARG C N 1
ATOM 3150 C CA . ARG C 1 46 ? 24.971 48.853 61.234 1.00 43.42 74 ARG C CA 1
ATOM 3151 C C . ARG C 1 46 ? 25.023 49.864 62.379 1.00 48.16 74 ARG C C 1
ATOM 3152 O O . ARG C 1 46 ? 25.327 49.484 63.505 1.00 48.34 74 ARG C O 1
ATOM 3160 N N . ASP C 1 47 ? 24.736 51.137 62.095 1.00 45.10 75 ASP C N 1
ATOM 3161 C CA . ASP C 1 47 ? 24.739 52.207 63.077 1.00 44.98 75 ASP C CA 1
ATOM 3162 C C . ASP C 1 47 ? 23.679 53.254 62.699 1.00 48.16 75 ASP C C 1
ATOM 3163 O O . ASP C 1 47 ? 23.772 53.855 61.631 1.00 47.59 75 ASP C O 1
ATOM 3168 N N . SER C 1 48 ? 22.683 53.474 63.575 1.00 43.59 76 SER C N 1
ATOM 3169 C CA . SER C 1 48 ? 21.633 54.456 63.306 1.00 43.15 76 SER C CA 1
ATOM 3170 C C . SER C 1 48 ? 21.718 55.649 64.290 1.00 48.20 76 SER C C 1
ATOM 3171 O O . SER C 1 48 ? 20.791 56.463 64.340 1.00 47.85 76 SER C O 1
ATOM 3174 N N . SER C 1 49 ? 22.854 55.806 65.003 1.00 45.65 77 SER C N 1
ATOM 3175 C CA . SER C 1 49 ? 22.981 56.898 65.988 1.00 46.76 77 SER C CA 1
ATOM 3176 C C . SER C 1 49 ? 22.984 58.306 65.352 1.00 54.90 77 SER C C 1
ATOM 3177 O O . SER C 1 49 ? 22.751 59.278 66.067 1.00 56.66 77 SER C O 1
ATOM 3180 N N . THR C 1 50 ? 23.177 58.402 64.017 1.00 52.15 78 THR C N 1
ATOM 3181 C CA . THR C 1 50 ? 23.191 59.666 63.282 1.00 52.44 78 THR C CA 1
ATOM 3182 C C . THR C 1 50 ? 21.840 59.914 62.598 1.00 56.08 78 THR C C 1
ATOM 3183 O O . THR C 1 50 ? 21.689 60.921 61.896 1.00 59.20 78 THR C O 1
ATOM 3187 N N . VAL C 1 51 ? 20.869 58.989 62.777 1.00 47.62 79 VAL C N 1
ATOM 3188 C CA . VAL C 1 51 ? 19.506 59.121 62.242 1.00 44.94 79 VAL C CA 1
ATOM 3189 C C . VAL C 1 51 ? 18.743 59.974 63.253 1.00 49.85 79 VAL C C 1
ATOM 3190 O O . VAL C 1 51 ? 18.732 59.643 64.439 1.00 50.83 79 VAL C O 1
ATOM 3194 N N . SER C 1 52 ? 18.181 61.101 62.807 1.00 47.02 80 SER C N 1
ATOM 3195 C CA . SER C 1 52 ? 17.455 62.017 63.676 1.00 47.60 80 SER C CA 1
ATOM 3196 C C . SER C 1 52 ? 16.087 61.466 64.082 1.00 52.44 80 SER C C 1
ATOM 3197 O O . SER C 1 52 ? 15.580 60.534 63.450 1.00 52.80 80 SER C O 1
ATOM 3200 N N . LYS C 1 53 ? 15.477 62.074 65.125 1.00 48.26 81 LYS C N 1
ATOM 3201 C CA . LYS C 1 53 ? 14.142 61.761 65.600 1.00 46.34 81 LYS C CA 1
ATOM 3202 C C . LYS C 1 53 ? 13.126 61.983 64.475 1.00 52.03 81 LYS C C 1
ATOM 3203 O O . LYS C 1 53 ? 12.194 61.184 64.293 1.00 52.06 81 LYS C O 1
ATOM 3209 N N . ARG C 1 54 ? 13.340 63.054 63.700 1.00 49.57 82 ARG C N 1
ATOM 3210 C CA . ARG C 1 54 ? 12.486 63.446 62.595 1.00 49.56 82 ARG C CA 1
ATOM 3211 C C . ARG C 1 54 ? 12.526 62.386 61.500 1.00 52.96 82 ARG C C 1
ATOM 3212 O O . ARG C 1 54 ? 11.479 62.028 60.960 1.00 52.23 82 ARG C O 1
ATOM 3220 N N . GLN C 1 55 ? 13.712 61.833 61.220 1.00 50.41 83 GLN C N 1
ATOM 3221 C CA . GLN C 1 55 ? 13.887 60.786 60.214 1.00 48.57 83 GLN C CA 1
ATOM 3222 C C . GLN C 1 55 ? 13.245 59.464 60.655 1.00 48.00 83 GLN C C 1
ATOM 3223 O O . GLN C 1 55 ? 12.655 58.760 59.829 1.00 46.02 83 GLN C O 1
ATOM 3229 N N . LEU C 1 56 ? 13.333 59.148 61.957 1.00 44.59 84 LEU C N 1
ATOM 3230 C CA . LEU C 1 56 ? 12.721 57.956 62.539 1.00 43.33 84 LEU C CA 1
ATOM 3231 C C . LEU C 1 56 ? 11.204 58.033 62.412 1.00 46.30 84 LEU C C 1
ATOM 3232 O O . LEU C 1 56 ? 10.581 57.076 61.964 1.00 45.79 84 LEU C O 1
ATOM 3237 N N . ALA C 1 57 ? 10.624 59.205 62.734 1.00 44.64 85 ALA C N 1
ATOM 3238 C CA . ALA C 1 57 ? 9.187 59.486 62.629 1.00 43.66 85 ALA C CA 1
ATOM 3239 C C . ALA C 1 57 ? 8.723 59.408 61.175 1.00 48.17 85 ALA C C 1
ATOM 3240 O O . ALA C 1 57 ? 7.744 58.733 60.888 1.00 47.83 85 ALA C O 1
ATOM 3242 N N . ALA C 1 58 ? 9.457 60.061 60.250 1.00 45.97 86 ALA C N 1
ATOM 3243 C CA . ALA C 1 58 ? 9.145 60.094 58.813 1.00 44.26 86 ALA C CA 1
ATOM 3244 C C . ALA C 1 58 ? 9.092 58.681 58.218 1.00 48.53 86 ALA C C 1
ATOM 3245 O O . ALA C 1 58 ? 8.296 58.424 57.308 1.00 49.98 86 ALA C O 1
ATOM 3247 N N . THR C 1 59 ? 9.904 57.762 58.765 1.00 43.69 87 THR C N 1
ATOM 3248 C CA . THR C 1 59 ? 9.975 56.365 58.312 1.00 42.02 87 THR C CA 1
ATOM 3249 C C . THR C 1 59 ? 8.637 55.624 58.635 1.00 43.24 87 THR C C 1
ATOM 3250 O O . THR C 1 59 ? 8.056 54.970 57.754 1.00 42.09 87 THR C O 1
ATOM 3254 N N . VAL C 1 60 ? 8.158 55.751 59.881 1.00 37.73 88 VAL C N 1
ATOM 3255 C CA . VAL C 1 60 ? 6.956 55.071 60.334 1.00 37.05 88 VAL C CA 1
ATOM 3256 C C . VAL C 1 60 ? 5.713 55.704 59.720 1.00 45.22 88 VAL C C 1
ATOM 3257 O O . VAL C 1 60 ? 4.760 54.984 59.413 1.00 46.50 88 VAL C O 1
ATOM 3261 N N . ILE C 1 61 ? 5.736 57.026 59.482 1.00 42.99 89 ILE C N 1
ATOM 3262 C CA . ILE C 1 61 ? 4.642 57.711 58.830 1.00 43.22 89 ILE C CA 1
ATOM 3263 C C . ILE C 1 61 ? 4.513 57.174 57.372 1.00 47.52 89 ILE C C 1
ATOM 3264 O O . ILE C 1 61 ? 3.421 56.804 56.954 1.00 50.23 89 ILE C O 1
ATOM 3269 N N . ALA C 1 62 ? 5.623 57.090 56.637 1.00 42.22 90 ALA C N 1
ATOM 3270 C CA . ALA C 1 62 ? 5.647 56.614 55.252 1.00 42.25 90 ALA C CA 1
ATOM 3271 C C . ALA C 1 62 ? 5.252 55.140 55.146 1.00 47.39 90 ALA C C 1
ATOM 3272 O O . ALA C 1 62 ? 4.543 54.751 54.212 1.00 47.94 90 ALA C O 1
ATOM 3274 N N . ALA C 1 63 ? 5.668 54.328 56.130 1.00 44.18 91 ALA C N 1
ATOM 3275 C CA . ALA C 1 63 ? 5.309 52.908 56.163 1.00 42.67 91 ALA C CA 1
ATOM 3276 C C . ALA C 1 63 ? 3.798 52.774 56.410 1.00 45.92 91 ALA C C 1
ATOM 3277 O O . ALA C 1 63 ? 3.137 52.028 55.680 1.00 47.52 91 ALA C O 1
ATOM 3279 N N . ALA C 1 64 ? 3.239 53.554 57.368 1.00 40.96 92 ALA C N 1
ATOM 3280 C CA . ALA C 1 64 ? 1.795 53.547 57.688 1.00 40.91 92 ALA C CA 1
ATOM 3281 C C . ALA C 1 64 ? 0.916 53.862 56.442 1.00 48.06 92 ALA C C 1
ATOM 3282 O O . ALA C 1 64 ? -0.022 53.116 56.138 1.00 48.40 92 ALA C O 1
ATOM 3284 N N . ARG C 1 65 ? 1.283 54.909 55.696 1.00 45.87 93 ARG C N 1
ATOM 3285 C CA . ARG C 1 65 ? 0.603 55.326 54.474 1.00 48.44 93 ARG C CA 1
ATOM 3286 C C . ARG C 1 65 ? 0.678 54.240 53.382 1.00 52.01 93 ARG C C 1
ATOM 3287 O O . ARG C 1 65 ? -0.335 53.931 52.741 1.00 52.97 93 ARG C O 1
ATOM 3295 N N . TYR C 1 66 ? 1.859 53.618 53.232 1.00 47.69 94 TYR C N 1
ATOM 3296 C CA . TYR C 1 66 ? 2.081 52.530 52.287 1.00 46.61 94 TYR C CA 1
ATOM 3297 C C . TYR C 1 66 ? 1.164 51.311 52.585 1.00 50.99 94 TYR C C 1
ATOM 3298 O O . TYR C 1 66 ? 0.444 50.844 51.697 1.00 53.49 94 TYR C O 1
ATOM 3307 N N . TYR C 1 67 ? 1.177 50.822 53.833 1.00 44.62 95 TYR C N 1
ATOM 3308 C CA . TYR C 1 67 ? 0.406 49.639 54.219 1.00 43.79 95 TYR C CA 1
ATOM 3309 C C . TYR C 1 67 ? -1.112 49.852 54.198 1.00 48.66 95 TYR C C 1
ATOM 3310 O O . TYR C 1 67 ? -1.861 48.906 53.883 1.00 48.85 95 TYR C O 1
ATOM 3319 N N . ALA C 1 68 ? -1.564 51.089 54.470 1.00 45.83 96 ALA C N 1
ATOM 3320 C CA . ALA C 1 68 ? -2.999 51.424 54.445 1.00 46.51 96 ALA C CA 1
ATOM 3321 C C . ALA C 1 68 ? -3.543 51.212 53.030 1.00 55.17 96 ALA C C 1
ATOM 3322 O O . ALA C 1 68 ? -4.589 50.585 52.851 1.00 55.49 96 ALA C O 1
ATOM 3324 N N . GLN C 1 69 ? -2.756 51.662 52.032 1.00 52.34 97 GLN C N 1
ATOM 3325 C CA . GLN C 1 69 ? -3.021 51.561 50.614 1.00 52.67 97 GLN C CA 1
ATOM 3326 C C . GLN C 1 69 ? -2.908 50.114 50.117 1.00 57.95 97 GLN C C 1
ATOM 3327 O O . GLN C 1 69 ? -3.826 49.649 49.446 1.00 61.98 97 GLN C O 1
ATOM 3333 N N . GLU C 1 70 ? -1.803 49.417 50.433 1.00 52.34 98 GLU C N 1
ATOM 3334 C CA A GLU C 1 70 ? -1.495 48.051 49.988 0.60 52.23 98 GLU C CA 1
ATOM 3335 C CA B GLU C 1 70 ? -1.606 48.074 49.897 0.40 52.25 98 GLU C CA 1
ATOM 3336 C C . GLU C 1 70 ? -2.497 47.010 50.527 1.00 58.06 98 GLU C C 1
ATOM 3337 O O . GLU C 1 70 ? -2.950 46.126 49.781 1.00 59.70 98 GLU C O 1
ATOM 3348 N N . LYS C 1 71 ? -2.806 47.083 51.829 1.00 53.98 99 LYS C N 1
ATOM 3349 C CA . LYS C 1 71 ? -3.683 46.070 52.417 1.00 53.10 99 LYS C CA 1
ATOM 3350 C C . LYS C 1 71 ? -5.132 46.530 52.546 1.00 60.13 99 LYS C C 1
ATOM 3351 O O . LYS C 1 71 ? -5.984 45.732 52.972 1.00 61.59 99 LYS C O 1
ATOM 3357 N N . ARG C 1 72 ? -5.428 47.796 52.167 1.00 56.34 100 ARG C N 1
ATOM 3358 C CA . ARG C 1 72 ? -6.779 48.380 52.262 1.00 58.13 100 ARG C CA 1
ATOM 3359 C C . ARG C 1 72 ? -7.260 48.257 53.721 1.00 62.21 100 ARG C C 1
ATOM 3360 O O . ARG C 1 72 ? -8.386 47.825 54.014 1.00 64.62 100 ARG C O 1
ATOM 3368 N N . ALA C 1 73 ? -6.361 48.594 54.633 1.00 54.30 101 ALA C N 1
ATOM 3369 C CA . ALA C 1 73 ? -6.627 48.513 56.057 1.00 51.98 101 ALA C CA 1
ATOM 3370 C C . ALA C 1 73 ? -7.258 49.809 56.554 1.00 57.67 101 ALA C C 1
ATOM 3371 O O . ALA C 1 73 ? -6.878 50.892 56.125 1.00 58.76 101 ALA C O 1
ATOM 3373 N N . ALA C 1 74 ? -8.229 49.695 57.445 1.00 54.47 102 ALA C N 1
ATOM 3374 C CA . ALA C 1 74 ? -8.871 50.856 58.047 1.00 55.01 102 ALA C CA 1
ATOM 3375 C C . ALA C 1 74 ? -7.928 51.464 59.133 1.00 56.68 102 ALA C C 1
ATOM 3376 O O . ALA C 1 74 ? -7.970 52.671 59.371 1.00 57.88 102 ALA C O 1
ATOM 3378 N N . VAL C 1 75 ? -7.096 50.616 59.787 1.00 48.07 103 VAL C N 1
ATOM 3379 C CA . VAL C 1 75 ? -6.145 50.991 60.835 1.00 45.84 103 VAL C CA 1
ATOM 3380 C C . VAL C 1 75 ? -4.808 50.312 60.537 1.00 48.54 103 VAL C C 1
ATOM 3381 O O . VAL C 1 75 ? -4.775 49.137 60.178 1.00 47.45 103 VAL C O 1
ATOM 3385 N N . VAL C 1 76 ? -3.704 51.050 60.681 1.00 45.41 104 VAL C N 1
ATOM 3386 C CA . VAL C 1 76 ? -2.355 50.533 60.453 1.00 43.32 104 VAL C CA 1
ATOM 3387 C C . VAL C 1 76 ? -1.449 50.977 61.580 1.00 45.55 104 VAL C C 1
ATOM 3388 O O . VAL C 1 76 ? -1.283 52.180 61.796 1.00 43.58 104 VAL C O 1
ATOM 3392 N N . SER C 1 77 ? -0.836 50.003 62.263 1.00 43.10 105 SER C N 1
ATOM 3393 C CA . SER C 1 77 ? 0.149 50.229 63.317 1.00 42.41 105 SER C CA 1
ATOM 3394 C C . SER C 1 77 ? 1.519 49.843 62.812 1.00 43.41 105 SER C C 1
ATOM 3395 O O . SER C 1 77 ? 1.702 48.729 62.299 1.00 40.47 105 SER C O 1
ATOM 3398 N N . ILE C 1 78 ? 2.470 50.775 62.924 1.00 39.34 106 ILE C N 1
ATOM 3399 C CA . ILE C 1 78 ? 3.847 50.540 62.519 1.00 39.36 106 ILE C CA 1
ATOM 3400 C C . ILE C 1 78 ? 4.765 50.651 63.739 1.00 42.71 106 ILE C C 1
ATOM 3401 O O . ILE C 1 78 ? 4.663 51.618 64.497 1.00 42.31 106 ILE C O 1
ATOM 3406 N N . THR C 1 79 ? 5.657 49.664 63.912 1.00 37.45 107 THR C N 1
ATOM 3407 C CA . THR C 1 79 ? 6.686 49.714 64.936 1.00 36.56 107 THR C CA 1
ATOM 3408 C C . THR C 1 79 ? 8.024 49.587 64.239 1.00 37.54 107 THR C C 1
ATOM 3409 O O . THR C 1 79 ? 8.256 48.607 63.528 1.00 36.86 107 THR C O 1
ATOM 3413 N N . LEU C 1 80 ? 8.900 50.565 64.455 1.00 33.98 108 LEU C N 1
ATOM 3414 C CA . LEU C 1 80 ? 10.270 50.533 63.977 1.00 34.30 108 LEU C CA 1
ATOM 3415 C C . LEU C 1 80 ? 11.146 50.017 65.103 1.00 41.10 108 LEU C C 1
ATOM 3416 O O . LEU C 1 80 ? 11.208 50.630 66.173 1.00 41.97 108 LEU C O 1
ATOM 3421 N N . ASP C 1 81 ? 11.789 48.856 64.877 1.00 39.17 109 ASP C N 1
ATOM 3422 C CA . ASP C 1 81 ? 12.675 48.233 65.870 1.00 37.59 109 ASP C CA 1
ATOM 3423 C C . ASP C 1 81 ? 14.112 48.601 65.586 1.00 41.00 109 ASP C C 1
ATOM 3424 O O . ASP C 1 81 ? 14.452 48.892 64.441 1.00 39.68 109 ASP C O 1
ATOM 3429 N N . SER C 1 82 ? 14.963 48.567 66.633 1.00 38.13 110 SER C N 1
ATOM 3430 C CA . SER C 1 82 ? 16.386 48.905 66.553 1.00 38.00 110 SER C CA 1
ATOM 3431 C C . SER C 1 82 ? 17.134 47.991 65.588 1.00 40.25 110 SER C C 1
ATOM 3432 O O . SER C 1 82 ? 18.109 48.419 64.975 1.00 40.31 110 SER C O 1
ATOM 3435 N N . GLN C 1 83 ? 16.667 46.747 65.448 1.00 36.51 111 GLN C N 1
ATOM 3436 C CA . GLN C 1 83 ? 17.290 45.726 64.587 1.00 37.26 111 GLN C CA 1
ATOM 3437 C C . GLN C 1 83 ? 16.430 44.467 64.562 1.00 42.63 111 GLN C C 1
ATOM 3438 O O . GLN C 1 83 ? 15.598 44.314 65.463 1.00 44.57 111 GLN C O 1
ATOM 3444 N N . PRO C 1 84 ? 16.617 43.531 63.604 1.00 38.33 112 PRO C N 1
ATOM 3445 C CA . PRO C 1 84 ? 15.901 42.243 63.704 1.00 38.81 112 PRO C CA 1
ATOM 3446 C C . PRO C 1 84 ? 16.358 41.492 64.951 1.00 46.45 112 PRO C C 1
ATOM 3447 O O . PRO C 1 84 ? 17.519 41.612 65.351 1.00 47.61 112 PRO C O 1
ATOM 3451 N N . GLY C 1 85 ? 15.470 40.709 65.536 1.00 44.36 113 GLY C N 1
ATOM 3452 C CA . GLY C 1 85 ? 15.818 39.904 66.694 1.00 44.84 113 GLY C CA 1
ATOM 3453 C C . GLY C 1 85 ? 14.653 39.510 67.571 1.00 50.00 113 GLY C C 1
ATOM 3454 O O . GLY C 1 85 ? 13.511 39.878 67.295 1.00 47.83 113 GLY C O 1
ATOM 3455 N N . PRO C 1 86 ? 14.934 38.783 68.683 1.00 49.44 114 PRO C N 1
ATOM 3456 C CA . PRO C 1 86 ? 13.843 38.398 69.609 1.00 49.44 114 PRO C CA 1
ATOM 3457 C C . PRO C 1 86 ? 13.333 39.605 70.425 1.00 53.23 114 PRO C C 1
ATOM 3458 O O . PRO C 1 86 ? 13.896 40.700 70.322 1.00 53.04 114 PRO C O 1
ATOM 3462 N N . ALA C 1 87 ? 12.266 39.412 71.223 1.00 48.47 115 ALA C N 1
ATOM 3463 C CA . ALA C 1 87 ? 11.616 40.458 72.010 1.00 47.08 115 ALA C CA 1
ATOM 3464 C C . ALA C 1 87 ? 12.601 41.287 72.854 1.00 52.52 115 ALA C C 1
ATOM 3465 O O . ALA C 1 87 ? 12.434 42.516 72.948 1.00 51.48 115 ALA C O 1
ATOM 3467 N N . PHE C 1 88 ? 13.616 40.621 73.473 1.00 48.13 116 PHE C N 1
ATOM 3468 C CA . PHE C 1 88 ? 14.566 41.320 74.333 1.00 47.12 116 PHE C CA 1
ATOM 3469 C C . PHE C 1 88 ? 15.953 41.325 73.712 1.00 50.98 116 PHE C C 1
ATOM 3470 O O . PHE C 1 88 ? 16.953 41.314 74.424 1.00 51.75 116 PHE C O 1
ATOM 3478 N N . GLY C 1 89 ? 15.975 41.430 72.382 1.00 46.08 117 GLY C N 1
ATOM 3479 C CA . GLY C 1 89 ? 17.178 41.528 71.576 1.00 45.80 117 GLY C CA 1
ATOM 3480 C C . GLY C 1 89 ? 17.147 42.765 70.710 1.00 48.76 117 GLY C C 1
ATOM 3481 O O . GLY C 1 89 ? 17.987 42.933 69.829 1.00 49.22 117 GLY C O 1
ATOM 3482 N N . LYS C 1 90 ? 16.187 43.655 70.988 1.00 44.26 118 LYS C N 1
ATOM 3483 C CA . LYS C 1 90 ? 15.926 44.873 70.216 1.00 43.68 118 LYS C CA 1
ATOM 3484 C C . LYS C 1 90 ? 15.004 45.753 71.007 1.00 46.91 118 LYS C C 1
ATOM 3485 O O . LYS C 1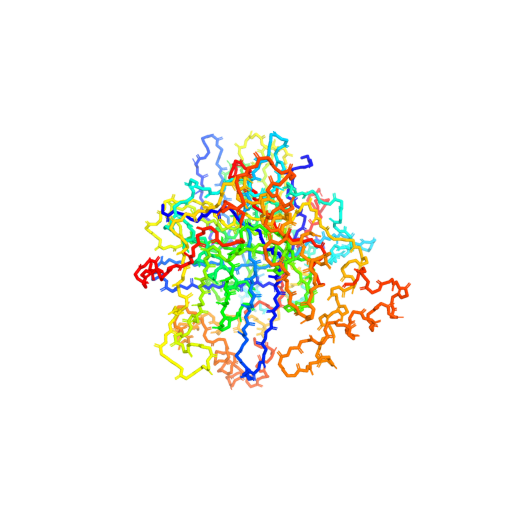 90 ? 14.407 45.289 71.978 1.00 48.71 118 LYS C O 1
ATOM 3491 N N . THR C 1 91 ? 14.890 47.025 70.605 1.00 41.67 119 THR C N 1
ATOM 3492 C CA . THR C 1 91 ? 13.998 48.016 71.229 1.00 39.13 119 THR C CA 1
ATOM 3493 C C . THR C 1 91 ? 13.302 48.843 70.147 1.00 41.27 119 THR C C 1
ATOM 3494 O O . THR C 1 91 ? 13.708 48.838 68.996 1.00 41.59 119 THR C O 1
ATOM 3498 N N . VAL C 1 92 ? 12.254 49.536 70.535 1.00 39.52 120 VAL C N 1
ATOM 3499 C CA . VAL C 1 92 ? 11.425 50.413 69.717 1.00 38.60 120 VAL C CA 1
ATOM 3500 C C . VAL C 1 92 ? 12.136 51.725 69.500 1.00 42.42 120 VAL C C 1
ATOM 3501 O O . VAL C 1 92 ? 12.471 52.412 70.475 1.00 42.28 120 VAL C O 1
ATOM 3505 N N . LEU C 1 93 ? 12.323 52.093 68.218 1.00 38.57 121 LEU C N 1
ATOM 3506 C CA . LEU C 1 93 ? 12.899 53.368 67.822 1.00 37.77 121 LEU C CA 1
ATOM 3507 C C . LEU C 1 93 ? 11.792 54.380 67.466 1.00 40.72 121 LEU C C 1
ATOM 3508 O O . LEU C 1 93 ? 11.992 55.576 67.637 1.00 43.44 121 LEU C O 1
ATOM 3513 N N . ALA C 1 94 ? 10.649 53.912 66.975 1.00 36.23 122 ALA C N 1
ATOM 3514 C CA . ALA C 1 94 ? 9.533 54.762 66.559 1.00 37.17 122 ALA C CA 1
ATOM 3515 C C . ALA C 1 94 ? 8.261 53.965 66.382 1.00 41.96 122 ALA C C 1
ATOM 3516 O O . ALA C 1 94 ? 8.314 52.775 66.072 1.00 40.80 122 ALA C O 1
ATOM 3518 N N . THR C 1 95 ? 7.108 54.631 66.570 1.00 39.80 123 THR C N 1
ATOM 3519 C CA . THR C 1 95 ? 5.762 54.060 66.394 1.00 39.78 123 THR C CA 1
ATOM 3520 C C . THR C 1 95 ? 4.811 55.088 65.789 1.00 45.83 123 THR C C 1
ATOM 3521 O O . THR C 1 95 ? 4.992 56.300 65.969 1.00 46.26 123 THR C O 1
ATOM 3525 N N . ALA C 1 96 ? 3.770 54.593 65.104 1.00 43.18 124 ALA C N 1
ATOM 3526 C CA . ALA C 1 96 ? 2.692 55.405 64.535 1.00 43.62 124 ALA C CA 1
ATOM 3527 C C . ALA C 1 96 ? 1.501 54.535 64.195 1.00 48.09 124 ALA C C 1
ATOM 3528 O O . ALA C 1 96 ? 1.656 53.436 63.661 1.00 48.08 124 ALA C O 1
ATOM 3530 N N . THR C 1 97 ? 0.308 55.015 64.539 1.00 45.68 125 THR C N 1
ATOM 3531 C CA . THR C 1 97 ? -0.957 54.367 64.201 1.00 45.59 125 THR C CA 1
ATOM 3532 C C . THR C 1 97 ? -1.718 55.345 63.310 1.00 49.61 125 THR C C 1
ATOM 3533 O O . THR C 1 97 ? -1.858 56.527 63.632 1.00 49.15 125 THR C O 1
ATOM 3537 N N . TYR C 1 98 ? -2.161 54.836 62.162 1.00 46.57 126 TYR C N 1
ATOM 3538 C CA . TYR C 1 98 ? -2.863 55.580 61.123 1.00 45.57 126 TYR C CA 1
ATOM 3539 C C . TYR C 1 98 ? -4.251 54.986 60.862 1.00 50.28 126 TYR C C 1
ATOM 3540 O O . TYR C 1 98 ? -4.383 53.789 60.620 1.00 50.16 126 TYR C O 1
ATOM 3549 N N . ALA C 1 99 ? -5.281 55.828 60.949 1.00 47.86 127 ALA C N 1
ATOM 3550 C CA . ALA C 1 99 ? -6.673 55.500 60.654 1.00 48.52 127 ALA C CA 1
ATOM 3551 C C . ALA C 1 99 ? -7.137 56.472 59.559 1.00 56.58 127 ALA C C 1
ATOM 3552 O O . ALA C 1 99 ? -7.638 57.557 59.890 1.00 58.55 127 ALA C O 1
ATOM 3554 N N . PRO C 1 100 ? -6.912 56.146 58.248 1.00 53.68 128 PRO C N 1
ATOM 3555 C CA . PRO C 1 100 ? -7.250 57.106 57.174 1.00 55.63 128 PRO C CA 1
ATOM 3556 C C . PRO C 1 100 ? -8.630 57.738 57.250 1.00 63.63 128 PRO C C 1
ATOM 3557 O O . PRO C 1 100 ? -8.741 58.919 56.908 1.00 66.27 128 PRO C O 1
ATOM 3561 N N . ASP C 1 101 ? -9.666 57.002 57.737 1.00 60.09 129 ASP C N 1
ATOM 3562 C CA . ASP C 1 101 ? -11.038 57.544 57.802 1.00 60.72 129 ASP C CA 1
ATOM 3563 C C . ASP C 1 101 ? -11.268 58.488 59.013 1.00 63.78 129 ASP C C 1
ATOM 3564 O O . ASP C 1 101 ? -12.363 59.024 59.158 1.00 66.30 129 ASP C O 1
ATOM 3569 N N . GLY C 1 102 ? -10.248 58.678 59.845 1.00 57.33 130 GLY C N 1
ATOM 3570 C CA . GLY C 1 102 ? -10.284 59.576 60.998 1.00 57.25 130 GLY C CA 1
ATOM 3571 C C . GLY C 1 102 ? -11.148 59.146 62.161 1.00 58.91 130 GLY C C 1
ATOM 3572 O O . GLY C 1 102 ? -11.597 59.995 62.943 1.00 59.18 130 GLY C O 1
ATOM 3573 N N . LYS C 1 103 ? -11.365 57.823 62.283 1.00 54.48 131 LYS C N 1
ATOM 3574 C CA . LYS C 1 103 ? -12.216 57.210 63.299 1.00 55.27 131 LYS C CA 1
ATOM 3575 C C . LYS C 1 103 ? -11.442 56.267 64.246 1.00 59.95 131 LYS C C 1
ATOM 3576 O O . LYS C 1 103 ? -12.057 55.427 64.902 1.00 60.79 131 LYS C O 1
ATOM 3582 N N . GLY C 1 104 ? -10.127 56.463 64.353 1.00 55.30 132 GLY C N 1
ATOM 3583 C CA . GLY C 1 104 ? -9.245 55.693 65.221 1.00 53.32 132 GLY C CA 1
ATOM 3584 C C . GLY C 1 104 ? -9.287 54.187 65.084 1.00 56.89 132 GLY C C 1
ATOM 3585 O O . GLY C 1 104 ? -9.646 53.655 64.033 1.00 56.94 132 GLY C O 1
ATOM 3586 N N . VAL C 1 105 ? -8.916 53.497 66.147 1.00 54.44 133 VAL C N 1
ATOM 3587 C CA . VAL C 1 105 ? -8.921 52.037 66.208 1.00 55.73 133 VAL C CA 1
ATOM 3588 C C . VAL C 1 105 ? -10.382 51.507 66.263 1.00 64.64 133 VAL C C 1
ATOM 3589 O O . VAL C 1 105 ? -10.724 50.591 65.509 1.00 65.21 133 VAL C O 1
ATOM 3593 N N . SER C 1 106 ? -11.237 52.125 67.111 1.00 63.83 134 SER C N 1
ATOM 3594 C CA . SER C 1 106 ? -12.609 51.698 67.392 1.00 65.36 134 SER C CA 1
ATOM 3595 C C . SER C 1 106 ? -13.597 51.894 66.255 1.00 73.27 134 SER C C 1
ATOM 3596 O O . SER C 1 106 ? -14.544 51.112 66.156 1.00 75.49 134 SER C O 1
ATOM 3599 N N . GLY C 1 107 ? -13.422 52.945 65.460 1.00 69.84 135 GLY C N 1
ATOM 3600 C CA . GLY C 1 107 ? -14.356 53.275 64.392 1.00 71.46 135 GLY C CA 1
ATOM 3601 C C . GLY C 1 107 ? -15.313 54.370 64.815 1.00 78.94 135 GLY C C 1
ATOM 3602 O O . GLY C 1 107 ? -16.122 54.829 64.006 1.00 80.65 135 GLY C O 1
ATOM 3603 N N . SER C 1 108 ? -15.221 54.793 66.098 1.00 76.57 136 SER C N 1
ATOM 3604 C CA . SER C 1 108 ? -16.023 55.860 66.709 1.00 78.29 136 SER C CA 1
ATOM 3605 C C . SER C 1 108 ? -15.105 56.868 67.456 1.00 80.31 136 SER C C 1
ATOM 3606 O O . SER C 1 108 ? -15.591 57.717 68.207 1.00 81.87 136 SER C O 1
ATOM 3609 N N . ASP C 1 109 ? -13.779 56.786 67.219 1.00 73.82 137 ASP C N 1
ATOM 3610 C CA . ASP C 1 109 ? -12.816 57.749 67.760 1.00 71.95 137 ASP C CA 1
ATOM 3611 C C . ASP C 1 109 ? -12.815 58.971 66.820 1.00 73.92 137 ASP C C 1
ATOM 3612 O O . ASP C 1 109 ? -13.596 59.009 65.855 1.00 73.71 137 ASP C O 1
ATOM 3617 N N . ASP C 1 110 ? -11.965 59.966 67.102 1.00 69.10 138 ASP C N 1
ATOM 3618 C CA . ASP C 1 110 ? -11.908 61.154 66.271 1.00 70.29 138 ASP C CA 1
ATOM 3619 C C . ASP C 1 110 ? -10.442 61.546 66.029 1.00 70.73 138 ASP C C 1
ATOM 3620 O O . ASP C 1 110 ? -9.989 62.626 66.411 1.00 73.32 138 ASP C O 1
ATOM 3625 N N . TRP C 1 111 ? -9.700 60.647 65.393 1.00 61.16 139 TRP C N 1
ATOM 3626 C CA . TRP C 1 111 ? -8.296 60.876 65.071 1.00 58.08 139 TRP C CA 1
ATOM 3627 C C . TRP C 1 111 ? -7.871 60.048 63.889 1.00 60.17 139 TRP C C 1
ATOM 3628 O O . TRP C 1 111 ? -8.400 58.958 63.661 1.00 59.01 139 TRP C O 1
ATOM 3639 N N . THR C 1 112 ? -6.856 60.552 63.187 1.00 56.51 140 THR C N 1
ATOM 3640 C CA . THR C 1 112 ? -6.257 59.933 62.003 1.00 55.30 140 THR C CA 1
ATOM 3641 C C . THR C 1 112 ? -4.892 59.363 62.383 1.00 55.34 140 THR C C 1
ATOM 3642 O O . THR C 1 112 ? -4.537 58.273 61.932 1.00 52.59 140 THR C O 1
ATOM 3646 N N . TRP C 1 113 ? -4.135 60.098 63.221 1.00 51.09 141 TRP C N 1
ATOM 3647 C CA . TRP C 1 113 ? -2.824 59.675 63.695 1.00 47.53 141 TRP C CA 1
ATOM 3648 C C . TRP C 1 113 ? -2.797 59.633 65.228 1.00 51.91 141 TRP C C 1
ATOM 3649 O O . TRP C 1 113 ? -3.351 60.511 65.899 1.00 53.30 141 TRP C O 1
ATOM 3660 N N . ASN C 1 114 ? -2.171 58.593 65.778 1.00 46.17 142 ASN C N 1
ATOM 3661 C CA . ASN C 1 114 ? -2.021 58.420 67.224 1.00 44.58 142 ASN C CA 1
ATOM 3662 C C . ASN C 1 114 ? -0.821 57.545 67.508 1.00 48.99 142 ASN C C 1
ATOM 3663 O O . ASN C 1 114 ? -0.268 56.957 66.573 1.00 49.14 142 ASN C O 1
ATOM 3668 N N . THR C 1 115 ? -0.423 57.437 68.792 1.00 45.33 143 THR C N 1
ATOM 3669 C CA . THR C 1 115 ? 0.672 56.595 69.294 1.00 42.78 143 THR C CA 1
ATOM 3670 C C . THR C 1 115 ? 1.947 57.005 68.571 1.00 44.88 143 THR C C 1
ATOM 3671 O O . THR C 1 115 ? 2.675 56.175 68.060 1.00 45.19 143 THR C O 1
ATOM 3675 N N . LEU C 1 116 ? 2.184 58.310 68.496 1.00 43.29 144 LEU C N 1
ATOM 3676 C CA . LEU C 1 116 ? 3.324 58.865 67.786 1.00 42.98 144 LEU C CA 1
ATOM 3677 C C . LEU C 1 116 ? 4.498 58.910 68.725 1.00 47.31 144 LEU C C 1
ATOM 3678 O O . LEU C 1 116 ? 4.479 59.641 69.714 1.00 48.65 144 LEU C O 1
ATOM 3683 N N . GLN C 1 117 ? 5.471 58.050 68.479 1.00 42.31 145 GLN C N 1
ATOM 3684 C CA . GLN C 1 117 ? 6.678 57.985 69.297 1.00 43.01 145 GLN C CA 1
ATOM 3685 C C . GLN C 1 117 ? 7.888 57.879 68.446 1.00 49.08 145 GLN C C 1
ATOM 3686 O O . GLN C 1 117 ? 7.824 57.313 67.343 1.00 50.98 145 GLN C O 1
ATOM 3692 N N . ALA C 1 118 ? 8.992 58.436 68.940 1.00 44.73 146 ALA C N 1
ATOM 3693 C CA . ALA C 1 118 ? 10.287 58.328 68.272 1.00 45.45 146 ALA C CA 1
ATOM 3694 C C . ALA C 1 118 ? 11.378 58.578 69.298 1.00 52.13 146 ALA C C 1
ATOM 3695 O O . ALA C 1 118 ? 11.195 59.414 70.177 1.00 55.00 146 ALA C O 1
ATOM 3697 N N . THR C 1 119 ? 12.477 57.825 69.228 1.00 46.64 147 THR C N 1
ATOM 3698 C CA . THR C 1 119 ? 13.625 58.018 70.125 1.00 46.47 147 THR C CA 1
ATOM 3699 C C . THR C 1 119 ? 14.391 59.266 69.639 1.00 51.34 147 THR C C 1
ATOM 3700 O O . THR C 1 119 ? 14.313 59.582 68.450 1.00 51.00 147 THR C O 1
ATOM 3704 N N . PRO C 1 120 ? 15.152 59.981 70.496 1.00 49.31 148 PRO C N 1
ATOM 3705 C CA . PRO C 1 120 ? 15.865 61.185 70.000 1.00 50.71 148 PRO C CA 1
ATOM 3706 C C . PRO C 1 120 ? 16.921 60.904 68.911 1.00 53.48 148 PRO C C 1
ATOM 3707 O O . PRO C 1 120 ? 17.360 61.830 68.226 1.00 54.86 148 PRO C O 1
ATOM 3711 N N . ARG C 1 121 ? 17.303 59.633 68.753 1.00 47.47 149 ARG C N 1
ATOM 3712 C CA . ARG C 1 121 ? 18.292 59.115 67.805 1.00 47.52 149 ARG C CA 1
ATOM 3713 C C . ARG C 1 121 ? 18.174 57.600 67.687 1.00 51.05 149 ARG C C 1
ATOM 3714 O O . ARG C 1 121 ? 17.538 56.956 68.525 1.00 49.12 149 ARG C O 1
ATOM 3722 N N . GLY C 1 122 ? 18.859 57.034 66.701 1.00 48.88 150 GLY C N 1
ATOM 3723 C CA . GLY C 1 122 ? 19.001 55.584 66.569 1.00 46.88 150 GLY C CA 1
ATOM 3724 C C . GLY C 1 122 ? 20.135 55.098 67.466 1.00 47.99 150 GLY C C 1
ATOM 3725 O O . GLY C 1 122 ? 20.627 55.855 68.307 1.00 48.30 150 GLY C O 1
ATOM 3726 N N . LEU C 1 123 ? 20.577 53.850 67.297 1.00 42.62 151 LEU C N 1
ATOM 3727 C CA . LEU C 1 123 ? 21.612 53.289 68.174 1.00 42.28 151 LEU C CA 1
ATOM 3728 C C . LEU C 1 123 ? 22.958 53.080 67.494 1.00 46.23 151 LEU C C 1
ATOM 3729 O O . LEU C 1 123 ? 23.028 52.904 66.273 1.00 46.60 151 LEU C O 1
ATOM 3734 N N . THR C 1 124 ? 24.034 53.105 68.295 1.00 43.54 152 THR C N 1
ATOM 3735 C CA . THR C 1 124 ? 25.394 52.876 67.784 1.00 45.17 152 THR C CA 1
ATOM 3736 C C . THR C 1 124 ? 25.586 51.388 67.524 1.00 49.16 152 THR C C 1
ATOM 3737 O O . THR C 1 124 ? 24.854 50.568 68.085 1.00 48.32 152 THR C O 1
ATOM 3741 N N . ALA C 1 125 ? 26.593 51.029 66.724 1.00 46.06 153 ALA C N 1
ATOM 3742 C CA . ALA C 1 125 ? 26.930 49.631 66.475 1.00 45.02 153 ALA C CA 1
ATOM 3743 C C . ALA C 1 125 ? 27.159 48.893 67.820 1.00 50.41 153 ALA C C 1
ATOM 3744 O O . ALA C 1 125 ? 26.730 47.749 67.969 1.00 51.40 153 ALA C O 1
ATOM 3746 N N . GLN C 1 126 ? 27.799 49.558 68.795 1.00 46.90 154 GLN C N 1
ATOM 3747 C CA . GLN C 1 126 ? 28.061 48.963 70.107 1.00 47.56 154 GLN C CA 1
ATOM 3748 C C . GLN C 1 126 ? 26.774 48.730 70.887 1.00 51.97 154 GLN C C 1
ATOM 3749 O O . GLN C 1 126 ? 26.600 47.658 71.461 1.00 52.67 154 GLN C O 1
ATOM 3755 N N . GLU C 1 127 ? 25.862 49.714 70.879 1.00 46.71 155 GLU C N 1
ATOM 3756 C CA . GLU C 1 127 ? 24.574 49.613 71.546 1.00 44.67 155 GLU C CA 1
ATOM 3757 C C . GLU C 1 127 ? 23.743 48.470 70.954 1.00 45.17 155 GLU C C 1
ATOM 3758 O O . GLU C 1 127 ? 23.107 47.716 71.693 1.00 45.74 155 GLU C O 1
ATOM 3764 N N . LEU C 1 128 ? 23.788 48.321 69.634 1.00 40.71 156 LEU C N 1
ATOM 3765 C CA . LEU C 1 128 ? 23.087 47.281 68.879 1.00 39.14 156 LEU C CA 1
ATOM 3766 C C . LEU C 1 128 ? 23.666 45.895 69.170 1.00 45.64 156 LEU C C 1
ATOM 3767 O O . LEU C 1 128 ? 22.901 44.939 69.302 1.00 45.84 156 LEU C O 1
ATOM 3772 N N . LYS C 1 129 ? 25.012 45.792 69.293 1.00 43.53 157 LYS C N 1
ATOM 3773 C CA . LYS C 1 129 ? 25.703 44.559 69.631 1.00 44.37 157 LYS C CA 1
ATOM 3774 C C . LYS C 1 129 ? 25.333 44.162 71.074 1.00 49.16 157 LYS C C 1
ATOM 3775 O O . LYS C 1 129 ? 25.058 42.984 71.323 1.00 50.56 157 LYS C O 1
ATOM 3781 N N . ILE C 1 130 ? 25.270 45.151 71.996 1.00 45.10 158 ILE C N 1
ATOM 3782 C CA . ILE C 1 130 ? 24.880 44.939 73.400 1.00 45.96 158 ILE C CA 1
ATOM 3783 C C . ILE C 1 130 ? 23.473 44.291 73.450 1.00 50.67 158 ILE C C 1
ATOM 3784 O O . ILE C 1 130 ? 23.302 43.275 74.137 1.00 51.97 158 ILE C O 1
ATOM 3789 N N . GLN C 1 131 ? 22.501 44.861 72.694 1.00 44.57 159 GLN C N 1
ATOM 3790 C CA . GLN C 1 131 ? 21.111 44.393 72.567 1.00 41.55 159 GLN C CA 1
ATOM 3791 C C . GLN C 1 131 ? 21.028 42.968 72.049 1.00 47.44 159 GLN C C 1
ATOM 3792 O O . GLN C 1 131 ? 20.237 42.157 72.548 1.00 45.88 159 GLN C O 1
ATOM 3798 N N . CYS C 1 132 ? 21.864 42.664 71.059 1.00 46.68 160 CYS C N 1
ATOM 3799 C CA . CYS C 1 132 ? 21.945 41.359 70.428 1.00 48.98 160 CYS C CA 1
ATOM 3800 C C . CYS C 1 132 ? 22.446 40.309 71.452 1.00 51.30 160 CYS C C 1
ATOM 3801 O O . CYS C 1 132 ? 21.825 39.257 71.639 1.00 49.67 160 CYS C O 1
ATOM 3804 N N . LEU C 1 133 ? 23.511 40.646 72.172 1.00 49.55 161 LEU C N 1
ATOM 3805 C CA . LEU C 1 133 ? 24.057 39.783 73.224 1.00 51.43 161 LEU C CA 1
ATOM 3806 C C . LEU C 1 133 ? 23.036 39.583 74.361 1.00 53.66 161 LEU C C 1
ATOM 3807 O O . LEU C 1 133 ? 22.850 38.452 74.807 1.00 55.44 161 LEU C O 1
ATOM 3812 N N . TRP C 1 134 ? 22.331 40.655 74.757 1.00 47.26 162 TRP C N 1
ATOM 3813 C CA . TRP C 1 134 ? 21.271 40.632 75.775 1.00 46.36 162 TRP C CA 1
ATOM 3814 C C . TRP C 1 134 ? 20.219 39.573 75.458 1.00 50.28 162 TRP C C 1
ATOM 3815 O O . TRP C 1 134 ? 19.988 38.704 76.294 1.00 50.27 162 TRP C O 1
ATOM 3826 N N . GLY C 1 135 ? 19.638 39.643 74.249 1.00 46.61 163 GLY C N 1
ATOM 3827 C CA . GLY C 1 135 ? 18.606 38.732 73.765 1.00 45.69 163 GLY C CA 1
ATOM 3828 C C . GLY C 1 135 ? 19.041 37.287 73.663 1.00 52.68 163 GLY C C 1
ATOM 3829 O O . GLY C 1 135 ? 18.218 36.377 73.862 1.00 53.20 163 GLY C O 1
ATOM 3830 N N . GLU C 1 136 ? 20.344 37.072 73.339 1.00 49.15 164 GLU C N 1
ATOM 3831 C CA . GLU C 1 136 ? 20.935 35.746 73.170 1.00 49.47 164 GLU C CA 1
ATOM 3832 C C . GLU C 1 136 ? 21.293 35.087 74.477 1.00 53.44 164 GLU C C 1
ATOM 3833 O O . GLU C 1 136 ? 21.192 33.865 74.606 1.00 56.46 164 GLU C O 1
ATOM 3847 N N . ARG C 1 138 ? 20.247 36.337 77.928 1.00 49.45 166 ARG C N 1
ATOM 3848 C CA . ARG C 1 138 ? 19.308 36.488 79.053 1.00 50.65 166 ARG C CA 1
ATOM 3849 C C . ARG C 1 138 ? 18.706 35.158 79.570 1.00 58.65 166 ARG C C 1
ATOM 3850 O O . ARG C 1 138 ? 18.431 35.043 80.767 1.00 60.29 166 ARG C O 1
ATOM 3858 N N . GLY C 1 139 ? 18.511 34.189 78.674 1.00 56.72 167 GLY C N 1
ATOM 3859 C CA . GLY C 1 139 ? 17.949 32.882 78.998 1.00 58.29 167 GLY C CA 1
ATOM 3860 C C . GLY C 1 139 ? 18.788 32.092 79.970 1.00 64.32 167 GLY C C 1
ATOM 3861 O O . GLY C 1 139 ? 18.249 31.277 80.712 1.00 67.01 167 GLY C O 1
ATOM 3862 N N . LYS C 1 140 ? 20.101 32.340 79.991 1.00 60.50 168 LYS C N 1
ATOM 3863 C CA . LYS C 1 140 ? 21.050 31.689 80.893 1.00 63.13 168 LYS C CA 1
ATOM 3864 C C . LYS C 1 140 ? 21.155 32.427 82.238 1.00 66.63 168 LYS C C 1
ATOM 3865 O O . LYS C 1 140 ? 21.868 31.951 83.117 1.00 69.86 168 LYS C O 1
ATOM 3871 N N . PHE C 1 141 ? 20.459 33.572 82.396 1.00 58.62 169 PHE C N 1
ATOM 3872 C CA . PHE C 1 141 ? 20.525 34.429 83.579 1.00 57.55 169 PHE C CA 1
ATOM 3873 C C . PHE C 1 141 ? 19.146 34.610 84.238 1.00 62.78 169 PHE C C 1
ATOM 3874 O O . PHE C 1 141 ? 18.883 35.645 84.866 1.00 60.45 169 PHE C O 1
ATOM 3882 N N . GLN C 1 142 ? 18.281 33.588 84.130 1.00 60.69 170 GLN C N 1
ATOM 3883 C CA . GLN C 1 142 ? 16.950 33.649 84.733 1.00 59.15 170 GLN C CA 1
ATOM 3884 C C . GLN C 1 142 ? 16.980 33.151 86.164 1.00 62.72 170 GLN C C 1
ATOM 3885 O O . GLN C 1 142 ? 17.441 32.037 86.415 1.00 65.98 170 GLN C O 1
ATOM 3891 N N . VAL C 1 143 ? 16.529 33.995 87.108 1.00 56.33 171 VAL C N 1
ATOM 3892 C CA . VAL C 1 143 ? 16.450 33.664 88.536 1.00 57.90 171 VAL C CA 1
ATOM 3893 C C . VAL C 1 143 ? 15.062 34.087 89.036 1.00 64.84 171 VAL C C 1
ATOM 3894 O O . VAL C 1 143 ? 14.774 35.288 89.061 1.00 65.41 171 VAL C O 1
ATOM 3898 N N . ASP C 1 144 ? 14.214 33.116 89.429 1.00 62.96 172 ASP C N 1
ATOM 3899 C CA . ASP C 1 144 ? 12.837 33.306 89.939 1.00 63.54 172 ASP C CA 1
ATOM 3900 C C . ASP C 1 144 ? 11.953 34.140 88.978 1.00 68.30 172 ASP C C 1
ATOM 3901 O O . ASP C 1 144 ? 11.320 35.119 89.390 1.00 68.97 172 ASP C O 1
ATOM 3906 N N . GLY C 1 145 ? 11.940 33.731 87.708 1.00 63.49 173 GLY C N 1
ATOM 3907 C CA . GLY C 1 145 ? 11.163 34.334 86.631 1.00 60.21 173 GLY C CA 1
ATOM 3908 C C . GLY C 1 145 ? 11.624 35.697 86.168 1.00 61.23 173 GLY C C 1
ATOM 3909 O O . GLY C 1 145 ? 10.909 36.359 85.404 1.00 59.95 173 GLY C O 1
ATOM 3910 N N . SER C 1 146 ? 12.821 36.124 86.614 1.00 56.63 174 SER C N 1
ATOM 3911 C CA A SER C 1 146 ? 13.385 37.436 86.273 0.50 53.63 174 SER C CA 1
ATOM 3912 C CA B SER C 1 146 ? 13.383 37.437 86.291 0.50 54.13 174 SER C CA 1
ATOM 3913 C C . SER C 1 146 ? 14.863 37.343 85.922 1.00 56.47 174 SER C C 1
ATOM 3914 O O . SER C 1 146 ? 15.577 36.516 86.469 1.00 59.16 174 SER C O 1
ATOM 3919 N N . THR C 1 147 ? 15.315 38.209 85.017 1.00 49.77 175 THR C N 1
ATOM 3920 C CA . THR C 1 147 ? 16.692 38.294 84.570 1.00 49.12 175 THR C CA 1
ATOM 3921 C C . THR C 1 147 ? 17.555 38.872 85.693 1.00 56.20 175 THR C C 1
ATOM 3922 O O . THR C 1 147 ? 17.233 39.921 86.254 1.00 57.12 175 THR C O 1
ATOM 3926 N N . ASP C 1 148 ? 18.646 38.185 86.025 1.00 53.96 176 ASP C N 1
ATOM 3927 C CA . ASP C 1 148 ? 19.638 38.682 86.958 1.00 54.62 176 ASP C CA 1
ATOM 3928 C C . ASP C 1 148 ? 20.472 39.708 86.157 1.00 56.44 176 ASP C C 1
ATOM 3929 O O . ASP C 1 148 ? 21.461 39.358 85.501 1.00 54.26 176 ASP C O 1
ATOM 3934 N N . GLU C 1 149 ? 19.993 40.968 86.153 1.00 53.18 177 GLU C N 1
ATOM 3935 C CA . GLU C 1 149 ? 20.586 42.073 85.400 1.00 52.59 177 GLU C CA 1
ATOM 3936 C C . GLU C 1 149 ? 22.053 42.337 85.766 1.00 56.75 177 GLU C C 1
ATOM 3937 O O . GLU C 1 149 ? 22.846 42.607 84.873 1.00 57.16 177 GLU C O 1
ATOM 3943 N N . ARG C 1 150 ? 22.389 42.248 87.053 1.00 53.74 178 ARG C N 1
ATOM 3944 C CA A ARG C 1 150 ? 23.730 42.475 87.592 0.50 55.06 178 ARG C CA 1
ATOM 3945 C CA B ARG C 1 150 ? 23.732 42.488 87.586 0.50 55.45 178 ARG C CA 1
ATOM 3946 C C . ARG C 1 150 ? 24.759 41.559 86.895 1.00 61.64 178 ARG C C 1
ATOM 3947 O O . ARG C 1 150 ? 25.768 42.049 86.375 1.00 62.90 178 ARG C O 1
ATOM 3962 N N . ARG C 1 151 ? 24.482 40.232 86.881 1.00 57.55 179 ARG C N 1
ATOM 3963 C CA A ARG C 1 151 ? 25.376 39.242 86.294 0.50 57.66 179 ARG C CA 1
ATOM 3964 C CA B ARG C 1 151 ? 25.348 39.212 86.295 0.50 57.64 179 ARG C CA 1
ATOM 3965 C C . ARG C 1 151 ? 25.274 39.240 84.777 1.00 59.75 179 ARG C C 1
ATOM 3966 O O . ARG C 1 151 ? 26.282 38.999 84.128 1.00 61.14 179 ARG C O 1
ATOM 3981 N N . LEU C 1 152 ? 24.100 39.584 84.210 1.00 53.34 180 LEU C N 1
ATOM 3982 C CA . LEU C 1 152 ? 23.963 39.661 82.758 1.00 51.29 180 LEU C CA 1
ATOM 3983 C C . LEU C 1 152 ? 24.761 40.863 82.219 1.00 57.88 180 LEU C C 1
ATOM 3984 O O . LEU C 1 152 ? 25.501 40.711 81.241 1.00 58.26 180 LEU C O 1
ATOM 3989 N N . LYS C 1 153 ? 24.646 42.027 82.883 1.00 55.62 181 LYS C N 1
ATOM 3990 C CA . LYS C 1 153 ? 25.404 43.231 82.528 1.00 55.45 181 LYS C CA 1
ATOM 3991 C C . LYS C 1 153 ? 26.886 42.954 82.557 1.00 60.13 181 LYS C C 1
ATOM 3992 O O . LYS C 1 153 ? 27.584 43.317 81.623 1.00 59.86 181 LYS C O 1
ATOM 3998 N N . ALA C 1 154 ? 27.365 42.285 83.614 1.00 58.04 182 ALA C N 1
ATOM 3999 C CA . ALA C 1 154 ? 28.777 41.988 83.804 1.00 58.62 182 ALA C CA 1
ATOM 4000 C C . ALA C 1 154 ? 29.317 41.016 82.766 1.00 62.77 182 ALA C C 1
ATOM 4001 O O . ALA C 1 154 ? 30.433 41.211 82.281 1.00 64.27 182 ALA C O 1
ATOM 4003 N N . ALA C 1 155 ? 28.536 39.979 82.420 1.00 57.60 183 ALA C N 1
ATOM 4004 C CA . ALA C 1 155 ? 28.928 38.963 81.442 1.00 56.44 183 ALA C CA 1
ATOM 4005 C C . ALA C 1 155 ? 29.012 39.537 80.046 1.00 64.68 183 ALA C C 1
ATOM 4006 O O . ALA C 1 155 ? 29.863 39.092 79.271 1.00 68.15 183 ALA C O 1
ATOM 4008 N N . ILE C 1 156 ? 28.113 40.486 79.694 1.00 59.75 184 ILE C N 1
ATOM 4009 C CA . ILE C 1 156 ? 28.134 41.114 78.377 1.00 57.80 184 ILE C CA 1
ATOM 4010 C C . ILE C 1 156 ? 29.359 42.028 78.323 1.00 67.05 184 ILE C C 1
ATOM 4011 O O . ILE C 1 156 ? 30.113 41.960 77.349 1.00 69.28 184 ILE C O 1
ATOM 4016 N N . ALA C 1 157 ? 29.592 42.799 79.403 1.00 64.48 185 ALA C N 1
ATOM 4017 C CA . ALA C 1 157 ? 30.680 43.755 79.581 1.00 66.86 185 ALA C CA 1
ATOM 4018 C C . ALA C 1 157 ? 32.042 43.089 79.555 1.00 77.64 185 ALA C C 1
ATOM 4019 O O . ALA C 1 157 ? 33.024 43.751 79.210 1.00 79.81 185 ALA C O 1
ATOM 4021 N N . LYS C 1 158 ? 32.118 41.805 79.978 1.00 76.20 186 LYS C N 1
ATOM 4022 C CA . LYS C 1 158 ? 33.365 41.042 79.995 1.00 78.02 186 LYS C CA 1
ATOM 4023 C C . LYS C 1 158 ? 33.634 40.516 78.564 1.00 83.58 186 LYS C C 1
ATOM 4024 O O . LYS C 1 158 ? 34.801 40.373 78.185 1.00 87.21 186 LYS C O 1
ATOM 4030 N N . LYS C 1 159 ? 32.571 40.291 77.756 1.00 76.83 187 LYS C N 1
ATOM 4031 C CA . LYS C 1 159 ? 32.696 39.812 76.370 1.00 76.15 187 LYS C CA 1
ATOM 4032 C C . LYS C 1 159 ? 33.080 40.931 75.393 1.00 79.79 187 LYS C C 1
ATOM 4033 O O . LYS C 1 159 ? 33.653 40.648 74.330 1.00 79.81 187 LYS C O 1
ATOM 4039 N N . LEU C 1 160 ? 32.723 42.180 75.727 1.00 75.65 188 LEU C N 1
ATOM 4040 C CA . LEU C 1 160 ? 32.966 43.359 74.895 1.00 74.50 188 LEU C CA 1
ATOM 4041 C C . LEU C 1 160 ? 34.091 44.206 75.442 1.00 82.44 188 LEU C C 1
ATOM 4042 O O . LEU C 1 160 ? 34.484 45.180 74.794 1.00 83.73 188 LEU C O 1
ATOM 4047 N N . LYS C 1 161 ? 34.614 43.837 76.631 1.00 80.30 189 LYS C N 1
ATOM 4048 C CA . LYS C 1 161 ? 35.729 44.496 77.325 1.00 81.40 189 LYS C CA 1
ATOM 4049 C C . LYS C 1 161 ? 35.418 46.015 77.500 1.00 82.74 189 LYS C C 1
ATOM 4050 O O . LYS C 1 161 ? 36.235 46.887 77.200 1.00 82.95 189 LYS C O 1
ATOM 4056 N N . ILE C 1 162 ? 34.202 46.293 78.001 1.00 77.63 190 ILE C N 1
ATOM 4057 C CA . ILE C 1 162 ? 33.652 47.629 78.276 1.00 77.01 190 ILE C CA 1
ATOM 4058 C C . ILE C 1 162 ? 33.109 47.676 79.725 1.00 82.22 190 ILE C C 1
ATOM 4059 O O . ILE C 1 162 ? 32.875 46.600 80.290 1.00 83.36 190 ILE C O 1
ATOM 4064 N N . PRO C 1 163 ? 32.852 48.863 80.340 1.00 77.32 191 PRO C N 1
ATOM 4065 C CA . PRO C 1 163 ? 32.271 48.856 81.696 1.00 77.36 191 PRO C CA 1
ATOM 4066 C C . PRO C 1 163 ? 30.797 48.420 81.697 1.00 79.75 191 PRO C C 1
ATOM 4067 O O . PRO C 1 163 ? 30.050 48.750 80.778 1.00 77.67 191 PRO C O 1
ATOM 4071 N N . ALA C 1 164 ? 30.388 47.692 82.752 1.00 76.73 192 ALA C N 1
ATOM 4072 C CA . ALA C 1 164 ? 29.036 47.175 82.997 1.00 73.93 192 ALA C CA 1
ATOM 4073 C C . ALA C 1 164 ? 27.964 48.255 83.019 1.00 73.85 192 ALA C C 1
ATOM 4074 O O . ALA C 1 164 ? 26.809 47.941 82.771 1.00 71.20 192 ALA C O 1
ATOM 4076 N N . GLU C 1 165 ? 28.331 49.507 83.344 1.00 72.28 193 GLU C N 1
ATOM 4077 C CA . GLU C 1 165 ? 27.436 50.692 83.413 1.00 71.20 193 GLU C CA 1
ATOM 4078 C C . GLU C 1 165 ? 26.888 51.039 82.025 1.00 72.41 193 GLU C C 1
ATOM 4079 O O . GLU C 1 165 ? 25.777 51.553 81.903 1.00 70.79 193 GLU C O 1
ATOM 4085 N N . LYS C 1 166 ? 27.707 50.777 80.991 1.00 68.85 194 LYS C N 1
ATOM 4086 C CA . LYS C 1 166 ? 27.422 50.998 79.574 1.00 67.23 194 LYS C CA 1
ATOM 4087 C C . LYS C 1 166 ? 26.558 49.869 78.977 1.00 65.35 194 LYS C C 1
ATOM 4088 O O . LYS C 1 166 ? 26.154 49.978 77.818 1.00 65.13 194 LYS C O 1
ATOM 4094 N N . VAL C 1 167 ? 26.254 48.816 79.763 1.00 57.34 195 VAL C N 1
ATOM 4095 C CA . VAL C 1 167 ? 25.481 47.670 79.283 1.00 54.35 195 VAL C CA 1
ATOM 4096 C C . VAL C 1 167 ? 23.983 47.810 79.625 1.00 55.57 195 VAL C C 1
ATOM 4097 O O . VAL C 1 167 ? 23.586 47.653 80.768 1.00 54.05 195 VAL C O 1
ATOM 4109 N N . LEU C 1 169 ? 19.691 47.168 77.753 1.00 47.29 197 LEU C N 1
ATOM 4110 C CA . LEU C 1 169 ? 18.865 46.724 76.637 1.00 45.18 197 LEU C CA 1
ATOM 4111 C C . LEU C 1 169 ? 18.372 47.974 75.923 1.00 50.74 197 LEU C C 1
ATOM 4112 O O . LEU C 1 169 ? 18.415 48.069 74.693 1.00 50.38 197 LEU C O 1
ATOM 4117 N N . ASN C 1 170 ? 17.924 48.937 76.719 1.00 48.05 198 ASN C N 1
ATOM 4118 C CA . ASN C 1 170 ? 17.348 50.158 76.214 1.00 48.00 198 ASN C CA 1
ATOM 4119 C C . ASN C 1 170 ? 18.215 51.349 76.608 1.00 53.12 198 ASN C C 1
ATOM 4120 O O . ASN C 1 170 ? 18.015 51.911 77.690 1.00 52.50 198 ASN C O 1
ATOM 4125 N N . PRO C 1 171 ? 19.217 51.726 75.759 1.00 49.97 199 PRO C N 1
ATOM 4126 C CA . PRO C 1 171 ? 20.082 52.867 76.112 1.00 50.75 199 PRO C CA 1
ATOM 4127 C C . PRO C 1 171 ? 19.376 54.212 75.946 1.00 54.52 199 PRO C C 1
ATOM 4128 O O . PRO C 1 171 ? 19.870 55.220 76.447 1.00 54.82 199 PRO C O 1
ATOM 4132 N N . VAL C 1 172 ? 18.249 54.220 75.193 1.00 51.14 200 VAL C N 1
ATOM 4133 C CA . VAL C 1 172 ? 17.464 55.377 74.750 1.00 51.71 200 VAL C CA 1
ATOM 4134 C C . VAL C 1 172 ? 15.991 54.999 74.691 1.00 57.52 200 VAL C C 1
ATOM 4135 O O . VAL C 1 172 ? 15.611 54.223 73.816 1.00 58.36 200 VAL C O 1
ATOM 4139 N N . PHE C 1 173 ? 15.146 55.645 75.497 1.00 55.17 201 PHE C N 1
ATOM 4140 C CA . PHE C 1 173 ? 13.700 55.416 75.512 1.00 53.73 201 PHE C CA 1
ATOM 4141 C C . PHE C 1 173 ? 12.960 56.289 74.453 1.00 55.68 201 PHE C C 1
ATOM 4142 O O . PHE C 1 173 ? 13.406 57.399 74.134 1.00 55.34 201 PHE C O 1
ATOM 4150 N N . PRO C 1 174 ? 11.819 55.806 73.907 1.00 51.52 202 PRO C N 1
ATOM 4151 C CA . PRO C 1 174 ? 11.063 56.623 72.943 1.00 51.82 202 PRO C CA 1
ATOM 4152 C C . PRO C 1 174 ? 10.401 57.805 73.621 1.00 57.92 202 PRO C C 1
ATOM 4153 O O . PRO C 1 174 ? 10.187 57.804 74.834 1.00 59.95 202 PRO C O 1
ATOM 4157 N N . GLU C 1 175 ? 10.128 58.828 72.841 1.00 54.04 203 GLU C N 1
ATOM 4158 C CA . GLU C 1 175 ? 9.474 60.053 73.278 1.00 55.69 203 GLU C CA 1
ATOM 4159 C C . GLU C 1 175 ? 8.278 60.272 72.415 1.00 58.23 203 GLU C C 1
ATOM 4160 O O . GLU C 1 175 ? 8.350 59.843 71.269 1.00 58.85 203 GLU C O 1
ATOM 4166 N N . PRO C 1 176 ? 7.268 61.089 72.796 1.00 53.86 204 PRO C N 1
ATOM 4167 C CA . PRO C 1 176 ? 6.238 61.445 71.805 1.00 53.27 204 PRO C CA 1
ATOM 4168 C C . PRO C 1 176 ? 6.855 62.261 70.659 1.00 54.39 204 PRO C C 1
ATOM 4169 O O . PRO C 1 176 ? 7.949 62.802 70.807 1.00 52.59 204 PRO C O 1
ATOM 4173 N N . PHE C 1 177 ? 6.168 62.351 69.526 1.00 51.26 205 PHE C N 1
ATOM 4174 C CA . PHE C 1 177 ? 6.596 63.237 68.441 1.00 51.33 205 PHE C CA 1
ATOM 4175 C C . PHE C 1 177 ? 5.357 64.021 68.010 1.00 56.05 205 PHE C C 1
ATOM 4176 O O . PHE C 1 177 ? 4.233 63.556 68.226 1.00 53.01 205 PHE C O 1
ATOM 4184 N N . PRO C 1 178 ? 5.528 65.258 67.511 1.00 58.18 206 PRO C N 1
ATOM 4185 C CA . PRO C 1 178 ? 4.364 66.096 67.221 1.00 59.77 206 PRO C CA 1
ATOM 4186 C C . PRO C 1 178 ? 3.495 65.619 66.060 1.00 62.77 206 PRO C C 1
ATOM 4187 O O . PRO C 1 178 ? 3.970 65.114 65.047 1.00 61.32 206 PRO C O 1
ATOM 4191 N N . GLN C 1 179 ? 2.198 65.854 66.221 1.00 59.77 207 GLN C N 1
ATOM 4192 C CA . GLN C 1 179 ? 1.140 65.543 65.272 1.00 58.98 207 GLN C CA 1
ATOM 4193 C C . GLN C 1 179 ? 1.367 66.246 63.908 1.00 62.06 207 GLN C C 1
ATOM 4194 O O . GLN C 1 179 ? 1.027 65.661 62.880 1.00 61.78 207 GLN C O 1
ATOM 4200 N N . GLU C 1 180 ? 1.959 67.476 63.909 1.00 59.89 208 GLU C N 1
ATOM 4201 C CA A GLU C 1 180 ? 2.236 68.288 62.714 0.50 61.41 208 GLU C CA 1
ATOM 4202 C CA B GLU C 1 180 ? 2.238 68.298 62.712 0.50 61.07 208 GLU C CA 1
ATOM 4203 C C . GLU C 1 180 ? 3.224 67.590 61.757 1.00 66.62 208 GLU C C 1
ATOM 4204 O O . GLU C 1 180 ? 3.231 67.883 60.547 1.00 68.54 208 GLU C O 1
ATOM 4215 N N . TRP C 1 181 ? 4.046 66.646 62.288 1.00 62.83 209 TRP C N 1
ATOM 4216 C CA . TRP C 1 181 ? 5.034 65.892 61.514 1.00 61.59 209 TRP C CA 1
ATOM 4217 C C . TRP C 1 181 ? 4.388 64.894 60.546 1.00 65.19 209 TRP C C 1
ATOM 4218 O O . TRP C 1 181 ? 5.040 64.483 59.584 1.00 64.03 209 TRP C O 1
ATOM 4229 N N . THR C 1 182 ? 3.111 64.523 60.792 1.00 62.78 210 THR C N 1
ATOM 4230 C CA . THR C 1 182 ? 2.325 63.586 59.975 1.00 61.98 210 THR C CA 1
ATOM 4231 C C . THR C 1 182 ? 1.627 64.285 58.776 1.00 66.08 210 THR C C 1
ATOM 4232 O O . THR C 1 182 ? 0.848 63.638 58.076 1.00 65.20 210 THR C O 1
ATOM 4236 N N . ARG C 1 183 ? 1.921 65.568 58.494 1.00 64.09 211 ARG C N 1
ATOM 4237 C CA . ARG C 1 183 ? 1.261 66.232 57.355 1.00 68.20 211 ARG C CA 1
ATOM 4238 C C . ARG C 1 183 ? 1.831 65.777 56.002 1.00 83.87 211 ARG C C 1
ATOM 4239 O O . ARG C 1 183 ? 3.045 65.470 55.925 1.00 97.77 211 ARG C O 1
#

B-factor: mean 58.57, std 18.7, range [28.93, 155.99]